Protein 5DIR (pdb70)

Foldseek 3Di:
DVCPVCALVVLLVLLVVLLVVQVVFLVVCVVVDDAQDWADDDQFWWIWHKHWPQPCVCVVVDPDGLCCLPVLLVVLVVVLVVLVVVSRPDHPVVVLLSQLSSLLNSLSVNQSCCSVPPVGGIFIIWTHGHPPDTDPGHTSSVVSNVVSVVSVVVVVD/DCCVVCALVVLLVLLVVLLVVQVVFLVVCVVPADAQDWADDDQFWKIWHKDWALNDPPDVVVLVVLLVVLVVVLVVLVVVSNVDHPPPVLLNNLSSLLNSLSVNQSCCSVPPVTGIFIIWTDGNPPDTDRGHTSSVVSNVVSVVSVVVD/DPLVLLVVLQVVQVVFLVVCVPVADAQDWADDDQFWKIWHKHWALPVVCVVVDPDPLPSLVVLLVVLVVVLVVLVVVLVVDDPPPPLLNQLSSLLSSLSVNQSCCSVPVVTGIFTIWTHGHPPDTDPGHTSSVVSNVVSVVSVVVVVPD/DLLVLLVVLLVVQVVVLVVCVVVADAQDWADDDQFWKTWHKHFALDDDPDPPCSVPLCVLVVLLVVLVVLLVVLVVVLVPDDPVLVLLNQLSSLLNSLSVNQSCCSVVPVGGIFIIWTAGNPPGIDPGHTSSVVSNVVSVVSNVCSVPD

Solvent-accessible surface area: 34780 Å² total

Organism: Pseudomonas aeruginosa (strain ATCC 15692 / DSM 22644 / CIP 104116 / JCM 14847 / LMG 12228 / 1C / PRS 101 / PAO1) (NCBI:txid208964)

Secondary structure (DSSP, 8-state):
--TTTSTTGGGHHHHHHHHHHHHHHHHHHHHH--TT--EEEETTTEEEEEEEE---TTGGG-S-SS-HHHHHHHHHHHHHHHHHHHHHT--TT-HHHHHHHHHHHHHHHHHHHHHHHSSSEEEEEEEEETTTEEPPPB-HHHHHHHHHHHHHHGGG-/--TTTSTTGGGHHHHHHHHHHHHHHHHHHHHH--TT-EEEEETTTEEEEEEEGGG-TT---HHHHHHHHHHHHHHHHHHHHHT--TT-HHHHHHHHHHHHHHHHHHHHHHHSSS-EEEEEEEETTTEEPPPB-HHHHHHHHHHHHHHT-/--THHHHHHHHHHHHHHHHHHHH--TT-EEEEETTTEEEEEEEE---TTGGG-SSSS-HHHHHHHHHHHHHHHHHHHHHTPPTT-HHHHHHHHHHHHHHHHHHHHHHHTSSEEEEEEEEETTTEEPPPB-HHHHHHHHHHHHHHGGG--/--HHHHHHHHHHHHHHHHHHHHH--TT-EEEEETTTEEEEEEEE----SSSSGGGSSSHHHHHHHHHHHHHHHHHHHHHTPPTT-HHHHHHHHHHHHHHHHHHHHHHHSSSEEEEEEEEETTTEEPPPB-HHHHHHHHHHHHHHTTS--/-/-/-/-

InterPro domains:
  IPR001872 Peptidase A8, signal peptidase II [MF_00161] (8-164)
  IPR001872 Peptidase A8, signal peptidase II [PF01252] (15-158)
  IPR001872 Peptidase A8, signal peptidase II [PR00781] (54-62)
  IPR001872 Peptidase A8, signal peptidase II [PR00781] (102-117)
  IPR001872 Peptidase A8, signal peptidase II [PR00781] (139-155)
  IPR001872 Peptidase A8, signal peptidase II [PS00855] (105-117)
  IPR001872 Peptidase A8, signal peptidase II [PTHR33695] (11-163)
  IPR001872 Peptidase A8, signal peptidase II [TIGR00077] (10-162)

Nearest PDB structures (foldseek):
  5dir-assembly2_B  TM=1.007E+00  e=1.009E-26  Pseudomonas aeruginosa PAO1
  6fms-assembly2_B  TM=9.843E-01  e=3.001E-23  Pseudomonas aeruginosa PAO1
  5dir-assembly4_D  TM=9.647E-01  e=8.525E-22  Pseudomonas aeruginosa PAO1
  6ryp-assembly1_A  TM=8.511E-01  e=5.077E-10  Staphylococcus aureus
  6ryo-assembly1_A  TM=8.421E-01  e=6.370E-10  Staphylococcus aureus

Radius of gyration: 30.95 Å; Cα contacts (8 Å, |Δi|>4): 988; chains: 8; bounding box: 67×94×62 Å

GO terms:
  GO:0005886 plasma membrane (C, EXP)
  GO:0004190 aspartic-type endopeptidase activity (F, EXP)

Sequence (608 aa):
PDVDRFGRLPWLWITVLVFVLDQVSKAFFQAELSMYQQIVVIPDLFSWTLAYNTGAAFSFLADSSGWQRWLFALIAIVVSASLVVWLKRLKKGETWLAIALALVLGGALGNLYDRMVLGHVVDFILVHWQNRWYFPAFNLADSAITVGAVMLALDMFPDVDRFGRLPWLWITVLVFVLDQVSKAFFQAELSMYQQIVVIPDLFSWTLAYNTGAAFSGWQRWLFALIAIVVSASLVVWLKRLKKGETWLAIALALVLGGALGNLYDRMVLGHVVDFILVHWQNRWYFPAFNLADSAITVGAVMLALDPWLWITVLVFVLDQVSKAFFQAELSMYQQIVVIPDLFSWTLAYNTGAAFSFLADSSGWQRWLFALIAIVVSASLVVWLKRLKKGETWLAIALALVLGGALGNLYDRMVLGHVVDFILVHWQNRWYFPAFNLADSAITVGAVMLALDMFRPWLWITVLVFVLDQVSKAFFQAELSMYQQIVVIPDLFSWTLAYNTGAAFSFLADSSGWQRWLFALIAIVVSASLVVWLKRLKKGETWLAIALALVLGGALGNLYDRMVLGHVVDFILVHWQNRWYFPAFNLADSAITVGAVMLALDMFRSSSS

B-factor: mean 68.24, std 18.14, range [33.07, 139.17]

Structure (mmCIF, N/CA/C/O backbone):
data_5DIR
#
_entry.id   5DIR
#
_cell.length_a   112.480
_cell.length_b   105.880
_cell.length_c   85.390
_cell.angle_alpha   90.000
_cell.angle_beta   96.920
_cell.angle_gamma   90.000
#
_symmetry.space_group_name_H-M   'C 1 2 1'
#
loop_
_entity.id
_entity.type
_entity.pdbx_description
1 polymer 'Lipoprotein signal peptidase'
2 polymer Globomycin
3 non-polymer '(2R)-2,3-dihydroxypropyl (9Z)-octadec-9-enoate'
4 water water
#
loop_
_atom_site.group_PDB
_atom_site.id
_atom_site.type_symbol
_atom_site.label_atom_id
_atom_site.label_alt_id
_atom_site.label_comp_id
_atom_site.label_asym_id
_atom_site.label_entity_id
_atom_site.label_seq_id
_atom_site.pdbx_PDB_ins_code
_atom_site.Cartn_x
_atom_site.Cartn_y
_atom_site.Cartn_z
_atom_site.occupancy
_atom_site.B_iso_or_equiv
_atom_site.auth_seq_id
_atom_site.auth_comp_id
_atom_site.auth_asym_id
_atom_site.auth_atom_id
_atom_site.pdbx_PDB_model_num
ATOM 1 N N . PRO A 1 21 ? -30.186 -33.278 15.674 1.00 93.36 2 PRO A N 1
ATOM 2 C CA . PRO A 1 21 ? -29.616 -31.978 15.309 1.00 86.18 2 PRO A CA 1
ATOM 3 C C . PRO A 1 21 ? -30.031 -30.886 16.289 1.00 94.80 2 PRO A C 1
ATOM 4 O O . PRO A 1 21 ? -30.669 -31.174 17.303 1.00 88.81 2 PRO A O 1
ATOM 8 N N . ASP A 1 22 ? -29.668 -29.645 15.984 1.00 101.80 3 ASP A N 1
ATOM 9 C CA . ASP A 1 22 ? -29.938 -28.530 16.881 1.00 82.35 3 ASP A CA 1
ATOM 10 C C . ASP A 1 22 ? -31.303 -27.927 16.588 1.00 83.63 3 ASP A C 1
ATOM 11 O O . ASP A 1 22 ? -31.908 -27.294 17.452 1.00 89.79 3 ASP A O 1
ATOM 16 N N . VAL A 1 23 ? -31.790 -28.145 15.369 1.00 82.84 4 VAL A N 1
ATOM 17 C CA . VAL A 1 23 ? -33.083 -27.621 14.933 1.00 86.70 4 VAL A CA 1
ATOM 18 C C . VAL A 1 23 ? -34.234 -28.085 15.833 1.00 93.59 4 VAL A C 1
ATOM 19 O O . VAL A 1 23 ? -35.269 -27.425 15.920 1.00 102.76 4 VAL A O 1
ATOM 23 N N . ASP A 1 24 ? -34.038 -29.202 16.527 1.00 91.27 5 ASP A N 1
ATOM 24 C CA . ASP A 1 24 ? -35.117 -29.814 17.290 1.00 89.02 5 ASP A CA 1
ATOM 25 C C . ASP A 1 24 ? -35.124 -29.441 18.771 1.00 90.01 5 ASP A C 1
ATOM 26 O O . ASP A 1 24 ? -36.124 -29.652 19.459 1.00 100.41 5 ASP A O 1
ATOM 31 N N . ARG A 1 25 ? -34.024 -28.884 19.267 1.00 80.85 6 ARG A N 1
ATOM 32 C CA . ARG A 1 25 ? -33.951 -28.563 20.690 1.00 77.50 6 ARG A CA 1
ATOM 33 C C . ARG A 1 25 ? -34.458 -27.150 20.990 1.00 73.59 6 ARG A C 1
ATOM 34 O O . ARG A 1 25 ? -34.819 -26.857 22.127 1.00 75.82 6 ARG A O 1
ATOM 42 N N . PHE A 1 26 ? -34.478 -26.275 19.987 1.00 76.81 7 PHE A N 1
ATOM 43 C CA . PHE A 1 26 ? -34.900 -24.893 20.210 1.00 65.09 7 PHE A CA 1
ATOM 44 C C . PHE A 1 26 ? -36.272 -24.613 19.604 1.00 66.36 7 PHE A C 1
ATOM 45 O O . PHE A 1 26 ? -36.785 -23.501 19.712 1.00 64.30 7 PHE A O 1
ATOM 53 N N . GLY A 1 27 ? -36.867 -25.619 18.974 1.00 65.31 8 GLY A N 1
ATOM 54 C CA . GLY A 1 27 ? -38.223 -25.490 18.472 1.00 67.32 8 GLY A CA 1
ATOM 55 C C . GLY A 1 27 ? -38.417 -24.486 17.353 1.00 71.03 8 GLY A C 1
ATOM 56 O O . GLY A 1 27 ? -37.893 -24.657 16.252 1.00 77.00 8 GLY A O 1
ATOM 57 N N . ARG A 1 28 ? -39.187 -23.439 17.634 1.00 71.39 9 ARG A N 1
ATOM 58 C CA . ARG A 1 28 ? -39.480 -22.422 16.631 1.00 73.24 9 ARG A CA 1
ATOM 59 C C . ARG A 1 28 ? -38.694 -21.147 16.905 1.00 67.64 9 ARG A C 1
ATOM 60 O O . ARG A 1 28 ? -38.769 -20.185 16.141 1.00 68.26 9 ARG A O 1
ATOM 68 N N . LEU A 1 29 ? -37.937 -21.159 17.999 1.00 62.19 10 LEU A N 1
ATOM 69 C CA . LEU A 1 29 ? -37.105 -20.024 18.403 1.00 67.73 10 LEU A CA 1
ATOM 70 C C . LEU A 1 29 ? -36.125 -19.480 17.353 1.00 66.03 10 LEU A C 1
ATOM 71 O O . LEU A 1 29 ? -35.946 -18.265 17.270 1.00 67.70 10 LEU A O 1
ATOM 76 N N . PRO A 1 30 ? -35.467 -20.356 16.565 1.00 68.46 11 PRO A N 1
ATOM 77 C CA . PRO A 1 30 ? -34.521 -19.765 15.608 1.00 62.06 11 PRO A CA 1
ATOM 78 C C . PRO A 1 30 ? -35.152 -18.899 14.513 1.00 54.05 11 PRO A C 1
ATOM 79 O O . PRO A 1 30 ? -34.412 -18.241 13.783 1.00 45.73 11 PRO A O 1
ATOM 83 N N . TRP A 1 31 ? -36.478 -18.871 14.410 1.00 57.40 12 TRP A N 1
ATOM 84 C CA . TRP A 1 31 ? -37.125 -17.932 13.499 1.00 59.49 12 TRP A CA 1
ATOM 85 C C . TRP A 1 31 ? -36.929 -16.489 13.958 1.00 63.84 12 TRP A C 1
ATOM 86 O O . TRP A 1 31 ? -37.166 -15.543 13.196 1.00 52.62 12 TRP A O 1
ATOM 97 N N . LEU A 1 32 ? -36.473 -16.317 15.196 1.00 63.70 13 LEU A N 1
ATOM 98 C CA . LEU A 1 32 ? -36.278 -14.977 15.726 1.00 63.82 13 LEU A CA 1
ATOM 99 C C . LEU A 1 32 ? -35.039 -14.343 15.114 1.00 61.50 13 LEU A C 1
ATOM 100 O O . LEU A 1 32 ? -34.792 -13.152 15.298 1.00 60.79 13 LEU A O 1
ATOM 105 N N . TRP A 1 33 ? -34.275 -15.131 14.363 1.00 52.00 14 TRP A N 1
ATOM 106 C CA . TRP A 1 33 ? -33.124 -14.583 13.667 1.00 58.32 14 TRP A CA 1
ATOM 107 C C . TRP A 1 33 ? -33.613 -13.707 12.528 1.00 58.94 14 TRP A C 1
ATOM 108 O O . TRP A 1 33 ? -32.923 -12.781 12.100 1.00 58.54 14 TRP A O 1
ATOM 119 N N . ILE A 1 34 ? -34.819 -13.998 12.050 1.00 48.95 15 ILE A N 1
ATOM 120 C CA . ILE A 1 34 ? -35.471 -13.126 11.086 1.00 58.05 15 I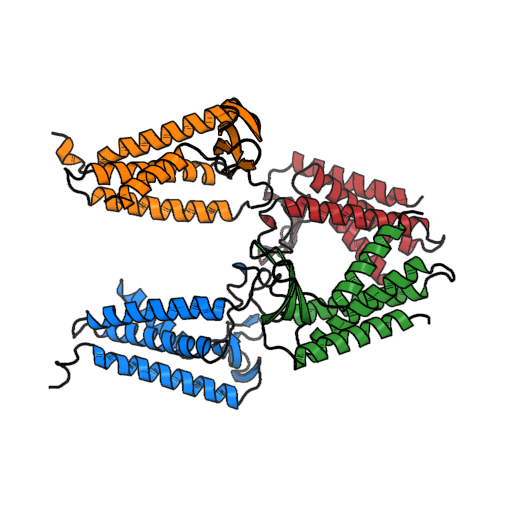LE A CA 1
ATOM 121 C C . ILE A 1 34 ? -35.858 -11.819 11.775 1.00 57.52 15 ILE A C 1
ATOM 122 O O . ILE A 1 34 ? -35.684 -10.738 11.215 1.00 59.89 15 ILE A O 1
ATOM 127 N N . THR A 1 35 ? -36.376 -11.930 12.994 1.00 59.15 16 THR A N 1
ATOM 128 C CA . THR A 1 35 ? -36.718 -10.765 13.802 1.00 61.15 16 THR A CA 1
ATOM 129 C C . THR A 1 35 ? -35.489 -9.894 14.071 1.00 58.85 16 THR A C 1
ATOM 130 O O . THR A 1 35 ? -35.542 -8.667 13.942 1.00 54.46 16 THR A O 1
ATOM 134 N N . VAL A 1 36 ? -34.386 -10.530 14.448 1.00 48.06 17 VAL A N 1
ATOM 135 C CA . VAL A 1 36 ? -33.135 -9.815 14.663 1.00 53.76 17 VAL A CA 1
ATOM 136 C C . VAL A 1 36 ? -32.663 -9.160 13.366 1.00 59.19 17 VAL A C 1
ATOM 137 O O . VAL A 1 36 ? -32.267 -7.992 13.356 1.00 53.73 17 VAL A O 1
ATOM 141 N N . LEU A 1 37 ? -32.743 -9.905 12.267 1.00 55.24 18 LEU A N 1
ATOM 142 C CA . LEU A 1 37 ? -32.287 -9.407 10.974 1.00 55.12 18 LEU A CA 1
ATOM 143 C C . LEU A 1 37 ? -33.088 -8.175 10.554 1.00 58.20 18 LEU A C 1
ATOM 144 O O . LEU A 1 37 ? -32.530 -7.205 10.039 1.00 57.79 18 LEU A O 1
ATOM 149 N N . VAL A 1 38 ? -34.397 -8.223 10.777 1.00 61.25 19 VAL A N 1
ATOM 150 C CA . VAL A 1 38 ? -35.274 -7.085 10.520 1.00 53.11 19 VAL A CA 1
ATOM 151 C C . VAL A 1 38 ? -34.905 -5.892 11.400 1.00 52.39 19 VAL A C 1
ATOM 152 O O . VAL A 1 38 ? -34.788 -4.765 10.922 1.00 56.93 19 VAL A O 1
ATOM 156 N N . PHE A 1 39 ? -34.727 -6.153 12.690 1.00 53.99 20 PHE A N 1
ATOM 157 C CA . PHE A 1 39 ? -34.372 -5.113 13.648 1.00 52.39 20 PHE A CA 1
ATOM 158 C C . PHE A 1 39 ? -33.098 -4.387 13.230 1.00 52.19 20 PHE A C 1
ATOM 159 O O . PHE A 1 39 ? -33.065 -3.161 13.170 1.00 55.85 20 PHE A O 1
ATOM 167 N N . VAL A 1 40 ? -32.059 -5.159 12.931 1.00 57.59 21 VAL A N 1
ATOM 168 C CA . VAL A 1 40 ? -30.762 -4.610 12.557 1.00 54.44 21 VAL A CA 1
ATOM 169 C C . VAL A 1 40 ? -30.828 -3.784 11.272 1.00 52.12 21 VAL A C 1
ATOM 170 O O . VAL A 1 40 ? -30.349 -2.650 11.235 1.00 46.12 21 VAL A O 1
ATOM 174 N N . LEU A 1 41 ? -31.416 -4.347 10.221 1.00 50.40 22 LEU A N 1
ATOM 175 C CA . LEU A 1 41 ? -31.554 -3.611 8.968 1.00 57.71 22 LEU A CA 1
ATOM 176 C C . LEU A 1 41 ? -32.359 -2.333 9.171 1.00 50.87 22 LEU A C 1
ATOM 177 O O . LEU A 1 41 ? -32.071 -1.308 8.559 1.00 51.17 22 LEU A O 1
ATOM 182 N N . ASP A 1 42 ? -33.357 -2.397 10.044 1.00 52.11 23 ASP A N 1
ATOM 183 C CA . ASP A 1 42 ? -34.158 -1.224 10.374 1.00 57.60 23 ASP A CA 1
ATOM 184 C C . ASP A 1 42 ? -33.329 -0.139 11.060 1.00 55.46 23 ASP A C 1
ATOM 185 O O . ASP A 1 42 ? -33.485 1.049 10.776 1.00 59.71 23 ASP A O 1
ATOM 190 N N . GLN A 1 43 ? -32.445 -0.556 11.959 1.00 47.89 24 GLN A N 1
ATOM 191 C CA . GLN A 1 43 ? -31.630 0.374 12.729 1.00 48.63 24 GLN A CA 1
ATOM 192 C C . GLN A 1 43 ? -30.454 0.925 11.933 1.00 52.19 24 GLN A C 1
ATOM 193 O O . GLN A 1 43 ? -30.087 2.087 12.098 1.00 53.23 24 GLN A O 1
ATOM 199 N N . VAL A 1 44 ? -29.872 0.103 11.064 1.00 54.91 25 VAL A N 1
ATOM 200 C CA . VAL A 1 44 ? -28.821 0.577 10.167 1.00 55.23 25 VAL A CA 1
ATOM 201 C C . VAL A 1 44 ? -29.396 1.604 9.196 1.00 53.91 25 VAL A C 1
ATOM 202 O O . VAL A 1 44 ? -28.784 2.645 8.931 1.00 50.63 25 VAL A O 1
ATOM 206 N N . SER A 1 45 ? -30.581 1.296 8.676 1.00 48.10 26 SER A N 1
ATOM 207 C CA . SER A 1 45 ? -31.313 2.201 7.798 1.00 46.62 26 SER A CA 1
ATOM 208 C C . SER A 1 45 ? -31.475 3.584 8.412 1.00 55.17 26 SER A C 1
ATOM 209 O O . SER A 1 45 ? -31.030 4.586 7.854 1.00 58.05 26 SER A O 1
ATOM 212 N N . LYS A 1 46 ? -32.116 3.618 9.572 1.00 45.56 27 LYS A N 1
ATOM 213 C CA . LYS A 1 46 ? -32.399 4.856 10.274 1.00 47.43 27 LYS A CA 1
ATOM 214 C C . LYS A 1 46 ? -31.132 5.624 10.626 1.00 52.30 27 LYS A C 1
ATOM 215 O O . LYS A 1 46 ? -31.068 6.841 10.450 1.00 53.29 27 LYS A O 1
ATOM 221 N N . ALA A 1 47 ? -30.128 4.905 11.116 1.00 52.84 28 ALA A N 1
ATOM 222 C CA . ALA A 1 47 ? -28.862 5.519 11.491 1.00 52.03 28 ALA A CA 1
ATOM 223 C C . ALA A 1 47 ? -28.263 6.269 10.311 1.00 53.57 28 ALA A C 1
ATOM 224 O O . ALA A 1 47 ? -27.777 7.394 10.457 1.00 51.34 28 ALA A O 1
ATOM 226 N N . PHE A 1 48 ? -28.321 5.642 9.141 1.00 48.89 29 PHE A N 1
ATOM 227 C CA . PHE A 1 48 ? -27.766 6.227 7.931 1.00 54.05 29 PHE A CA 1
ATOM 228 C C . PHE A 1 48 ? -28.409 7.563 7.606 1.00 63.64 29 PHE A C 1
ATOM 229 O O . PHE A 1 48 ? -27.718 8.562 7.405 1.00 75.00 29 PHE A O 1
ATOM 237 N N . PHE A 1 49 ? -29.734 7.578 7.549 1.00 50.37 30 PHE A N 1
ATOM 238 C CA . PHE A 1 49 ? -30.445 8.777 7.147 1.00 50.01 30 PHE A CA 1
ATOM 239 C C . PHE A 1 49 ? -30.438 9.840 8.248 1.00 57.48 30 PHE A C 1
ATOM 240 O O . PHE A 1 49 ? -30.574 11.027 7.963 1.00 61.12 30 PHE A O 1
ATOM 248 N N . GLN A 1 50 ? -30.268 9.430 9.500 1.00 54.87 31 GLN A N 1
ATOM 249 C CA . GLN A 1 50 ? -30.021 10.410 10.553 1.00 61.18 31 GLN A CA 1
ATOM 250 C C . GLN A 1 50 ? -28.688 11.107 10.318 1.00 57.01 31 GLN A C 1
ATOM 251 O O . GLN A 1 50 ? -28.504 12.265 10.691 1.00 59.92 31 GLN A O 1
ATOM 257 N N . ALA A 1 51 ? -27.760 10.394 9.693 1.00 50.34 32 ALA A N 1
ATOM 258 C CA . ALA A 1 51 ? -26.413 10.904 9.511 1.00 54.71 32 ALA A CA 1
ATOM 259 C C . ALA A 1 51 ? -26.305 11.727 8.240 1.00 58.83 32 ALA A C 1
ATOM 260 O O . ALA A 1 51 ? -25.557 12.698 8.181 1.00 59.72 32 ALA A O 1
ATOM 262 N N . GLU A 1 52 ? -27.070 11.342 7.227 1.00 68.44 33 GLU A N 1
ATOM 263 C CA . GLU A 1 52 ? -26.921 11.922 5.902 1.00 66.37 33 GLU A CA 1
ATOM 264 C C . GLU A 1 52 ? -27.882 13.079 5.640 1.00 60.96 33 GLU A C 1
ATOM 265 O O . GLU A 1 52 ? -27.652 13.896 4.750 1.00 64.59 33 GLU A O 1
ATOM 271 N N . LEU A 1 53 ? -28.961 13.153 6.407 1.00 58.47 34 LEU A N 1
ATOM 272 C CA . LEU A 1 53 ? -29.994 14.143 6.133 1.00 56.11 34 LEU A CA 1
ATOM 273 C C . LEU A 1 53 ? -30.340 14.986 7.352 1.00 54.47 34 LEU A C 1
ATOM 274 O O . LEU A 1 53 ? -30.162 14.558 8.491 1.00 60.24 34 LEU A O 1
ATOM 279 N N . SER A 1 54 ? -30.817 16.198 7.093 1.00 56.52 35 SER A N 1
ATOM 280 C CA . SER A 1 54 ? -31.414 17.043 8.122 1.00 63.96 35 SER A CA 1
ATOM 281 C C . SER A 1 54 ? -32.936 16.877 8.059 1.00 60.59 35 SER A C 1
ATOM 282 O O . SER A 1 54 ? -33.454 16.363 7.069 1.00 58.87 35 SER A O 1
ATOM 285 N N . MET A 1 55 ? -33.653 17.302 9.097 1.00 50.05 36 MET A N 1
ATOM 286 C CA . MET A 1 55 ? -35.099 17.072 9.149 1.00 53.99 36 MET A CA 1
ATOM 287 C C . MET A 1 55 ? -35.870 17.598 7.942 1.00 51.01 36 MET A C 1
ATOM 288 O O . MET A 1 55 ? -35.691 18.737 7.514 1.00 50.00 36 MET A O 1
ATOM 293 N N . TYR A 1 56 ? -36.719 16.722 7.405 1.00 56.38 37 TYR A N 1
ATOM 294 C CA . TYR A 1 56 ? -37.614 17.000 6.278 1.00 61.55 37 TYR A CA 1
ATOM 295 C C . TYR A 1 56 ? -36.881 17.262 4.965 1.00 52.81 37 TYR A C 1
ATOM 296 O O . TYR A 1 56 ? -37.514 17.523 3.942 1.00 43.11 37 TYR A O 1
ATOM 305 N N . GLN A 1 57 ? -35.555 17.172 4.992 1.00 57.15 38 GLN A N 1
ATOM 306 C CA . GLN A 1 57 ? -34.774 17.244 3.767 1.00 59.16 38 GLN A CA 1
ATOM 307 C C . GLN A 1 57 ? -35.108 16.008 2.959 1.00 52.01 38 GLN A C 1
ATOM 308 O O . GLN A 1 57 ? -35.279 14.929 3.525 1.00 59.11 38 GLN A O 1
ATOM 314 N N . GLN A 1 58 ? -35.212 16.146 1.644 1.00 46.16 39 GLN A N 1
ATOM 315 C CA . GLN A 1 58 ? -35.565 14.988 0.837 1.00 57.50 39 GLN A CA 1
ATOM 316 C C . GLN A 1 58 ? -34.600 14.790 -0.323 1.00 49.97 39 GLN A C 1
ATOM 317 O O . GLN A 1 58 ? -34.289 15.723 -1.058 1.00 61.66 39 GLN A O 1
ATOM 323 N N . ILE A 1 59 ? -34.093 13.567 -0.439 1.00 47.50 40 ILE A N 1
ATOM 324 C CA . ILE A 1 59 ? -33.271 13.168 -1.570 1.00 48.31 40 ILE A CA 1
ATOM 325 C C . ILE A 1 59 ? -34.140 12.496 -2.624 1.00 45.30 40 ILE A C 1
ATOM 326 O O . ILE A 1 59 ? -34.686 11.417 -2.409 1.00 50.93 40 ILE A O 1
ATOM 331 N N . VAL A 1 60 ? -34.282 13.168 -3.757 1.00 53.72 41 VAL A N 1
ATOM 332 C CA . VAL A 1 60 ? -35.131 12.700 -4.843 1.00 57.49 41 VAL A CA 1
ATOM 333 C C . VAL A 1 60 ? -34.558 11.491 -5.572 1.00 55.38 41 VAL A C 1
ATOM 334 O O . VAL A 1 60 ? -33.430 11.524 -6.064 1.00 58.68 41 VAL A O 1
ATOM 338 N N . VAL A 1 61 ? -35.343 10.420 -5.622 1.00 57.48 42 VAL A N 1
ATOM 339 C CA . VAL A 1 61 ? -34.990 9.235 -6.390 1.00 61.35 42 VAL A CA 1
ATOM 340 C C . VAL A 1 61 ? -35.804 9.198 -7.682 1.00 65.62 42 VAL A C 1
ATOM 341 O O . VAL A 1 61 ? -35.253 9.036 -8.768 1.00 65.44 42 VAL A O 1
ATOM 345 N N . ILE A 1 62 ? -37.118 9.359 -7.555 1.00 66.66 43 ILE A N 1
ATOM 346 C CA . ILE A 1 62 ? -37.994 9.558 -8.708 1.00 61.73 43 ILE A CA 1
ATOM 347 C C . ILE A 1 62 ? -38.771 10.852 -8.490 1.00 65.54 43 ILE A C 1
ATOM 348 O O . ILE A 1 62 ? -39.663 10.896 -7.643 1.00 74.57 43 ILE A O 1
ATOM 353 N N . PRO A 1 63 ? -38.430 11.906 -9.254 1.00 66.55 44 PRO A N 1
ATOM 354 C CA . PRO A 1 63 ? -38.928 13.275 -9.051 1.00 71.24 44 PRO A CA 1
ATOM 355 C C . PRO A 1 63 ? -40.427 13.373 -8.768 1.00 73.62 44 PRO A C 1
ATOM 356 O O . PRO A 1 63 ? -40.844 14.156 -7.915 1.00 77.48 44 PRO A O 1
ATOM 360 N N . ASP A 1 64 ? -41.229 12.600 -9.483 1.00 70.78 45 ASP A N 1
ATOM 361 C CA . ASP A 1 64 ? -42.670 12.644 -9.297 1.00 66.98 45 ASP A CA 1
ATOM 362 C C . ASP A 1 64 ? -43.165 11.699 -8.199 1.00 62.55 45 ASP A C 1
ATOM 363 O O . ASP A 1 64 ? -44.213 11.933 -7.605 1.00 57.19 45 ASP A O 1
ATOM 368 N N . LEU A 1 65 ? -42.422 10.626 -7.938 1.00 73.02 46 LEU A N 1
ATOM 369 C CA . LEU A 1 65 ? -42.987 9.502 -7.193 1.00 63.21 46 LEU A CA 1
ATOM 370 C C . LEU A 1 65 ? -42.341 9.144 -5.851 1.00 59.06 46 LEU A C 1
ATOM 371 O O . LEU A 1 65 ? -43.043 8.834 -4.892 1.00 66.84 46 LEU A O 1
ATOM 376 N N . PHE A 1 66 ? -41.017 9.169 -5.771 1.00 59.56 47 PHE A N 1
ATOM 377 C CA . PHE A 1 66 ? -40.347 8.572 -4.618 1.00 59.02 47 PHE A CA 1
ATOM 378 C C . PHE A 1 66 ? -39.082 9.318 -4.205 1.00 63.93 47 PHE A C 1
ATOM 379 O O . PHE A 1 66 ? -38.257 9.686 -5.046 1.00 51.93 47 PHE A O 1
ATOM 387 N N . SER A 1 67 ? -38.943 9.542 -2.899 1.00 62.79 48 SER A N 1
ATOM 388 C CA . SER A 1 67 ? -37.785 10.242 -2.354 1.00 57.34 48 SER A CA 1
ATOM 389 C C . SER A 1 67 ? -37.381 9.694 -0.991 1.00 48.24 48 SER A C 1
ATOM 390 O O . SER A 1 67 ? -38.216 9.170 -0.261 1.00 52.07 48 SER A O 1
ATOM 393 N N . TRP A 1 68 ? -36.100 9.815 -0.652 1.00 48.19 49 TRP A N 1
ATOM 394 C CA . TRP A 1 68 ? -35.661 9.562 0.715 1.00 52.78 49 TRP A CA 1
ATOM 395 C C . TRP A 1 68 ? -35.945 10.823 1.508 1.00 54.46 49 TRP A C 1
ATOM 396 O O . TRP A 1 68 ? -35.986 11.908 0.943 1.00 60.06 49 TRP A O 1
ATOM 407 N N . THR A 1 69 ? -36.142 10.690 2.812 1.00 49.03 50 THR A N 1
ATOM 408 C CA . THR A 1 69 ? -36.388 11.857 3.644 1.00 53.07 50 THR A CA 1
ATOM 409 C C . THR A 1 69 ? -35.917 11.596 5.074 1.00 51.17 50 THR A C 1
ATOM 410 O O . THR A 1 69 ? -35.330 10.558 5.357 1.00 52.04 50 THR A O 1
ATOM 414 N N . LEU A 1 70 ? -36.136 12.552 5.968 1.00 49.99 51 LEU A N 1
ATOM 415 C CA . LEU A 1 70 ? -35.854 12.330 7.378 1.00 48.25 51 LEU A CA 1
ATOM 416 C C . LEU A 1 70 ? -36.951 12.966 8.225 1.00 48.61 51 LEU A C 1
ATOM 417 O O . LEU A 1 70 ? -37.107 14.188 8.221 1.00 49.39 51 LEU A O 1
ATOM 422 N N . ALA A 1 71 ? -37.712 12.146 8.946 1.00 37.14 52 ALA A N 1
ATOM 423 C CA . ALA A 1 71 ? -38.815 12.663 9.752 1.00 45.78 52 ALA A CA 1
ATOM 424 C C . ALA A 1 71 ? -38.886 11.955 11.096 1.00 46.61 52 ALA A C 1
ATOM 425 O O . ALA A 1 71 ? -38.653 10.750 11.180 1.00 54.83 52 ALA A O 1
ATOM 427 N N . TYR A 1 72 ? -39.210 12.708 12.145 1.00 48.04 53 TYR A N 1
ATOM 428 C CA . TYR A 1 72 ? -39.378 12.128 13.472 1.00 41.97 53 TYR A CA 1
ATOM 429 C C . TYR A 1 72 ? -40.850 12.033 13.827 1.00 44.24 53 TYR A C 1
ATOM 430 O O . TYR A 1 72 ? -41.538 13.044 13.959 1.00 41.20 53 TYR A O 1
ATOM 439 N N . ASN A 1 73 ? -41.315 10.804 13.998 1.00 48.75 54 ASN A N 1
ATOM 440 C CA . ASN A 1 73 ? -42.718 10.532 14.263 1.00 52.39 54 ASN A CA 1
ATOM 441 C C . ASN A 1 73 ? -43.027 10.402 15.757 1.00 45.77 54 ASN A C 1
ATOM 442 O O . ASN A 1 73 ? -42.811 9.351 16.355 1.00 46.75 54 ASN A O 1
ATOM 447 N N . THR A 1 74 ? -43.475 11.491 16.368 1.00 37.42 55 THR A N 1
ATOM 448 C CA . THR A 1 74 ? -43.896 11.436 17.756 1.00 45.70 55 THR A CA 1
ATOM 449 C C . THR A 1 74 ? -45.371 11.035 17.834 1.00 50.45 55 THR A C 1
ATOM 450 O O . THR A 1 74 ? -45.985 11.062 18.901 1.00 47.58 55 THR A O 1
ATOM 454 N N . GLY A 1 75 ? -45.926 10.660 16.687 1.00 56.46 56 GLY A N 1
ATOM 455 C CA . GLY A 1 75 ? -47.304 10.205 16.579 1.00 60.03 56 GLY A CA 1
ATOM 456 C C . GLY A 1 75 ? -48.323 11.308 16.795 1.00 55.89 56 GLY A C 1
ATOM 457 O O . GLY A 1 75 ? -48.962 11.380 17.839 1.00 58.50 56 GLY A O 1
ATOM 458 N N . ALA A 1 76 ? -48.494 12.153 15.788 1.00 55.60 57 ALA A N 1
ATOM 459 C CA . ALA A 1 76 ? -49.442 13.255 15.857 1.00 54.85 57 ALA A CA 1
ATOM 460 C C . ALA A 1 76 ? -50.782 12.828 15.269 1.00 57.22 57 ALA A C 1
ATOM 461 O O . ALA A 1 76 ? -51.751 13.584 15.272 1.00 58.89 57 ALA A O 1
ATOM 463 N N . ALA A 1 77 ? -50.818 11.607 14.754 1.00 66.82 58 ALA A N 1
ATOM 464 C CA . ALA A 1 77 ? -52.007 11.075 14.111 1.00 55.87 58 ALA A CA 1
ATOM 465 C C . ALA A 1 77 ? -53.046 10.722 15.155 1.00 65.63 58 ALA A C 1
ATOM 466 O O . ALA A 1 77 ? -54.245 10.692 14.881 1.00 69.52 58 ALA A O 1
ATOM 468 N N . PHE A 1 78 ? -52.569 10.457 16.363 1.00 64.46 59 PHE A N 1
ATOM 469 C CA . PHE A 1 78 ? -53.450 10.109 17.461 1.00 59.64 59 PHE A CA 1
ATOM 470 C C . PHE A 1 78 ? -53.467 11.208 18.523 1.00 57.60 59 PHE A C 1
ATOM 471 O O . PHE A 1 78 ? -53.796 10.964 19.682 1.00 57.02 59 PHE A O 1
ATOM 479 N N . SER A 1 79 ? -53.123 12.423 18.102 1.00 56.23 60 SER A N 1
ATOM 480 C CA . SER A 1 79 ? -53.122 13.592 18.975 1.00 49.07 60 SER A CA 1
ATOM 481 C C . SER A 1 79 ? -54.532 13.988 19.408 1.00 57.93 60 SER A C 1
ATOM 482 O O . SER A 1 79 ? -54.699 14.678 20.412 1.00 53.97 60 SER A O 1
ATOM 485 N N . PHE A 1 80 ? -55.542 13.571 18.643 1.00 64.17 61 PHE A N 1
ATOM 486 C CA . PHE A 1 80 ? -56.932 13.903 18.969 1.00 63.23 61 PHE A CA 1
ATOM 487 C C . PHE A 1 80 ? -57.425 13.265 20.276 1.00 64.77 61 PHE A C 1
ATOM 488 O O . PHE A 1 80 ? -58.464 13.662 20.808 1.00 65.83 61 PHE A O 1
ATOM 496 N N . LEU A 1 81 ? -56.678 12.294 20.798 1.00 59.08 62 LEU A N 1
ATOM 497 C CA . LEU A 1 81 ? -57.075 11.595 22.020 1.00 56.35 62 LEU A CA 1
ATOM 498 C C . LEU A 1 81 ? -56.694 12.272 23.341 1.00 64.00 62 LEU A C 1
ATOM 499 O O . LEU A 1 81 ? -57.018 11.748 24.411 1.00 68.00 62 LEU A O 1
ATOM 504 N N . ALA A 1 82 ? -56.035 13.428 23.290 1.00 56.94 63 ALA A N 1
ATOM 505 C CA . ALA A 1 82 ? -55.530 14.027 24.528 1.00 65.84 63 ALA A CA 1
ATOM 506 C C . ALA A 1 82 ? -55.089 15.482 24.395 1.00 61.08 63 ALA A C 1
ATOM 507 O O . ALA A 1 82 ? -54.554 15.893 23.369 1.00 65.69 63 ALA A O 1
ATOM 509 N N . ASP A 1 83 ? -55.322 16.247 25.459 1.00 64.22 64 ASP A N 1
ATOM 510 C CA . ASP A 1 83 ? -54.862 17.630 25.567 1.00 60.84 64 ASP A CA 1
ATOM 511 C C . ASP A 1 83 ? -53.372 17.713 25.917 1.00 58.86 64 ASP A C 1
ATOM 512 O O . ASP A 1 83 ? -52.823 18.801 26.073 1.00 58.64 64 ASP A O 1
ATOM 517 N N . SER A 1 84 ? -52.742 16.559 26.104 1.00 68.93 65 SER A N 1
ATOM 518 C CA . SER A 1 84 ? -51.299 16.491 26.313 1.00 64.66 65 SER A CA 1
ATOM 519 C C . SER A 1 84 ? -50.595 15.878 25.107 1.00 59.03 65 SER A C 1
ATOM 520 O O . SER A 1 84 ? -51.183 15.075 24.383 1.00 60.20 65 SER A O 1
ATOM 523 N N . SER A 1 85 ? -49.353 16.289 24.869 1.00 57.29 66 SER A N 1
ATOM 524 C CA . SER A 1 85 ? -48.503 15.617 23.891 1.00 51.67 66 SER A CA 1
ATOM 525 C C . SER A 1 85 ? -47.353 14.913 24.604 1.00 51.90 66 SER A C 1
ATOM 526 O O . SER A 1 85 ? -46.963 15.317 25.701 1.00 64.66 66 SER A O 1
ATOM 529 N N . GLY A 1 86 ? -46.808 13.871 23.981 1.00 54.12 67 GLY A N 1
ATOM 530 C CA . GLY A 1 86 ? -45.666 13.161 24.534 1.00 40.56 67 GLY A CA 1
ATOM 531 C C . GLY A 1 86 ? -45.990 11.791 25.100 1.00 48.41 67 GLY A C 1
ATOM 532 O O . GLY A 1 86 ? -45.089 11.021 25.433 1.00 51.02 67 GLY A O 1
ATOM 533 N N . TRP A 1 87 ? -47.280 11.489 25.212 1.00 54.58 68 TRP A N 1
ATOM 534 C CA . TRP A 1 87 ? -47.738 10.234 25.806 1.00 49.57 68 TRP A CA 1
ATOM 535 C C . TRP A 1 87 ? -47.656 9.084 24.806 1.00 48.03 68 TRP A C 1
ATOM 536 O O . TRP A 1 87 ? -47.559 7.922 25.195 1.00 51.84 68 TRP A O 1
ATOM 547 N N . GLN A 1 88 ? -47.701 9.409 23.518 1.00 45.86 69 GLN A N 1
ATOM 548 C CA . GLN A 1 88 ? -47.589 8.384 22.488 1.00 50.75 69 GLN A CA 1
ATOM 549 C C . GLN A 1 88 ? -46.277 7.629 22.631 1.00 46.13 69 GLN A C 1
ATOM 550 O O . GLN A 1 88 ? -46.212 6.433 22.361 1.00 56.69 69 GLN A O 1
ATOM 556 N N . ARG A 1 89 ? -45.237 8.331 23.059 1.00 41.77 70 ARG A N 1
ATOM 557 C CA . ARG A 1 89 ? -43.944 7.705 23.271 1.00 42.63 70 ARG A CA 1
ATOM 558 C C . ARG A 1 89 ? -44.062 6.504 24.193 1.00 51.62 70 ARG A C 1
ATOM 559 O O . ARG A 1 89 ? -43.453 5.465 23.954 1.00 54.99 70 ARG A O 1
ATOM 567 N N . TRP A 1 90 ? -44.883 6.648 25.229 1.00 54.78 71 TRP A N 1
ATOM 568 C CA . TRP A 1 90 ? -44.954 5.648 26.283 1.00 57.27 71 TRP A CA 1
ATOM 569 C C . TRP A 1 90 ? -46.089 4.657 26.052 1.00 58.52 71 TRP A C 1
ATOM 570 O O . TRP A 1 90 ? -45.916 3.453 26.248 1.00 64.49 71 TRP A O 1
ATOM 581 N N . LEU A 1 91 ? -47.252 5.165 25.652 1.00 44.81 72 LEU A N 1
ATOM 582 C CA . LEU A 1 91 ? -48.395 4.304 25.372 1.00 49.74 72 LEU A CA 1
ATOM 583 C C . LEU A 1 91 ? -48.105 3.300 24.260 1.00 58.41 72 LEU A C 1
ATOM 584 O O . LEU A 1 91 ? -48.413 2.114 24.377 1.00 58.68 72 LEU A O 1
ATOM 589 N N . PHE A 1 92 ? -47.500 3.791 23.186 1.00 61.01 73 PHE A N 1
ATOM 590 C CA . PHE A 1 92 ? -47.174 2.970 22.027 1.00 50.85 73 PHE A CA 1
ATOM 591 C C . PHE A 1 92 ? -46.015 2.023 22.306 1.00 55.58 73 PHE A C 1
ATOM 592 O O . PHE A 1 92 ? -45.952 0.924 21.759 1.00 50.91 73 PHE A O 1
ATOM 600 N N . ALA A 1 93 ? -45.084 2.466 23.141 1.00 58.90 74 ALA A N 1
ATOM 601 C CA . ALA A 1 93 ? -44.018 1.594 23.604 1.00 54.19 74 ALA A CA 1
ATOM 602 C C . ALA A 1 93 ? -44.617 0.471 24.424 1.00 59.92 74 ALA A C 1
ATOM 603 O O . ALA A 1 93 ? -44.216 -0.684 24.301 1.00 64.25 74 ALA A O 1
ATOM 605 N N . LEU A 1 94 ? -45.582 0.831 25.264 1.00 57.99 75 LEU A N 1
ATOM 606 C CA . LEU A 1 94 ? -46.250 -0.128 26.129 1.00 56.53 75 LEU A CA 1
ATOM 607 C C . LEU A 1 94 ? -46.958 -1.176 25.277 1.00 57.71 75 LEU A C 1
ATOM 608 O O . LEU A 1 94 ? -46.829 -2.373 25.523 1.00 63.28 75 LEU A O 1
ATOM 613 N N . ILE A 1 95 ? -47.702 -0.716 24.274 1.00 58.38 76 ILE A N 1
ATOM 614 C CA . ILE A 1 95 ? -48.429 -1.611 23.380 1.00 52.42 76 ILE A CA 1
ATOM 615 C C . ILE A 1 95 ? -47.455 -2.511 22.622 1.00 50.91 76 ILE A C 1
ATOM 616 O O . ILE A 1 95 ? -47.721 -3.691 22.417 1.00 54.73 76 ILE A O 1
ATOM 621 N N . ALA A 1 96 ? -46.307 -1.961 22.239 1.00 56.68 77 ALA A N 1
ATOM 622 C CA . ALA A 1 96 ? -45.302 -2.742 21.525 1.00 60.55 77 ALA A CA 1
ATOM 623 C C . ALA A 1 96 ? -44.794 -3.868 22.411 1.00 64.34 77 ALA A C 1
ATOM 624 O O . ALA A 1 96 ? -44.707 -5.015 21.977 1.00 66.95 77 ALA A O 1
ATOM 626 N N . ILE A 1 97 ? -44.469 -3.529 23.656 1.00 64.60 78 ILE A N 1
ATOM 627 C CA . ILE A 1 97 ? -43.978 -4.500 24.629 1.00 60.69 78 ILE A CA 1
ATOM 628 C C . ILE A 1 97 ? -44.989 -5.624 24.847 1.00 62.16 78 ILE A C 1
ATOM 629 O O . ILE A 1 97 ? -44.645 -6.808 24.794 1.00 63.57 78 ILE A O 1
ATOM 634 N N . VAL A 1 98 ? -46.242 -5.243 25.074 1.00 57.63 79 VAL A N 1
ATOM 635 C CA . VAL A 1 98 ? -47.312 -6.203 25.314 1.00 53.98 79 VAL A CA 1
ATOM 636 C C . VAL A 1 98 ? -47.540 -7.099 24.104 1.00 52.72 79 VAL A C 1
ATOM 637 O O . VAL A 1 98 ? -47.596 -8.323 24.230 1.00 61.61 79 VAL A O 1
ATOM 641 N N . VAL A 1 99 ? -47.659 -6.491 22.931 1.00 57.73 80 VAL A N 1
ATOM 642 C CA . VAL A 1 99 ? -47.907 -7.249 21.710 1.00 56.43 80 VAL A CA 1
ATOM 643 C C . VAL A 1 99 ? -46.718 -8.140 21.365 1.00 54.92 80 VAL A C 1
ATOM 644 O O . VAL A 1 99 ? -46.898 -9.268 20.910 1.00 59.38 80 VAL A O 1
ATOM 648 N N . SER A 1 100 ? -45.508 -7.652 21.621 1.00 56.41 81 SER A N 1
ATOM 649 C CA . SER A 1 100 ? -44.310 -8.443 21.364 1.00 60.30 81 SER A CA 1
ATOM 650 C C . SER A 1 100 ? -44.296 -9.729 22.167 1.00 61.03 81 SER A C 1
ATOM 651 O O . SER A 1 100 ? -44.047 -10.797 21.614 1.00 62.19 81 SER A O 1
ATOM 654 N N . ALA A 1 101 ? -44.562 -9.622 23.466 1.00 67.81 82 ALA A N 1
ATOM 655 C CA . ALA A 1 101 ? -44.619 -10.791 24.342 1.00 63.05 82 ALA A CA 1
ATOM 656 C C . ALA A 1 101 ? -45.588 -11.852 23.820 1.00 61.07 82 ALA A C 1
ATOM 657 O O . ALA A 1 101 ? -45.210 -13.011 23.632 1.00 59.59 82 ALA A O 1
ATOM 659 N N . SER A 1 102 ? -46.832 -11.447 23.583 1.00 54.99 83 SER A N 1
ATOM 660 C CA . SER A 1 102 ? -47.868 -12.361 23.108 1.00 57.94 83 SER A CA 1
ATOM 661 C C . SER A 1 102 ? -47.513 -12.955 21.755 1.00 63.86 83 SER A C 1
ATOM 662 O O . SER A 1 102 ? -47.924 -14.068 21.424 1.00 70.17 83 SER A O 1
ATOM 665 N N . LEU A 1 103 ? -46.766 -12.193 20.965 1.00 66.07 84 LEU A N 1
ATOM 666 C CA . LEU A 1 103 ? -46.343 -12.641 19.645 1.00 57.53 84 LEU A CA 1
ATOM 667 C C . LEU A 1 103 ? -45.256 -13.716 19.745 1.00 60.18 84 LEU A C 1
ATOM 668 O O . LEU A 1 103 ? -45.236 -14.663 18.961 1.00 70.19 84 LEU A O 1
ATOM 673 N N . VAL A 1 104 ? -44.369 -13.581 20.726 1.00 52.09 85 VAL A N 1
ATOM 674 C CA . VAL A 1 104 ? -43.321 -14.570 20.938 1.00 58.53 85 VAL A CA 1
ATOM 675 C C . VAL A 1 104 ? -43.866 -15.931 21.380 1.00 70.41 85 VAL A C 1
ATOM 676 O O . VAL A 1 104 ? -43.517 -16.955 20.792 1.00 67.30 85 VAL A O 1
ATOM 680 N N . VAL A 1 105 ? -44.721 -15.947 22.404 1.00 68.07 86 VAL A N 1
ATOM 681 C CA . VAL A 1 105 ? -45.308 -17.205 22.871 1.00 69.19 86 VAL A CA 1
ATOM 682 C C . VAL A 1 105 ? -46.055 -17.885 21.726 1.00 72.02 86 VAL A C 1
ATOM 683 O O . VAL A 1 105 ? -46.007 -19.108 21.589 1.00 69.58 86 VAL A O 1
ATOM 687 N N . TRP A 1 106 ? -46.732 -17.093 20.899 1.00 64.82 87 TRP A N 1
ATOM 688 C CA . TRP A 1 106 ? -47.535 -17.652 19.827 1.00 64.24 87 TRP A CA 1
ATOM 689 C C . TRP A 1 106 ? -46.605 -18.175 18.726 1.00 77.50 87 TRP A C 1
ATOM 690 O O . TRP A 1 106 ? -46.973 -19.063 17.958 1.00 78.58 87 TRP A O 1
ATOM 701 N N . LEU A 1 107 ? -45.372 -17.680 18.693 1.00 70.70 88 LEU A N 1
ATOM 702 C CA . LEU A 1 107 ? -44.392 -18.216 17.759 1.00 65.49 88 LEU A CA 1
ATOM 703 C C . LEU A 1 107 ? -43.918 -19.565 18.263 1.00 69.26 88 LEU A C 1
ATOM 704 O O . LEU A 1 107 ? -43.743 -20.507 17.489 1.00 72.59 88 LEU A O 1
ATOM 709 N N . LYS A 1 108 ? -43.700 -19.637 19.571 1.00 66.93 89 LYS A N 1
ATOM 710 C CA . LYS A 1 108 ? -43.241 -20.851 20.223 1.00 61.12 89 LYS A CA 1
ATOM 711 C C . LYS A 1 108 ? -44.241 -21.996 20.072 1.00 69.25 89 LYS A C 1
ATOM 712 O O . LYS A 1 108 ? -43.845 -23.140 19.852 1.00 73.95 89 LYS A O 1
ATOM 718 N N . ARG A 1 109 ? -45.531 -21.691 20.200 1.00 69.26 90 ARG A N 1
ATOM 719 C CA . ARG A 1 109 ? -46.567 -22.721 20.141 1.00 69.83 90 ARG A CA 1
ATOM 720 C C . ARG A 1 109 ? -46.792 -23.275 18.732 1.00 75.69 90 ARG A C 1
ATOM 721 O O . ARG A 1 109 ? -47.662 -24.123 18.528 1.00 79.01 90 ARG A O 1
ATOM 729 N N . LEU A 1 110 ? -46.019 -22.797 17.764 1.00 73.83 91 LEU A N 1
ATOM 730 C CA . LEU A 1 110 ? -46.191 -23.235 16.386 1.00 73.67 91 LEU A CA 1
ATOM 731 C C . LEU A 1 110 ? -45.543 -24.591 16.131 1.00 81.32 91 LEU A C 1
ATOM 732 O O . LEU A 1 110 ? -44.698 -25.049 16.902 1.00 89.49 91 LEU A O 1
ATOM 737 N N . LYS A 1 111 ? -45.951 -25.228 15.040 1.00 76.72 92 LYS A N 1
ATOM 738 C CA . LYS A 1 111 ? -45.384 -26.505 14.625 1.00 88.53 92 LYS A CA 1
ATOM 739 C C . LYS A 1 111 ? -44.477 -26.316 13.414 1.00 88.27 92 LYS A C 1
ATOM 740 O O . LYS A 1 111 ? -44.642 -25.360 12.655 1.00 89.61 92 LYS A O 1
ATOM 746 N N . LYS A 1 112 ? -43.516 -27.216 13.234 1.00 88.41 93 LYS A N 1
ATOM 747 C CA . LYS A 1 112 ? -42.728 -27.207 12.009 1.00 90.85 93 LYS A CA 1
ATOM 748 C C . LYS A 1 112 ? -43.653 -27.484 10.835 1.00 83.05 93 LYS A C 1
ATOM 749 O O . LYS A 1 112 ? -44.581 -28.282 10.943 1.00 91.18 93 LYS A O 1
ATOM 755 N N . GLY A 1 113 ? -43.398 -26.812 9.719 1.00 80.74 94 GLY A N 1
ATOM 756 C CA . GLY A 1 113 ? -44.240 -26.931 8.542 1.00 97.15 94 GLY A CA 1
ATOM 757 C C . GLY A 1 113 ? -45.338 -25.888 8.513 1.00 89.27 94 GLY A C 1
ATOM 758 O O . GLY A 1 113 ? -46.115 -25.821 7.561 1.00 104.77 94 GLY A O 1
ATOM 759 N N . GLU A 1 114 ? -45.395 -25.072 9.561 1.00 84.62 95 GLU A N 1
ATOM 760 C CA . GLU A 1 114 ? -46.217 -23.868 9.565 1.00 87.46 95 GLU A CA 1
ATOM 761 C C . GLU A 1 114 ? -45.313 -22.673 9.293 1.00 82.24 95 GLU A C 1
ATOM 762 O O . GLU A 1 114 ? -45.268 -21.712 10.059 1.00 78.09 95 GLU A O 1
ATOM 768 N N . THR A 1 115 ? -44.592 -22.758 8.182 1.00 85.34 96 THR A N 1
ATOM 769 C CA . THR A 1 115 ? -43.527 -21.821 7.858 1.00 81.91 96 THR A CA 1
ATOM 770 C C . THR A 1 115 ? -44.074 -20.432 7.538 1.00 70.57 96 THR A C 1
ATOM 771 O O . THR A 1 115 ? -43.420 -19.429 7.809 1.00 75.94 96 THR A O 1
ATOM 775 N N . TRP A 1 116 ? -45.260 -20.381 6.942 1.00 66.18 97 TRP A N 1
ATOM 776 C CA . TRP A 1 116 ? -45.921 -19.110 6.661 1.00 66.11 97 TRP A CA 1
ATOM 777 C C . TRP A 1 116 ? -46.150 -18.259 7.907 1.00 67.89 97 TRP A C 1
ATOM 778 O O . TRP A 1 116 ? -45.835 -17.069 7.928 1.00 60.17 97 TRP A O 1
ATOM 789 N N . LEU A 1 117 ? -46.692 -18.875 8.949 1.00 63.02 98 LEU A N 1
ATOM 790 C CA . LEU A 1 117 ? -47.002 -18.145 10.165 1.00 61.72 98 LEU A CA 1
ATOM 791 C C . LEU A 1 117 ? -45.741 -17.704 10.897 1.00 62.80 98 LEU A C 1
ATOM 792 O O . LEU A 1 117 ? -45.700 -16.607 11.453 1.00 64.13 98 LEU A O 1
ATOM 797 N N . ALA A 1 118 ? -44.722 -18.558 10.904 1.00 57.21 99 ALA A N 1
ATOM 798 C CA . ALA A 1 118 ? -43.482 -18.248 11.611 1.00 59.82 99 ALA A CA 1
ATOM 799 C C . ALA A 1 118 ? -42.828 -17.001 11.043 1.00 60.57 99 ALA A C 1
ATOM 800 O O . ALA A 1 118 ? -42.373 -16.130 11.786 1.00 61.62 99 ALA A O 1
ATOM 802 N N . ILE A 1 119 ? -42.774 -16.928 9.719 1.00 60.58 100 ILE A N 1
ATOM 803 C CA . ILE A 1 119 ? -42.182 -15.789 9.040 1.00 53.87 100 ILE A CA 1
ATOM 804 C C . ILE A 1 119 ? -42.983 -14.522 9.305 1.00 52.53 100 ILE A C 1
ATOM 805 O O . ILE A 1 119 ? -42.421 -13.478 9.628 1.00 60.54 100 ILE A O 1
ATOM 810 N N . ALA A 1 120 ? -44.303 -14.631 9.190 1.00 53.65 101 ALA A N 1
ATOM 811 C CA . ALA A 1 120 ? -45.185 -13.485 9.372 1.00 54.98 101 ALA A CA 1
ATOM 812 C C . ALA A 1 120 ? -45.056 -12.924 10.784 1.00 59.38 101 ALA A C 1
ATOM 813 O O . ALA A 1 120 ? -45.045 -11.708 10.986 1.00 65.72 101 ALA A O 1
ATOM 815 N N . LEU A 1 121 ? -44.939 -13.819 11.757 1.00 51.21 102 LEU A N 1
ATOM 816 C CA . LEU A 1 121 ? -44.816 -13.415 13.146 1.00 52.38 102 LEU A CA 1
ATOM 817 C C . LEU A 1 121 ? -43.469 -12.751 13.379 1.00 55.00 102 LEU A C 1
ATOM 818 O O . LEU A 1 121 ? -43.384 -11.702 14.018 1.00 60.23 102 LEU A O 1
ATOM 823 N N . ALA A 1 122 ? -42.416 -13.379 12.864 1.00 48.46 103 ALA A N 1
ATOM 824 C CA . ALA A 1 122 ? -41.068 -12.844 12.997 1.00 48.94 103 ALA A CA 1
ATOM 825 C C . ALA A 1 122 ? -40.939 -11.458 12.365 1.00 54.70 103 ALA A C 1
ATOM 826 O O . ALA A 1 122 ? -40.255 -10.592 12.907 1.00 58.35 103 ALA A O 1
ATOM 828 N N . LEU A 1 123 ? -41.597 -11.249 11.225 1.00 52.78 104 LEU A N 1
ATOM 829 C CA . LEU A 1 123 ? -41.568 -9.949 10.561 1.00 48.85 104 LEU A CA 1
ATOM 830 C C . LEU A 1 123 ? -42.206 -8.875 11.420 1.00 54.54 104 LEU A C 1
ATOM 831 O O . LEU A 1 123 ? -41.653 -7.787 11.577 1.00 50.48 104 LEU A O 1
ATOM 836 N N . VAL A 1 124 ? -43.376 -9.176 11.967 1.00 54.11 105 VAL A N 1
ATOM 837 C CA . VAL A 1 124 ? -44.083 -8.199 12.779 1.00 50.94 105 VAL A CA 1
ATOM 838 C C . VAL A 1 124 ? -43.302 -7.918 14.059 1.00 46.93 105 VAL A C 1
ATOM 839 O O . VAL A 1 124 ? -43.233 -6.778 14.518 1.00 55.68 105 VAL A O 1
ATOM 843 N N . LEU A 1 125 ? -42.685 -8.949 14.619 1.00 48.75 106 LEU A N 1
ATOM 844 C CA . LEU A 1 125 ? -41.934 -8.778 15.855 1.00 52.01 106 LEU A CA 1
ATOM 845 C C . LEU A 1 125 ? -40.740 -7.863 15.613 1.00 51.68 106 LEU A C 1
ATOM 846 O O . LEU A 1 125 ? -40.459 -6.974 16.420 1.00 54.27 106 LEU A O 1
ATOM 851 N N . GLY A 1 126 ? -40.056 -8.072 14.491 1.00 47.32 107 GLY A N 1
ATOM 852 C CA . GLY A 1 126 ? -38.901 -7.263 14.137 1.00 51.17 107 GLY A CA 1
ATOM 853 C C . GLY A 1 126 ? -39.246 -5.792 13.984 1.00 52.22 107 GLY A C 1
ATOM 854 O O . GLY A 1 126 ? -38.534 -4.921 14.480 1.00 55.20 107 GLY A O 1
ATOM 855 N N . GLY A 1 127 ? -40.347 -5.512 13.301 1.00 48.97 108 GLY A N 1
ATOM 856 C CA . GLY A 1 127 ? -40.811 -4.150 13.152 1.00 50.34 108 GLY A CA 1
ATOM 857 C C . GLY A 1 127 ? -41.246 -3.559 14.479 1.00 55.51 108 GLY A C 1
ATOM 858 O O . GLY A 1 127 ? -40.984 -2.390 14.765 1.00 59.12 108 GLY A O 1
ATOM 859 N N . ALA A 1 128 ? -41.924 -4.363 15.290 1.00 54.76 109 ALA A N 1
ATOM 860 C CA . ALA A 1 128 ? -42.389 -3.898 16.589 1.00 51.16 109 ALA A CA 1
ATOM 861 C C . ALA A 1 128 ? -41.218 -3.477 17.469 1.00 48.19 109 ALA A C 1
ATOM 862 O O . ALA A 1 128 ? -41.230 -2.396 18.058 1.00 49.74 109 ALA A O 1
ATOM 864 N N . LEU A 1 129 ? -40.198 -4.324 17.540 1.00 45.64 110 LEU A N 1
ATOM 865 C CA . LEU A 1 129 ? -39.044 -4.032 18.377 1.00 46.68 110 LEU A CA 1
ATOM 866 C C . LEU A 1 129 ? -38.209 -2.889 17.801 1.00 49.85 110 LEU A C 1
ATOM 867 O O . LEU A 1 129 ? -37.595 -2.124 18.542 1.00 51.41 110 LEU A O 1
ATOM 872 N N . GLY A 1 130 ? -38.195 -2.773 16.478 1.00 47.75 111 GLY A N 1
ATOM 873 C CA . GLY A 1 130 ? -37.447 -1.723 15.815 1.00 48.84 111 GLY A CA 1
ATOM 874 C C . GLY A 1 130 ? -37.930 -0.337 16.191 1.00 52.65 111 GLY A C 1
ATOM 875 O O . GLY A 1 130 ? -37.136 0.547 16.513 1.00 49.61 111 GLY A O 1
ATOM 876 N N . ASN A 1 131 ? -39.245 -0.151 16.161 1.00 45.78 112 ASN A N 1
ATOM 877 C CA . ASN A 1 131 ? -39.829 1.127 16.526 1.00 44.77 112 ASN A CA 1
ATOM 878 C C . ASN A 1 131 ? -39.912 1.300 18.038 1.00 47.26 112 ASN A C 1
ATOM 879 O O . ASN A 1 131 ? -39.846 2.422 18.534 1.00 51.20 112 ASN A O 1
ATOM 884 N N . LEU A 1 132 ? -40.052 0.191 18.765 1.00 52.04 113 LEU A N 1
ATOM 885 C CA . LEU A 1 132 ? -40.032 0.224 20.226 1.00 48.99 113 LEU A CA 1
ATOM 886 C C . LEU A 1 132 ? -38.719 0.802 20.736 1.00 50.69 113 LEU A C 1
ATOM 887 O O . LEU A 1 132 ? -38.707 1.690 21.589 1.00 45.93 113 LEU A O 1
ATOM 892 N N . TYR A 1 133 ? -37.617 0.293 20.198 1.00 53.06 114 TYR A N 1
ATOM 893 C CA . TYR A 1 133 ? -36.297 0.794 20.542 1.00 57.31 114 TYR A CA 1
ATOM 894 C C . TYR A 1 133 ? -36.229 2.301 20.326 1.00 55.11 114 TYR A C 1
ATOM 895 O O . TYR A 1 133 ? -35.687 3.031 21.158 1.00 54.74 114 TYR A O 1
ATOM 904 N N . ASP A 1 134 ? -36.787 2.766 19.212 1.00 51.41 115 ASP A N 1
ATOM 905 C CA . ASP A 1 134 ? -36.760 4.192 18.907 1.00 51.19 115 ASP A CA 1
ATOM 906 C C . ASP A 1 134 ? -37.516 4.998 19.946 1.00 50.13 115 ASP A C 1
ATOM 907 O O . ASP A 1 134 ? -36.983 5.958 20.480 1.00 55.80 115 ASP A O 1
ATOM 912 N N . ARG A 1 135 ? -38.749 4.606 20.241 1.00 46.19 116 ARG A N 1
ATOM 913 C CA . ARG A 1 135 ? -39.567 5.356 21.188 1.00 53.60 116 ARG A CA 1
ATOM 914 C C . ARG A 1 135 ? -38.938 5.404 22.584 1.00 54.78 116 ARG A C 1
ATOM 915 O O . ARG A 1 135 ? -39.135 6.362 23.326 1.00 57.48 116 ARG A O 1
ATOM 923 N N . MET A 1 136 ? -38.184 4.372 22.942 1.00 55.86 117 MET A N 1
ATOM 924 C CA . MET A 1 136 ? -37.541 4.339 24.249 1.00 57.92 117 MET A CA 1
ATOM 925 C C . MET A 1 136 ? -36.245 5.139 24.266 1.00 56.63 117 MET A C 1
ATOM 926 O O . MET A 1 136 ? -36.072 6.031 25.090 1.00 59.88 117 MET A O 1
ATOM 931 N N . VAL A 1 137 ? -35.349 4.837 23.335 1.00 59.59 118 VAL A N 1
ATOM 932 C CA . VAL A 1 137 ? -34.037 5.470 23.316 1.00 60.72 118 VAL A CA 1
ATOM 933 C C . VAL A 1 137 ? -34.140 6.900 22.816 1.00 64.56 118 VAL A C 1
ATOM 934 O O . VAL A 1 137 ? -33.682 7.834 23.475 1.00 71.36 118 VAL A O 1
ATOM 938 N N . LEU A 1 138 ? -34.734 7.061 21.639 1.00 64.61 119 LEU A N 1
ATOM 939 C CA . LEU A 1 138 ? -35.015 8.379 21.094 1.00 58.19 119 LEU A CA 1
ATOM 940 C C . LEU A 1 138 ? -36.384 8.747 21.636 1.00 59.08 119 LEU A C 1
ATOM 941 O O . LEU A 1 138 ? -37.022 7.937 22.306 1.00 78.20 119 LEU A O 1
ATOM 946 N N . GLY A 1 139 ? -36.865 9.945 21.362 1.00 47.64 120 GLY A N 1
ATOM 947 C CA . GLY A 1 139 ? -38.187 10.276 21.852 1.00 58.50 120 GLY A CA 1
ATOM 948 C C . GLY A 1 139 ? -39.241 9.941 20.815 1.00 50.19 120 GLY A C 1
ATOM 949 O O . GLY A 1 139 ? -40.427 10.189 21.016 1.00 48.52 120 GLY A O 1
ATOM 950 N N . HIS A 1 140 ? -38.812 9.324 19.720 1.00 48.28 121 HIS A N 1
ATOM 951 C CA . HIS A 1 140 ? -39.646 9.237 18.530 1.00 42.77 121 HI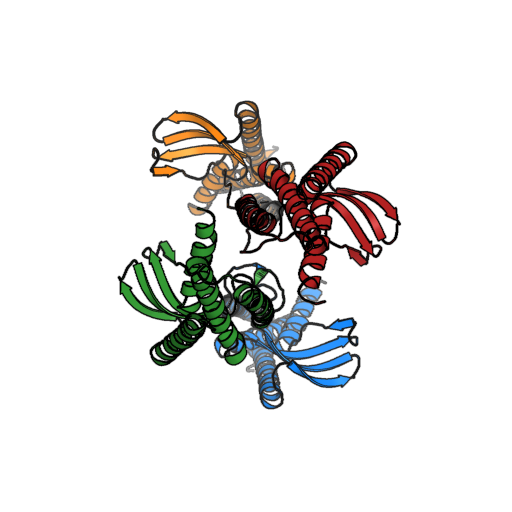S A CA 1
ATOM 952 C C . HIS A 1 140 ? -39.183 8.140 17.595 1.00 42.34 121 HIS A C 1
ATOM 953 O O . HIS A 1 140 ? -38.155 7.511 17.823 1.00 58.06 121 HIS A O 1
ATOM 960 N N . VAL A 1 141 ? -39.955 7.917 16.537 1.00 46.88 122 VAL A N 1
ATOM 961 C CA . VAL A 1 141 ? -39.593 6.957 15.505 1.00 50.40 122 VAL A CA 1
ATOM 962 C C . VAL A 1 141 ? -39.037 7.687 14.286 1.00 47.82 122 VAL A C 1
ATOM 963 O O . VAL A 1 141 ? -39.581 8.711 13.862 1.00 42.20 122 VAL A O 1
ATOM 967 N N . VAL A 1 142 ? -37.941 7.164 13.740 1.00 47.75 123 VAL A N 1
ATOM 968 C CA . VAL A 1 142 ? -37.286 7.760 12.578 1.00 49.38 123 VAL A CA 1
ATOM 969 C C . VAL A 1 142 ? -37.891 7.235 11.272 1.00 51.61 123 VAL A C 1
ATOM 970 O O . VAL A 1 142 ? -37.988 6.022 11.068 1.00 52.20 123 VAL A O 1
ATOM 974 N N . ASP A 1 143 ? -38.268 8.151 10.384 1.00 45.91 124 ASP A N 1
ATOM 975 C CA . ASP A 1 143 ? -38.921 7.802 9.127 1.00 43.47 124 ASP A CA 1
ATOM 976 C C . ASP A 1 143 ? -38.149 8.387 7.947 1.00 45.82 124 ASP A C 1
ATOM 977 O O . ASP A 1 143 ? -37.776 9.557 7.973 1.00 47.92 124 ASP A O 1
ATOM 982 N N . PHE A 1 144 ? -37.859 7.565 6.941 1.00 42.92 125 PHE A N 1
ATOM 983 C CA . PHE A 1 144 ? -37.067 8.029 5.804 1.00 45.10 125 PHE A CA 1
ATOM 984 C C . PHE A 1 144 ? -37.640 7.736 4.412 1.00 54.53 125 PHE A C 1
ATOM 985 O O . PHE A 1 144 ? -37.140 8.266 3.423 1.00 61.63 125 PHE A O 1
ATOM 993 N N . ILE A 1 145 ? -38.649 6.877 4.318 1.00 56.36 126 ILE A N 1
ATOM 994 C CA . ILE A 1 145 ? -39.235 6.546 3.014 1.00 51.38 126 ILE A CA 1
ATOM 995 C C . ILE A 1 145 ? -40.437 7.420 2.654 1.00 48.17 126 ILE A C 1
ATOM 996 O O . ILE A 1 145 ? -41.497 7.310 3.264 1.00 48.90 126 ILE A O 1
ATOM 1001 N N . LEU A 1 146 ? -40.275 8.284 1.657 1.00 55.37 127 LEU A N 1
ATOM 1002 C CA . LEU A 1 146 ? -41.358 9.180 1.257 1.00 49.49 127 LEU A CA 1
ATOM 1003 C C . LEU A 1 146 ? -41.886 8.853 -0.136 1.00 52.45 127 LEU A C 1
ATOM 1004 O O . LEU A 1 146 ? -41.267 9.192 -1.147 1.00 63.43 127 LEU A O 1
ATOM 1009 N N . VAL A 1 147 ? -43.033 8.186 -0.181 1.00 55.12 128 VAL A N 1
ATOM 1010 C CA . VAL A 1 147 ? -43.712 7.891 -1.437 1.00 57.55 128 VAL A CA 1
ATOM 1011 C C . VAL A 1 147 ? -44.794 8.945 -1.677 1.00 52.09 128 VAL A C 1
ATOM 1012 O O . VAL A 1 147 ? -45.490 9.350 -0.743 1.00 52.11 128 VAL A O 1
ATOM 1016 N N . HIS A 1 148 ? -44.929 9.402 -2.918 1.00 52.51 129 HIS A N 1
ATOM 1017 C CA . HIS A 1 148 ? -45.900 10.444 -3.225 1.00 57.81 129 HIS A CA 1
ATOM 1018 C C . HIS A 1 148 ? -46.261 10.471 -4.708 1.00 54.07 129 HIS A C 1
ATOM 1019 O O . HIS A 1 148 ? -45.672 9.755 -5.512 1.00 57.20 129 HIS A O 1
ATOM 1026 N N . TRP A 1 149 ? -47.235 11.300 -5.061 1.00 59.04 130 TRP A N 1
ATOM 1027 C CA . TRP A 1 149 ? -47.534 11.564 -6.461 1.00 65.17 130 TRP A CA 1
ATOM 1028 C C . TRP A 1 149 ? -47.477 13.066 -6.709 1.00 69.10 130 TRP A C 1
ATOM 1029 O O . TRP A 1 149 ? -48.451 13.790 -6.471 1.00 60.77 130 TRP A O 1
ATOM 1040 N N . GLN A 1 150 ? -46.316 13.519 -7.175 1.00 67.35 131 GLN A N 1
ATOM 1041 C CA . GLN A 1 150 ? -46.073 14.928 -7.451 1.00 68.28 131 GLN A CA 1
ATOM 1042 C C . GLN A 1 150 ? -46.402 15.761 -6.219 1.00 68.38 131 GLN A C 1
ATOM 1043 O O . GLN A 1 150 ? -45.923 15.464 -5.126 1.00 73.89 131 GLN A O 1
ATOM 1049 N N . ASN A 1 151 ? -47.222 16.792 -6.387 1.00 61.37 132 ASN A N 1
ATOM 1050 C CA . ASN A 1 151 ? -47.680 17.574 -5.242 1.00 69.81 132 ASN A CA 1
ATOM 1051 C C . ASN A 1 151 ? -49.182 17.381 -5.015 1.00 67.86 132 ASN A C 1
ATOM 1052 O O . ASN A 1 151 ? -49.850 18.220 -4.416 1.00 82.75 132 ASN A O 1
ATOM 1057 N N . ARG A 1 152 ? -49.713 16.262 -5.492 1.00 69.18 133 ARG A N 1
ATOM 1058 C CA . ARG A 1 152 ? -51.142 16.011 -5.375 1.00 68.92 133 ARG A CA 1
ATOM 1059 C C . ARG A 1 152 ? -51.467 15.376 -4.023 1.00 62.00 133 ARG A C 1
ATOM 1060 O O . ARG A 1 152 ? -52.431 15.767 -3.367 1.00 55.13 133 ARG A O 1
ATOM 1068 N N . TRP A 1 153 ? -50.656 14.406 -3.609 1.00 61.70 134 TRP A N 1
ATOM 1069 C CA . TRP A 1 153 ? -50.825 13.754 -2.311 1.00 52.36 134 TRP A CA 1
ATOM 1070 C C . TRP A 1 153 ? -49.483 13.194 -1.834 1.00 56.68 134 TRP A C 1
ATOM 1071 O O . TRP A 1 153 ? -48.649 12.792 -2.647 1.00 52.72 134 TRP A O 1
ATOM 1082 N N . TYR A 1 154 ? -49.260 13.202 -0.521 1.00 57.52 135 TYR A N 1
ATOM 1083 C CA . TYR A 1 154 ? -48.064 12.577 0.034 1.00 53.71 135 TYR A CA 1
ATOM 1084 C C . TYR A 1 154 ? -48.433 11.496 1.039 1.00 52.27 135 TYR A C 1
ATOM 1085 O O . TYR A 1 154 ? -49.194 11.740 1.972 1.00 64.05 135 TYR A O 1
ATOM 1094 N N . PHE A 1 155 ? -47.882 10.301 0.842 1.00 56.12 136 PHE A N 1
ATOM 1095 C CA . PHE A 1 155 ? -48.042 9.203 1.793 1.00 50.58 136 PHE A CA 1
ATOM 1096 C C . PHE A 1 155 ? -47.156 9.463 3.017 1.00 52.41 136 PHE A C 1
ATOM 1097 O O . PHE A 1 155 ? -46.019 9.915 2.871 1.00 50.71 136 PHE A O 1
ATOM 1105 N N . PRO A 1 156 ? -47.681 9.205 4.228 1.00 53.21 137 PRO A N 1
ATOM 1106 C CA . PRO A 1 156 ? -46.891 9.389 5.452 1.00 52.27 137 PRO A CA 1
ATOM 1107 C C . PRO A 1 156 ? -45.572 8.624 5.413 1.00 50.01 137 PRO A C 1
ATOM 1108 O O . PRO A 1 156 ? -45.566 7.432 5.099 1.00 52.61 137 PRO A O 1
ATOM 1112 N N . ALA A 1 157 ? -44.475 9.304 5.736 1.00 53.52 138 ALA A N 1
ATOM 1113 C CA . ALA A 1 157 ? -43.153 8.692 5.666 1.00 50.35 138 ALA A CA 1
ATOM 1114 C C . ALA A 1 157 ? -43.073 7.496 6.603 1.00 48.67 138 ALA A C 1
ATOM 1115 O O . ALA A 1 157 ? -43.551 7.559 7.735 1.00 57.04 138 ALA A O 1
ATOM 1117 N N . PHE A 1 158 ? -42.478 6.406 6.129 1.00 51.61 139 PHE A N 1
ATOM 1118 C CA . PHE A 1 158 ? -42.322 5.221 6.961 1.00 51.39 139 PHE A CA 1
ATOM 1119 C C . PHE A 1 158 ? -40.893 4.683 6.880 1.00 49.81 139 PHE A C 1
ATOM 1120 O O . PHE A 1 158 ? -40.000 5.338 6.342 1.00 50.98 139 PHE A O 1
ATOM 1128 N N . ASN A 1 159 ? -40.683 3.485 7.413 1.00 49.69 140 ASN A N 1
ATOM 1129 C CA . ASN A 1 159 ? -39.355 2.887 7.442 1.00 43.72 140 ASN A CA 1
ATOM 1130 C C . ASN A 1 159 ? -39.410 1.382 7.169 1.00 45.88 140 ASN A C 1
ATOM 1131 O O . ASN A 1 159 ? -40.452 0.858 6.771 1.00 42.86 140 ASN A O 1
ATOM 1136 N N . LEU A 1 160 ? -38.299 0.681 7.366 1.00 47.01 141 LEU A N 1
ATOM 1137 C CA . LEU A 1 160 ? -38.303 -0.766 7.150 1.00 50.84 141 LEU A CA 1
ATOM 1138 C C . LEU A 1 160 ? -39.112 -1.504 8.209 1.00 48.45 141 LEU A C 1
ATOM 1139 O O . LEU A 1 160 ? -39.768 -2.500 7.898 1.00 48.01 141 LEU A O 1
ATOM 1144 N N . ALA A 1 161 ? -39.055 -1.023 9.450 1.00 44.19 142 ALA A N 1
ATOM 1145 C CA . ALA A 1 161 ? -39.819 -1.618 10.546 1.00 45.83 142 ALA A CA 1
ATOM 1146 C C . ALA A 1 161 ? -41.307 -1.672 10.214 1.00 49.46 142 ALA A C 1
ATOM 1147 O O . ALA A 1 161 ? -41.959 -2.699 10.412 1.00 48.33 142 ALA A O 1
ATOM 1149 N N . ASP A 1 162 ? -41.831 -0.561 9.705 1.00 46.78 143 ASP A N 1
ATOM 1150 C CA . ASP A 1 162 ? -43.221 -0.489 9.274 1.00 51.23 143 ASP A CA 1
ATOM 1151 C C . ASP A 1 162 ? -43.496 -1.505 8.172 1.00 54.67 143 ASP A C 1
ATOM 1152 O O . ASP A 1 162 ? -44.538 -2.162 8.158 1.00 58.04 143 ASP A O 1
ATOM 1157 N N . SER A 1 163 ? -42.552 -1.608 7.241 1.00 48.79 144 SER A N 1
ATOM 1158 C CA . SER A 1 163 ? -42.665 -2.512 6.107 1.00 51.54 144 SER A CA 1
ATOM 1159 C C . SER A 1 163 ? -42.726 -3.960 6.572 1.00 53.48 144 SER A C 1
ATOM 1160 O O . SER A 1 163 ? -43.548 -4.742 6.096 1.00 47.01 144 SER A O 1
ATOM 1163 N N . ALA A 1 164 ? -41.850 -4.309 7.505 1.00 51.28 145 ALA A N 1
ATOM 1164 C CA . ALA A 1 164 ? -41.846 -5.647 8.080 1.00 53.92 145 ALA A CA 1
ATOM 1165 C C . ALA A 1 164 ? -43.170 -5.934 8.783 1.00 59.61 145 ALA A C 1
ATOM 1166 O O . ALA A 1 164 ? -43.745 -7.013 8.620 1.00 60.92 145 ALA A O 1
ATOM 1168 N N . ILE A 1 165 ? -43.645 -4.964 9.560 1.00 50.51 146 ILE A N 1
ATOM 1169 C CA . ILE A 1 165 ? -44.928 -5.088 10.242 1.00 56.33 146 ILE A CA 1
ATOM 1170 C C . ILE A 1 165 ? -46.087 -5.247 9.264 1.00 58.33 146 ILE A C 1
ATOM 1171 O O . ILE A 1 165 ? -46.905 -6.161 9.391 1.00 58.55 146 ILE A O 1
ATOM 1176 N N . THR A 1 166 ? -46.121 -4.374 8.265 1.00 57.26 147 THR A N 1
ATOM 1177 C CA . THR A 1 166 ? -47.187 -4.377 7.272 1.00 57.71 147 THR A CA 1
ATOM 1178 C C . THR A 1 166 ? -47.200 -5.665 6.458 1.00 59.29 147 THR A C 1
ATOM 1179 O O . THR A 1 166 ? -48.249 -6.281 6.297 1.00 63.55 147 THR A O 1
ATOM 1183 N N . VAL A 1 167 ? -46.037 -6.068 5.950 1.00 60.49 148 VAL A N 1
ATOM 1184 C CA . VAL A 1 167 ? -45.922 -7.320 5.204 1.00 64.36 148 VAL A CA 1
ATOM 1185 C C . VAL A 1 167 ? -46.264 -8.493 6.118 1.00 63.32 148 VAL A C 1
ATOM 1186 O O . VAL A 1 167 ? -46.989 -9.410 5.730 1.00 60.34 148 VAL A O 1
ATOM 1190 N N . GLY A 1 168 ? -45.752 -8.448 7.340 1.00 57.46 149 GLY A N 1
ATOM 1191 C CA . GLY A 1 168 ? -46.079 -9.462 8.321 1.00 63.14 149 GLY A CA 1
ATOM 1192 C C . GLY A 1 168 ? -47.568 -9.519 8.604 1.00 60.02 149 GLY A C 1
ATOM 1193 O O . GLY A 1 168 ? -48.149 -10.600 8.674 1.00 58.06 149 GLY A O 1
ATOM 1194 N N . ALA A 1 169 ? -48.187 -8.351 8.767 1.00 62.43 150 ALA A N 1
ATOM 1195 C CA . ALA A 1 169 ? -49.616 -8.273 9.075 1.00 62.17 150 ALA A CA 1
ATOM 1196 C C . ALA A 1 169 ? -50.480 -8.806 7.937 1.00 62.11 150 ALA A C 1
ATOM 1197 O O . ALA A 1 169 ? -51.460 -9.507 8.172 1.00 61.19 150 ALA A O 1
ATOM 1199 N N . VAL A 1 170 ? -50.114 -8.459 6.708 1.00 63.07 151 VAL A N 1
ATOM 1200 C CA . VAL A 1 170 ? -50.836 -8.915 5.526 1.00 68.46 151 VAL A CA 1
ATOM 1201 C C . VAL A 1 170 ? -50.714 -10.426 5.372 1.00 68.81 151 VAL A C 1
ATOM 1202 O O . VAL A 1 170 ? -51.675 -11.097 4.998 1.00 78.49 151 VAL A O 1
ATOM 1206 N N . MET A 1 171 ? -49.543 -10.964 5.692 1.00 66.84 152 MET A N 1
ATOM 1207 C CA . MET A 1 171 ? -49.330 -12.403 5.595 1.00 66.66 152 MET A CA 1
ATOM 1208 C C . MET A 1 171 ? -50.252 -13.129 6.569 1.00 63.91 152 MET A C 1
ATOM 1209 O O . MET A 1 171 ? -50.795 -14.184 6.251 1.00 73.30 152 MET A O 1
ATOM 1214 N N . LEU A 1 172 ? -50.412 -12.567 7.760 1.00 66.03 153 LEU A N 1
ATOM 1215 C CA . LEU A 1 172 ? -51.369 -13.087 8.728 1.00 63.99 153 LEU A CA 1
ATOM 1216 C C . LEU A 1 172 ? -52.810 -12.973 8.215 1.00 72.59 153 LEU A C 1
ATOM 1217 O O . LEU A 1 172 ? -53.616 -13.881 8.393 1.00 80.45 153 LEU A O 1
ATOM 1222 N N . ALA A 1 173 ? -53.130 -11.843 7.589 1.00 75.05 154 ALA A N 1
ATOM 1223 C CA . ALA A 1 173 ? -54.490 -11.582 7.115 1.00 73.49 154 ALA A CA 1
ATOM 1224 C C . ALA A 1 173 ? -54.905 -12.485 5.958 1.00 87.62 154 ALA A C 1
ATOM 1225 O O . ALA A 1 173 ? -56.088 -12.765 5.775 1.00 101.73 154 ALA A O 1
ATOM 1227 N N . LEU A 1 174 ? -53.929 -12.938 5.179 1.00 80.43 155 LEU A N 1
ATOM 1228 C CA . LEU A 1 174 ? -54.199 -13.794 4.031 1.00 88.14 155 LEU A CA 1
ATOM 1229 C C . LEU A 1 174 ? -54.146 -15.253 4.456 1.00 93.65 155 LEU A C 1
ATOM 1230 O O . LEU A 1 174 ? -54.255 -16.163 3.635 1.00 99.67 155 LEU A O 1
ATOM 1235 N N . ASP A 1 175 ? -53.960 -15.461 5.754 1.00 90.58 156 ASP A N 1
ATOM 1236 C CA . ASP A 1 175 ? -53.887 -16.794 6.322 1.00 92.30 156 ASP A CA 1
ATOM 1237 C C . ASP A 1 175 ? -55.305 -17.306 6.591 1.00 106.11 156 ASP A C 1
ATOM 1238 O O . ASP A 1 175 ? -55.526 -18.514 6.679 1.00 112.61 156 ASP A O 1
ATOM 1243 N N . MET A 1 176 ? -56.266 -16.390 6.725 1.00 111.69 157 MET A N 1
ATOM 1244 C CA . MET A 1 176 ? -57.650 -16.801 6.960 1.00 114.17 157 MET A CA 1
ATOM 1245 C C . MET A 1 176 ? -58.317 -17.107 5.622 1.00 116.39 157 MET A C 1
ATOM 1246 O O . MET A 1 176 ? -59.535 -17.277 5.539 1.00 123.66 157 MET A O 1
ATOM 1251 N N . PHE A 1 177 ? -57.482 -17.210 4.591 1.00 113.74 158 PHE A N 1
ATOM 1252 C CA . PHE A 1 177 ? -57.866 -17.667 3.262 1.00 111.88 158 PHE A CA 1
ATOM 1253 C C . PHE A 1 177 ? -58.984 -16.834 2.636 1.00 112.34 158 PHE A C 1
ATOM 1254 O O . PHE A 1 177 ? -58.747 -16.059 1.705 1.00 88.94 158 PHE A O 1
ATOM 1262 N N . PRO B 1 21 ? -88.402 -33.027 26.806 1.00 72.46 2 PRO B N 1
ATOM 1263 C CA . PRO B 1 21 ? -88.948 -31.697 27.099 1.00 73.48 2 PRO B CA 1
ATOM 1264 C C . PRO B 1 21 ? -88.264 -30.590 26.296 1.00 71.52 2 PRO B C 1
ATOM 1265 O O . PRO B 1 21 ? -87.405 -30.868 25.460 1.00 71.24 2 PRO B O 1
ATOM 1269 N N . ASP B 1 22 ? -88.633 -29.345 26.578 1.00 63.17 3 ASP B N 1
ATOM 1270 C CA . ASP B 1 22 ? -88.153 -28.203 25.811 1.00 55.57 3 ASP B CA 1
ATOM 1271 C C . ASP B 1 22 ? -86.850 -27.654 26.380 1.00 62.61 3 ASP B C 1
ATOM 1272 O O . ASP B 1 22 ? -86.101 -26.967 25.686 1.00 70.95 3 ASP B O 1
ATOM 1277 N N . VAL B 1 23 ? -86.600 -27.951 27.652 1.00 67.95 4 VAL B N 1
ATOM 1278 C CA . VAL B 1 23 ? -85.394 -27.519 28.357 1.00 72.22 4 VAL B CA 1
ATOM 1279 C C . VAL B 1 23 ? -84.116 -28.012 27.662 1.00 71.37 4 VAL B C 1
ATOM 1280 O O . VAL B 1 23 ? -83.044 -27.423 27.814 1.00 79.97 4 VAL B O 1
ATOM 1284 N N . ASP B 1 24 ? -84.243 -29.079 26.880 1.00 69.66 5 ASP B N 1
ATOM 1285 C CA . ASP B 1 24 ? -83.091 -29.717 26.257 1.00 77.56 5 ASP B CA 1
ATOM 1286 C C . ASP B 1 24 ? -82.865 -29.217 24.832 1.00 74.13 5 ASP B C 1
ATOM 1287 O O . ASP B 1 24 ? -81.815 -29.464 24.241 1.00 83.19 5 ASP B O 1
ATOM 1292 N N . ARG B 1 25 ? -83.848 -28.509 24.284 1.00 71.67 6 ARG B N 1
ATOM 1293 C CA . ARG B 1 25 ? -83.771 -28.061 22.898 1.00 70.23 6 ARG B CA 1
ATOM 1294 C C . ARG B 1 25 ? -83.099 -26.712 22.701 1.00 75.83 6 ARG B C 1
ATOM 1295 O O . ARG B 1 25 ? -82.525 -26.450 21.644 1.00 80.49 6 ARG B O 1
ATOM 1303 N N . PHE B 1 26 ? -83.157 -25.858 23.713 1.00 73.13 7 PHE B N 1
ATOM 1304 C CA . PHE B 1 26 ? -82.698 -24.487 23.532 1.00 74.54 7 PHE B CA 1
ATOM 1305 C C . PHE B 1 26 ? -81.430 -24.157 24.305 1.00 77.18 7 PHE B C 1
ATOM 1306 O O . PHE B 1 26 ? -80.933 -23.032 24.250 1.00 79.47 7 PHE B O 1
ATOM 1314 N N . GLY B 1 27 ? -80.906 -25.142 25.021 1.00 67.67 8 GLY B N 1
ATOM 1315 C CA . GLY B 1 27 ? -79.657 -24.965 25.730 1.00 75.37 8 GLY B CA 1
ATOM 1316 C C . GLY B 1 27 ? -79.772 -23.945 26.845 1.00 81.37 8 GLY B C 1
ATOM 1317 O O . GLY B 1 27 ? -80.506 -24.145 27.816 1.00 83.06 8 GLY B O 1
ATOM 1318 N N . ARG B 1 28 ? -79.026 -22.855 26.712 1.00 79.74 9 ARG B N 1
ATOM 1319 C CA . ARG B 1 28 ? -79.022 -21.803 27.718 1.00 76.98 9 ARG B CA 1
ATOM 1320 C C . ARG B 1 28 ? -79.751 -20.554 27.225 1.00 71.97 9 ARG B C 1
ATOM 1321 O O . ARG B 1 28 ? -79.891 -19.575 27.958 1.00 75.54 9 ARG B O 1
ATOM 1329 N N . LEU B 1 29 ? -80.218 -20.603 25.981 1.00 62.17 10 LEU B N 1
ATOM 1330 C CA . LEU B 1 29 ? -80.955 -19.495 25.374 1.00 62.34 10 LEU B CA 1
ATOM 1331 C C . LEU B 1 29 ? -82.165 -18.980 26.168 1.00 65.80 10 LEU B C 1
ATOM 1332 O O . LEU B 1 29 ? -82.408 -17.777 26.177 1.00 72.86 10 LEU B O 1
ATOM 1337 N N . PRO B 1 30 ? -82.947 -19.867 26.813 1.00 73.68 11 PRO B N 1
ATOM 1338 C CA . PRO B 1 30 ? -84.078 -19.260 27.524 1.00 66.68 11 PRO B CA 1
ATOM 1339 C C . PRO B 1 30 ? -83.672 -18.324 28.670 1.00 62.57 11 PRO B C 1
ATOM 1340 O O . PRO B 1 30 ? -84.498 -17.497 29.056 1.00 61.42 11 PRO B O 1
ATOM 1344 N N . TRP B 1 31 ? -82.472 -18.468 29.235 1.00 63.07 12 TRP B N 1
ATOM 1345 C CA . TRP B 1 31 ? -81.959 -17.461 30.177 1.00 68.58 12 TRP B CA 1
ATOM 1346 C C . TRP B 1 31 ? -82.067 -16.017 29.665 1.00 65.34 12 TRP B C 1
ATOM 1347 O O . TRP B 1 31 ? -81.983 -15.070 30.449 1.00 54.83 12 TRP B O 1
ATOM 1358 N N . LEU B 1 32 ? -82.275 -15.854 28.359 1.00 60.50 13 LEU B N 1
ATOM 1359 C CA . LEU B 1 32 ? -82.375 -14.534 27.759 1.00 52.79 13 LEU B CA 1
ATOM 1360 C C . LEU B 1 32 ? -83.708 -13.878 28.060 1.00 55.16 13 LEU B C 1
ATOM 1361 O O . LEU B 1 32 ? -83.924 -12.726 27.687 1.00 56.90 13 LEU B O 1
ATOM 1366 N N . TRP B 1 33 ? -84.614 -14.610 28.705 1.00 53.36 14 TRP B N 1
ATOM 1367 C CA . TRP B 1 33 ? -85.872 -14.004 29.125 1.00 58.68 14 TRP B CA 1
ATOM 1368 C C . TRP B 1 33 ? -85.587 -13.052 30.283 1.00 53.54 14 TRP B C 1
ATOM 1369 O O . TRP B 1 33 ? -86.315 -12.084 30.503 1.00 53.82 14 TRP B O 1
ATOM 1380 N N . ILE B 1 34 ? -84.504 -13.316 31.007 1.00 43.58 15 ILE B N 1
ATOM 1381 C CA . ILE B 1 34 ? -84.046 -12.377 32.023 1.00 60.66 15 ILE B CA 1
ATOM 1382 C C . ILE B 1 34 ? -83.544 -11.107 31.341 1.00 59.13 15 ILE B C 1
ATOM 1383 O O . ILE B 1 34 ? -83.838 -9.994 31.784 1.00 59.49 15 ILE B O 1
ATOM 1388 N N . THR B 1 35 ? -82.804 -11.283 30.251 1.00 51.61 16 THR B N 1
ATOM 1389 C CA . THR B 1 35 ? -82.325 -10.160 29.453 1.00 55.51 16 THR B CA 1
ATOM 1390 C C . THR B 1 35 ? -83.483 -9.313 28.930 1.00 57.98 16 THR B C 1
ATOM 1391 O O . THR B 1 35 ? -83.461 -8.082 29.022 1.00 55.35 16 THR B O 1
ATOM 1395 N N . VAL B 1 36 ? -84.495 -9.978 28.386 1.00 56.49 17 VAL B N 1
ATOM 1396 C CA . VAL B 1 36 ? -85.685 -9.289 27.907 1.00 53.63 17 VAL B CA 1
ATOM 1397 C C . VAL B 1 36 ? -86.400 -8.597 29.064 1.00 49.80 17 VAL B C 1
ATOM 1398 O O . VAL B 1 36 ? -86.818 -7.447 28.939 1.00 47.14 17 VAL B O 1
ATOM 1402 N N . LEU B 1 37 ? -86.526 -9.294 30.191 1.00 45.32 18 LEU B N 1
ATOM 1403 C CA . LEU B 1 37 ? -87.219 -8.736 31.349 1.00 45.57 18 LEU B CA 1
ATOM 1404 C C . LEU B 1 37 ? -86.508 -7.490 31.870 1.00 48.54 18 LEU B C 1
ATOM 1405 O O . LEU B 1 37 ? -87.157 -6.509 32.233 1.00 50.17 18 LEU B O 1
ATOM 1410 N N . VAL B 1 38 ? -85.179 -7.537 31.911 1.00 48.00 19 VAL B N 1
ATOM 1411 C CA . VAL B 1 38 ? -84.388 -6.379 32.307 1.00 42.17 19 VAL B CA 1
ATOM 1412 C C . VAL B 1 38 ? -84.574 -5.211 31.326 1.00 53.66 19 VAL B C 1
ATOM 1413 O O . VAL B 1 38 ? -84.840 -4.083 31.742 1.00 59.70 19 VAL B O 1
ATOM 1417 N N . PHE B 1 39 ? -84.465 -5.498 30.029 1.00 46.51 20 PHE B N 1
ATOM 1418 C CA . PHE B 1 39 ? -84.606 -4.491 28.975 1.00 44.25 20 PHE B CA 1
ATOM 1419 C C . PHE B 1 39 ? -85.926 -3.755 29.115 1.00 49.74 20 PHE B C 1
ATOM 1420 O O . PHE B 1 39 ? -85.967 -2.523 29.109 1.00 56.29 20 PHE B O 1
ATOM 1428 N N . VAL B 1 40 ? -87.001 -4.526 29.243 1.00 47.64 21 VAL B N 1
ATOM 1429 C CA . VAL B 1 40 ? -88.348 -3.980 29.352 1.00 53.77 21 VAL B CA 1
ATOM 1430 C C . VAL B 1 40 ? -88.513 -3.111 30.600 1.00 58.65 21 VAL B C 1
ATOM 1431 O O . VAL B 1 40 ? -89.004 -1.985 30.509 1.00 60.92 21 VAL B O 1
ATOM 1435 N N . LEU B 1 41 ? -88.109 -3.631 31.759 1.00 55.48 22 LEU B N 1
ATOM 1436 C CA . LEU B 1 41 ? -88.190 -2.863 33.002 1.00 54.78 22 LEU B CA 1
ATOM 1437 C C . LEU B 1 41 ? -87.388 -1.578 32.925 1.00 54.87 22 LEU B C 1
ATOM 1438 O O . LEU B 1 41 ? -87.784 -0.548 33.465 1.00 49.39 22 LEU B O 1
ATOM 1443 N N . ASP B 1 42 ? -86.256 -1.644 32.243 1.00 54.04 23 ASP B N 1
ATOM 1444 C CA . ASP B 1 42 ? -85.437 -0.468 32.049 1.00 46.94 23 ASP B CA 1
ATOM 1445 C C . ASP B 1 42 ? -86.175 0.577 31.224 1.00 57.52 23 ASP B C 1
ATOM 1446 O O . ASP B 1 42 ? -86.117 1.769 31.525 1.00 67.26 23 ASP B O 1
ATOM 1451 N N . GLN B 1 43 ? -86.888 0.129 30.195 1.00 56.34 24 GLN B N 1
ATOM 1452 C CA . GLN B 1 43 ? -87.548 1.059 29.279 1.00 57.90 24 GLN B CA 1
ATOM 1453 C C . GLN B 1 43 ? -88.865 1.628 29.811 1.00 57.57 24 GLN B C 1
ATOM 1454 O O . GLN B 1 43 ? -89.185 2.778 29.513 1.00 62.19 24 GLN B O 1
ATOM 1460 N N . VAL B 1 44 ? -89.627 0.849 30.584 1.00 57.88 25 VAL B N 1
ATOM 1461 C CA . VAL B 1 44 ? -90.824 1.393 31.237 1.00 53.16 25 VAL B CA 1
ATOM 1462 C C . VAL B 1 44 ? -90.408 2.461 32.237 1.00 55.68 25 VAL B C 1
ATOM 1463 O O . VAL B 1 44 ? -91.046 3.509 32.341 1.00 56.41 25 VAL B O 1
ATOM 1467 N N . SER B 1 45 ? -89.333 2.172 32.968 1.00 55.37 26 SER B N 1
ATOM 1468 C CA . SER B 1 45 ? -88.738 3.101 33.917 1.00 51.96 26 SER B CA 1
ATOM 1469 C C . SER B 1 45 ? -88.455 4.448 33.273 1.00 51.31 26 SER B C 1
ATOM 1470 O O . SER B 1 45 ? -88.943 5.484 33.723 1.00 54.98 26 SER B O 1
ATOM 1473 N N . LYS B 1 46 ? -87.650 4.421 32.218 1.00 46.10 27 LYS B N 1
ATOM 1474 C CA . LYS B 1 46 ? -87.271 5.630 31.508 1.00 51.32 27 LYS B CA 1
ATOM 1475 C C . LYS B 1 46 ? -88.480 6.356 30.928 1.00 55.88 27 LYS B C 1
ATOM 1476 O O . LYS B 1 46 ? -88.594 7.572 31.044 1.00 55.89 27 LYS B O 1
ATOM 1482 N N . ALA B 1 47 ? -89.383 5.604 30.307 1.00 59.99 28 ALA B N 1
ATOM 1483 C CA . ALA B 1 47 ? -90.585 6.188 29.726 1.00 55.75 28 ALA B CA 1
ATOM 1484 C C . ALA B 1 47 ? -91.377 6.924 30.795 1.00 53.64 28 ALA B C 1
ATOM 1485 O O . ALA B 1 47 ? -91.895 8.015 30.560 1.00 58.29 28 ALA B O 1
ATOM 1487 N N . PHE B 1 48 ? -91.472 6.311 31.970 1.00 51.75 29 PHE B N 1
ATOM 1488 C CA . PHE B 1 48 ? -92.211 6.896 33.077 1.00 53.91 29 PHE B CA 1
ATOM 1489 C C . PHE B 1 48 ? -91.639 8.246 33.497 1.00 62.81 29 PHE B C 1
ATOM 1490 O O . PHE B 1 48 ? -92.355 9.250 33.533 1.00 67.38 29 PHE B O 1
ATOM 1498 N N . PHE B 1 49 ? -90.345 8.286 33.792 1.00 50.92 30 PHE B N 1
ATOM 1499 C CA . PHE B 1 49 ? -89.776 9.514 34.325 1.00 63.34 30 PHE B CA 1
ATOM 1500 C C . PHE B 1 49 ? -89.614 10.604 33.275 1.00 61.25 30 PHE B C 1
ATOM 1501 O O . PHE B 1 49 ? -89.626 11.790 33.606 1.00 64.86 30 PHE B O 1
ATOM 1509 N N . GLN B 1 50 ? -89.500 10.213 32.011 1.00 63.48 31 GLN B N 1
ATOM 1510 C CA . GLN B 1 50 ? -89.551 11.183 30.922 1.00 62.00 31 GLN B CA 1
ATOM 1511 C C . GLN B 1 50 ? -90.924 11.831 30.854 1.00 65.44 31 GLN B C 1
ATOM 1512 O O . GLN B 1 50 ? -91.063 12.977 30.427 1.00 65.69 31 GLN B O 1
ATOM 1518 N N . ALA B 1 51 ? -91.935 11.081 31.275 1.00 63.88 32 ALA B N 1
ATOM 1519 C CA . ALA B 1 51 ? -93.310 11.539 31.184 1.00 58.53 32 ALA B CA 1
ATOM 1520 C C . ALA B 1 51 ? -93.737 12.328 32.415 1.00 66.23 32 ALA B C 1
ATOM 1521 O O . ALA B 1 51 ? -94.508 13.280 32.306 1.00 73.45 32 ALA B O 1
ATOM 1523 N N . GLU B 1 52 ? -93.226 11.944 33.580 1.00 61.43 33 GLU B N 1
ATOM 1524 C CA . GLU B 1 52 ? -93.708 12.512 34.837 1.00 65.60 33 GLU B CA 1
ATOM 1525 C C . GLU B 1 52 ? -92.857 13.685 35.317 1.00 64.23 33 GLU B C 1
ATOM 1526 O O . GLU B 1 52 ? -93.298 14.486 36.139 1.00 65.87 33 GLU B O 1
ATOM 1532 N N . LEU B 1 53 ? -91.636 13.783 34.805 1.00 58.37 34 LEU B N 1
ATOM 1533 C CA . LEU B 1 53 ? -90.708 14.803 35.271 1.00 59.42 34 LEU B CA 1
ATOM 1534 C C . LEU B 1 53 ? -90.173 15.628 34.107 1.00 64.63 34 LEU B C 1
ATOM 1535 O O . LEU B 1 53 ? -90.074 15.141 32.982 1.00 69.95 34 LEU B O 1
ATOM 1540 N N . SER B 1 54 ? -89.812 16.875 34.392 1.00 65.82 35 SER B N 1
ATOM 1541 C CA . SER B 1 54 ? -89.118 17.713 33.424 1.00 63.44 35 SER B CA 1
ATOM 1542 C C . SER B 1 54 ? -87.622 17.626 33.671 1.00 63.63 35 SER B C 1
ATOM 1543 O O . SER B 1 54 ? -87.192 17.136 34.714 1.00 62.94 35 SER B O 1
ATOM 1546 N N . MET B 1 55 ? -86.834 18.080 32.702 1.00 66.76 36 MET B N 1
ATOM 1547 C CA . MET B 1 55 ? -85.383 17.983 32.794 1.00 71.90 36 MET B CA 1
ATOM 1548 C C . MET B 1 55 ? -84.869 18.648 34.075 1.00 72.44 36 MET B C 1
ATOM 1549 O O . MET B 1 55 ? -85.274 19.762 34.422 1.00 66.73 36 MET B O 1
ATOM 1554 N N . TYR B 1 56 ? -84.002 17.925 34.778 1.00 66.55 37 TYR B N 1
ATOM 1555 C CA . TYR B 1 56 ? -83.370 18.377 36.014 1.00 60.38 37 TYR B CA 1
ATOM 1556 C C . TYR B 1 56 ? -84.327 18.535 37.204 1.00 58.11 37 TYR B C 1
ATOM 1557 O O . TYR B 1 56 ? -83.904 18.935 38.288 1.00 68.98 37 TYR B O 1
ATOM 1566 N N . GLN B 1 57 ? -85.601 18.201 37.022 1.00 47.58 38 GLN B N 1
ATOM 1567 C CA . GLN B 1 57 ? -86.543 18.206 38.141 1.00 52.28 38 GLN B CA 1
ATOM 1568 C C . GLN B 1 57 ? -86.174 17.111 39.135 1.00 53.89 38 GLN B C 1
ATOM 1569 O O . GLN B 1 57 ? -85.693 16.053 38.733 1.00 62.05 38 GLN B O 1
ATOM 1575 N N . GLN B 1 58 ? -86.367 17.365 40.429 1.00 52.89 39 GLN B N 1
ATOM 1576 C CA . GLN B 1 58 ? -86.012 16.372 41.444 1.00 54.06 39 GLN B CA 1
ATOM 1577 C C . GLN B 1 58 ? -87.167 16.101 42.399 1.00 51.49 39 GLN B C 1
ATOM 1578 O O . GLN B 1 58 ? -87.655 17.010 43.065 1.00 57.14 39 GLN B O 1
ATOM 1584 N N . ILE B 1 59 ? -87.599 14.848 42.473 1.00 48.20 40 ILE B N 1
ATOM 1585 C CA . ILE B 1 59 ? -88.576 14.441 43.473 1.00 50.45 40 ILE B CA 1
ATOM 1586 C C . ILE B 1 59 ? -87.887 13.710 44.623 1.00 53.18 40 ILE B C 1
ATOM 1587 O O . ILE B 1 59 ? -87.376 12.603 44.455 1.00 56.69 40 ILE B O 1
ATOM 1592 N N . VAL B 1 60 ? -87.874 14.348 45.787 1.00 55.25 41 VAL B N 1
ATOM 1593 C CA . VAL B 1 60 ? -87.198 13.822 46.964 1.00 49.96 41 VAL B CA 1
ATOM 1594 C C . VAL B 1 60 ? -87.935 12.620 47.550 1.00 49.06 41 VAL B C 1
ATOM 1595 O O . VAL B 1 60 ? -89.143 12.676 47.786 1.00 51.29 41 VAL B O 1
ATOM 1599 N N . VAL B 1 61 ? -87.220 11.514 47.725 1.00 51.19 42 VAL B N 1
ATOM 1600 C CA . VAL B 1 61 ? -87.783 10.351 48.402 1.00 56.84 42 VAL B CA 1
ATOM 1601 C C . VAL B 1 61 ? -87.218 10.264 49.823 1.00 56.48 42 VAL B C 1
ATOM 1602 O O . VAL B 1 61 ? -87.963 10.147 50.801 1.00 55.26 42 VAL B O 1
ATOM 1606 N N . ILE B 1 62 ? -85.894 10.324 49.926 1.00 47.09 43 ILE B N 1
ATOM 1607 C CA . ILE B 1 62 ? -85.218 10.463 51.213 1.00 46.11 43 ILE B CA 1
ATOM 1608 C C . ILE B 1 62 ? -84.279 11.667 51.168 1.00 49.94 43 ILE B C 1
ATOM 1609 O O . ILE B 1 62 ? -83.268 11.635 50.471 1.00 58.15 43 ILE B O 1
ATOM 1614 N N . PRO B 1 63 ? -84.634 12.745 51.891 1.00 51.10 44 PRO B N 1
ATOM 1615 C CA . PRO B 1 63 ? -83.962 14.054 51.858 1.00 56.57 44 PRO B CA 1
ATOM 1616 C C . PRO B 1 63 ? -82.432 13.976 51.900 1.00 54.30 44 PRO B C 1
ATOM 1617 O O . PRO B 1 63 ? -81.759 14.739 51.213 1.00 50.05 44 PRO B O 1
ATOM 1621 N N . ASP B 1 64 ? -81.889 13.057 52.689 1.00 58.45 45 ASP B N 1
ATOM 1622 C CA . ASP B 1 64 ? -80.447 12.977 52.836 1.00 50.62 45 ASP B CA 1
ATOM 1623 C C . ASP B 1 64 ? -79.772 12.193 51.711 1.00 50.67 45 ASP B C 1
ATOM 1624 O O . ASP B 1 64 ? -78.646 12.508 51.331 1.00 50.03 45 ASP B O 1
ATOM 1629 N N . LEU B 1 65 ? -80.471 11.199 51.163 1.00 53.99 46 LEU B N 1
ATOM 1630 C CA . LEU B 1 65 ? -79.826 10.176 50.335 1.00 46.09 46 LEU B CA 1
ATOM 1631 C C . LEU B 1 65 ? -80.300 10.006 48.902 1.00 44.79 46 LEU B C 1
ATOM 1632 O O . LEU B 1 65 ? -79.492 9.824 47.992 1.00 49.25 46 LEU B O 1
ATOM 1637 N N . PHE B 1 66 ? -81.609 10.044 48.700 1.00 49.05 47 PHE B N 1
ATOM 1638 C CA . PHE B 1 66 ? -82.167 9.545 47.450 1.00 51.17 47 PHE B CA 1
ATOM 1639 C C . PHE B 1 66 ? -83.384 10.314 46.951 1.00 56.90 47 PHE B C 1
ATOM 1640 O O . PHE B 1 66 ? -84.320 10.588 47.706 1.00 59.87 47 PHE B O 1
ATOM 1648 N N . SER B 1 67 ? -83.361 10.658 45.670 1.00 49.39 48 SER B N 1
ATOM 1649 C CA . SER B 1 67 ? -84.474 11.348 45.039 1.00 50.53 48 SER B CA 1
ATOM 1650 C C . SER B 1 67 ? -84.572 10.902 43.587 1.00 51.34 48 SER B C 1
ATOM 1651 O O . SER B 1 67 ? -83.573 10.501 42.986 1.00 54.09 48 SER B O 1
ATOM 1654 N N . TRP B 1 68 ? -85.770 10.972 43.020 1.00 51.62 49 TRP B N 1
ATOM 1655 C CA . TRP B 1 68 ? -85.920 10.748 41.591 1.00 47.10 49 TRP B CA 1
ATOM 1656 C C . TRP B 1 68 ? -85.533 12.024 40.859 1.00 54.06 49 TRP B C 1
ATOM 1657 O O . TRP B 1 68 ? -85.614 13.122 41.419 1.00 57.08 49 TRP B O 1
ATOM 1668 N N . THR B 1 69 ? -85.094 11.876 39.616 1.00 58.05 50 THR B N 1
ATOM 1669 C CA . THR B 1 69 ? -84.761 13.018 38.776 1.00 50.77 50 THR B CA 1
ATOM 1670 C C . THR B 1 69 ? -84.957 12.666 37.309 1.00 53.09 50 THR B C 1
ATOM 1671 O O . THR B 1 69 ? -85.430 11.583 36.973 1.00 52.17 50 THR B O 1
ATOM 1675 N N . LEU B 1 70 ? -84.606 13.593 36.433 1.00 61.07 51 LEU B N 1
ATOM 1676 C CA . LEU B 1 70 ? -84.604 13.307 35.010 1.00 60.52 51 LEU B CA 1
ATOM 1677 C C . LEU B 1 70 ? -83.354 13.914 34.419 1.00 63.77 51 LEU B C 1
ATOM 1678 O O . LEU B 1 70 ? -83.177 15.131 34.426 1.00 69.75 51 LEU B O 1
ATOM 1683 N N . ALA B 1 71 ? -82.478 13.054 33.921 1.00 61.57 52 ALA B N 1
ATOM 1684 C CA . ALA B 1 71 ? -81.202 13.503 33.399 1.00 65.55 52 ALA B CA 1
ATOM 1685 C C . ALA B 1 71 ? -80.835 12.746 32.134 1.00 50.88 52 ALA B C 1
ATOM 1686 O O . ALA B 1 71 ? -81.134 11.564 32.007 1.00 63.91 52 ALA B O 1
ATOM 1688 N N . TYR B 1 72 ? -80.215 13.450 31.192 1.00 59.20 53 TYR B N 1
ATOM 1689 C CA . TYR B 1 72 ? -79.711 12.850 29.962 1.00 58.75 53 TYR B CA 1
ATOM 1690 C C . TYR B 1 72 ? -78.189 12.752 30.057 1.00 64.13 53 TYR B C 1
ATOM 1691 O O . TYR B 1 72 ? -77.508 13.766 30.218 1.00 73.43 53 TYR B O 1
ATOM 1700 N N . ASN B 1 73 ? -77.670 11.528 29.999 1.00 65.50 54 ASN B N 1
ATOM 1701 C CA . ASN B 1 73 ? -76.237 11.260 30.147 1.00 64.56 54 ASN B CA 1
ATOM 1702 C C . ASN B 1 73 ? -75.722 11.718 31.499 1.00 72.13 54 ASN B C 1
ATOM 1703 O O . ASN B 1 73 ? -74.780 12.508 31.575 1.00 84.07 54 ASN B O 1
ATOM 1708 N N . THR B 1 74 ? -76.366 11.218 32.554 1.00 74.73 55 THR B N 1
ATOM 1709 C CA . THR B 1 74 ? -76.001 11.461 33.954 1.00 59.25 55 THR B CA 1
ATOM 1710 C C . THR B 1 74 ? -76.148 12.933 34.342 1.00 69.96 55 THR B C 1
ATOM 1711 O O . THR B 1 74 ? -75.743 13.333 35.432 1.00 75.19 55 THR B O 1
ATOM 1715 N N . GLY B 1 75 ? -76.750 13.724 33.455 1.00 74.31 56 GLY B N 1
ATOM 1716 C CA . GLY B 1 75 ? -76.989 15.139 33.698 1.00 70.25 56 GLY B CA 1
ATOM 1717 C C . GLY B 1 75 ? -75.756 16.025 33.652 1.00 70.71 56 GLY B C 1
ATOM 1718 O O . GLY B 1 75 ? -75.703 17.053 34.325 1.00 84.19 56 GLY B O 1
ATOM 1719 N N . ALA B 1 76 ? -74.772 15.637 32.846 1.00 79.38 57 ALA B N 1
ATOM 1720 C CA . ALA B 1 76 ? -73.515 16.375 32.742 1.00 85.01 57 ALA B CA 1
ATOM 1721 C C . ALA B 1 76 ? -73.575 17.455 31.660 1.00 87.35 57 ALA B C 1
ATOM 1722 O O . ALA B 1 76 ? -73.410 17.166 30.476 1.00 102.50 57 ALA B O 1
ATOM 1724 N N . ALA B 1 77 ? -73.797 18.699 32.077 1.00 87.70 58 ALA B N 1
ATOM 1725 C CA . ALA B 1 77 ? -73.943 19.820 31.149 1.00 88.89 58 ALA B CA 1
ATOM 1726 C C . ALA B 1 77 ? -72.635 20.323 30.527 1.00 89.99 58 ALA B C 1
ATOM 1727 O O . ALA B 1 77 ? -72.641 20.798 29.391 1.00 105.50 58 ALA B O 1
ATOM 1729 N N . PHE B 1 78 ? -71.528 20.224 31.264 1.00 85.43 59 PHE B N 1
ATOM 1730 C CA . PHE B 1 78 ? -70.216 20.680 30.782 1.00 92.40 59 PHE B CA 1
ATOM 1731 C C . PHE B 1 78 ? -69.219 19.537 30.522 1.00 99.05 59 PHE B C 1
ATOM 1732 O O . PHE B 1 78 ? -68.008 19.731 30.640 1.00 102.01 59 PHE B O 1
ATOM 1740 N N . SER B 1 79 ? -69.726 18.340 30.235 1.00 98.83 60 SER B N 1
ATOM 1741 C CA . SER B 1 79 ? -68.869 17.202 29.907 1.00 95.95 60 SER B CA 1
ATOM 1742 C C . SER B 1 79 ? -68.792 16.990 28.395 1.00 107.72 60 SER B C 1
ATOM 1743 O O . SER B 1 79 ? -68.035 16.145 27.908 1.00 101.08 60 SER B O 1
ATOM 1746 N N . GLY B 1 86 ? -73.986 13.127 18.901 1.00 82.46 67 GLY B N 1
ATOM 1747 C CA . GLY B 1 86 ? -72.572 13.405 19.059 1.00 85.35 67 GLY B CA 1
ATOM 1748 C C . GLY B 1 86 ? -71.730 12.178 18.776 1.00 87.37 67 GLY B C 1
ATOM 1749 O O . GLY B 1 86 ? -72.251 11.115 18.431 1.00 89.30 67 GLY B O 1
ATOM 1750 N N . TRP B 1 87 ? -70.420 12.320 18.933 1.00 85.39 68 TRP B N 1
ATOM 1751 C CA . TRP B 1 87 ? -69.507 11.231 18.626 1.00 84.39 68 TRP B CA 1
ATOM 1752 C C . TRP B 1 87 ? -69.416 10.188 19.752 1.00 89.96 68 TRP B C 1
ATOM 1753 O O . TRP B 1 87 ? -69.124 9.024 19.484 1.00 91.49 68 TRP B O 1
ATOM 1764 N N . GLN B 1 88 ? -69.650 10.597 21.000 1.00 97.17 69 GLN B N 1
ATOM 1765 C CA . GLN B 1 88 ? -69.650 9.669 22.139 1.00 89.62 69 GLN B CA 1
ATOM 1766 C C . GLN B 1 88 ? -70.784 8.643 21.992 1.00 81.66 69 GLN B C 1
ATOM 1767 O O . GLN B 1 88 ? -70.671 7.479 22.392 1.00 83.26 69 GLN B O 1
ATOM 1773 N N . ARG B 1 89 ? -71.880 9.122 21.413 1.00 69.96 70 ARG B N 1
ATOM 1774 C CA . ARG B 1 89 ? -73.090 8.348 21.168 1.00 65.87 70 ARG B CA 1
ATOM 1775 C C . ARG B 1 89 ? -72.829 7.026 20.463 1.00 83.42 70 ARG B C 1
ATOM 1776 O O . ARG B 1 89 ? -73.445 6.004 20.780 1.00 74.80 70 ARG B O 1
ATOM 1784 N N . TRP B 1 90 ? -71.894 7.047 19.519 1.00 91.37 71 TRP B N 1
ATOM 1785 C CA . TRP B 1 90 ? -71.642 5.886 18.685 1.00 81.32 71 TRP B CA 1
ATOM 1786 C C . TRP B 1 90 ? -70.522 5.025 19.245 1.00 78.95 71 TRP B C 1
ATOM 1787 O O . TRP B 1 90 ? -70.611 3.801 19.197 1.00 75.93 71 TRP B O 1
ATOM 1798 N N . LEU B 1 91 ? -69.474 5.655 19.769 1.00 81.37 72 LEU B N 1
ATOM 1799 C CA . LEU B 1 91 ? -68.384 4.904 20.381 1.00 84.71 72 LEU B CA 1
ATOM 1800 C C . LEU B 1 91 ? -68.968 3.998 21.453 1.00 89.33 72 LEU B C 1
ATOM 1801 O O . LEU B 1 91 ? -68.612 2.826 21.564 1.00 90.36 72 LEU B O 1
ATOM 1806 N N . PHE B 1 92 ? -69.887 4.559 22.228 1.00 84.68 73 PHE B N 1
ATOM 1807 C CA . PHE B 1 92 ? -70.553 3.830 23.289 1.00 80.28 73 PHE B CA 1
ATOM 1808 C C . PHE B 1 92 ? -71.562 2.812 22.748 1.00 82.09 73 PHE B C 1
ATOM 1809 O O . PHE B 1 92 ? -71.731 1.732 23.315 1.00 78.75 73 PHE B O 1
ATOM 1817 N N . ALA B 1 93 ? -72.236 3.158 21.656 1.00 78.59 74 ALA B N 1
ATOM 1818 C CA . ALA B 1 93 ? -73.126 2.212 20.985 1.00 77.79 74 ALA B CA 1
ATOM 1819 C C . ALA B 1 93 ? -72.349 1.035 20.396 1.00 85.55 74 ALA B C 1
ATOM 1820 O O . ALA B 1 93 ? -72.775 -0.117 20.488 1.00 84.43 74 ALA B O 1
ATOM 1822 N N . LEU B 1 94 ? -71.212 1.344 19.782 1.00 85.00 75 LEU B N 1
ATOM 1823 C CA . LEU B 1 94 ? -70.365 0.342 19.149 1.00 81.82 75 LEU B CA 1
ATOM 1824 C C . LEU B 1 94 ? -69.829 -0.675 20.159 1.00 75.98 75 LEU B C 1
ATOM 1825 O O . LEU B 1 94 ? -69.917 -1.882 19.936 1.00 82.17 75 LEU B O 1
ATOM 1830 N N . ILE B 1 95 ? -69.271 -0.187 21.262 1.00 74.85 76 ILE B N 1
ATOM 1831 C CA . ILE B 1 95 ? -68.721 -1.068 22.290 1.00 86.59 76 ILE B CA 1
ATOM 1832 C C . ILE B 1 95 ? -69.825 -1.941 22.898 1.00 85.27 76 ILE B C 1
ATOM 1833 O O . ILE B 1 95 ? -69.579 -3.082 23.293 1.00 84.26 76 ILE B O 1
ATOM 1838 N N . ALA B 1 96 ? -71.038 -1.401 22.982 1.00 85.23 77 ALA B N 1
ATOM 1839 C CA . ALA B 1 96 ? -72.164 -2.156 23.522 1.00 80.98 77 ALA B CA 1
ATOM 1840 C C . ALA B 1 96 ? -72.490 -3.373 22.660 1.00 82.73 77 ALA B C 1
ATOM 1841 O O . ALA B 1 96 ? -72.614 -4.483 23.174 1.00 88.53 77 ALA B O 1
ATOM 1843 N N . ILE B 1 97 ? -72.599 -3.161 21.351 1.00 78.85 78 ILE B N 1
ATOM 1844 C CA . ILE B 1 97 ? -72.899 -4.232 20.401 1.00 77.90 78 ILE B CA 1
ATOM 1845 C C . ILE B 1 97 ? -71.861 -5.354 20.446 1.00 79.12 78 ILE B C 1
ATOM 1846 O O . ILE B 1 97 ? -72.210 -6.534 20.497 1.00 77.60 78 ILE B O 1
ATOM 1851 N N . VAL B 1 98 ? -70.586 -4.981 20.426 1.00 75.68 79 VAL B N 1
ATOM 1852 C CA . VAL B 1 98 ? -69.504 -5.957 20.460 1.00 80.10 79 VAL B CA 1
ATOM 1853 C C . VAL B 1 98 ? -69.549 -6.774 21.746 1.00 77.69 79 VAL B C 1
ATOM 1854 O O . VAL B 1 98 ? -69.483 -8.005 21.710 1.00 81.32 79 VAL B O 1
ATOM 1858 N N . VAL B 1 99 ? -69.666 -6.087 22.878 1.00 84.47 80 VAL B N 1
ATOM 1859 C CA . VAL B 1 99 ? -69.712 -6.753 24.177 1.00 88.05 80 VAL B CA 1
ATOM 1860 C C . VAL B 1 99 ? -70.992 -7.580 24.325 1.00 83.72 80 VAL B C 1
ATOM 1861 O O . VAL B 1 99 ? -70.971 -8.665 24.905 1.00 69.83 80 VAL B O 1
ATOM 1865 N N . SER B 1 100 ? -72.097 -7.075 23.777 1.00 76.19 81 SER B N 1
ATOM 1866 C CA . SER B 1 100 ? -73.362 -7.804 23.807 1.00 71.44 81 SER B CA 1
ATOM 1867 C C . SER B 1 100 ? -73.235 -9.147 23.093 1.00 81.85 81 SER B C 1
ATOM 1868 O O . SER B 1 100 ? -73.614 -10.190 23.633 1.00 71.23 81 SER B O 1
ATOM 1871 N N . ALA B 1 101 ? -72.688 -9.104 21.882 1.00 83.66 82 ALA B N 1
ATOM 1872 C CA . ALA B 1 101 ? -72.451 -10.299 21.080 1.00 72.63 82 ALA B CA 1
ATOM 1873 C C . ALA B 1 101 ? -71.639 -11.333 21.849 1.00 78.83 82 ALA B C 1
ATOM 1874 O O . ALA B 1 101 ? -72.033 -12.495 21.956 1.00 85.12 82 ALA B O 1
ATOM 1876 N N . SER B 1 102 ? -70.502 -10.899 22.380 1.00 77.75 83 SER B N 1
ATOM 1877 C CA . SER B 1 102 ? -69.607 -11.784 23.112 1.00 79.33 83 SER B CA 1
ATOM 1878 C C . SER B 1 102 ? -70.274 -12.421 24.331 1.00 83.54 83 SER B C 1
ATOM 1879 O O . SER B 1 102 ? -69.935 -13.541 24.702 1.00 85.40 83 SER B O 1
ATOM 1882 N N . LEU B 1 103 ? -71.215 -11.713 24.953 1.00 88.49 84 LEU B N 1
ATOM 1883 C CA . LEU B 1 103 ? -71.928 -12.255 26.112 1.00 82.34 84 LEU B CA 1
ATOM 1884 C C . LEU B 1 103 ? -72.925 -13.327 25.704 1.00 77.51 84 LEU B C 1
ATOM 1885 O O . LEU B 1 103 ? -73.122 -14.304 26.424 1.00 73.27 84 LEU B O 1
ATOM 1890 N N . VAL B 1 104 ? -73.555 -13.135 24.548 1.00 81.68 85 VAL B N 1
ATOM 1891 C CA . VAL B 1 104 ? -74.500 -14.111 24.017 1.00 75.17 85 VAL B CA 1
ATOM 1892 C C . VAL B 1 104 ? -73.782 -15.404 23.660 1.00 81.63 85 VAL B C 1
ATOM 1893 O O . VAL B 1 104 ? -74.204 -16.491 24.062 1.00 80.31 85 VAL B O 1
ATOM 1897 N N . VAL B 1 105 ? -72.686 -15.266 22.917 1.00 80.73 86 VAL B N 1
ATOM 1898 C CA . VAL B 1 105 ? -71.850 -16.394 22.523 1.00 77.10 86 VAL B CA 1
ATOM 1899 C C . VAL B 1 105 ? -71.388 -17.153 23.756 1.00 82.27 86 VAL B C 1
ATOM 1900 O O . VAL B 1 105 ? -71.421 -18.383 23.796 1.00 92.86 86 VAL B O 1
ATOM 1904 N N . TRP B 1 106 ? -70.989 -16.394 24.772 1.00 81.31 87 TRP B N 1
ATOM 1905 C CA . TRP B 1 106 ? -70.451 -16.952 26.008 1.00 83.75 87 TRP B CA 1
ATOM 1906 C C . TRP B 1 106 ? -71.588 -17.523 26.856 1.00 85.40 87 TRP B C 1
ATOM 1907 O O . TRP B 1 106 ? -71.387 -18.445 27.652 1.00 88.50 87 TRP B O 1
ATOM 1918 N N . LEU B 1 107 ? -72.802 -17.037 26.618 1.00 82.00 88 LEU B N 1
ATOM 1919 C CA . LEU B 1 107 ? -73.963 -17.573 27.313 1.00 82.84 88 LEU B CA 1
ATOM 1920 C C . LEU B 1 107 ? -74.315 -18.930 26.728 1.00 83.39 88 LEU B C 1
ATOM 1921 O O . LEU B 1 107 ? -74.619 -19.870 27.466 1.00 87.15 88 LEU B O 1
ATOM 1926 N N . LYS B 1 108 ? -74.255 -19.028 25.401 1.00 75.72 89 LYS B N 1
ATOM 1927 C CA . LYS B 1 108 ? -74.545 -20.276 24.709 1.00 77.02 89 LYS B CA 1
ATOM 1928 C C . LYS B 1 108 ? -73.578 -21.367 25.151 1.00 89.21 89 LYS B C 1
ATOM 1929 O O . LYS B 1 108 ? -73.977 -22.512 25.377 1.00 94.13 89 LYS B O 1
ATOM 1935 N N . ARG B 1 109 ? -72.310 -20.995 25.300 1.00 88.50 90 ARG B N 1
ATOM 1936 C CA . ARG B 1 109 ? -71.253 -21.945 25.631 1.00 90.20 90 ARG B CA 1
ATOM 1937 C C . ARG B 1 109 ? -71.342 -22.478 27.066 1.00 83.96 90 ARG B C 1
ATOM 1938 O O . ARG B 1 109 ? -70.465 -23.221 27.503 1.00 88.78 90 ARG B O 1
ATOM 1946 N N . LEU B 1 110 ? -72.376 -22.078 27.802 1.00 82.37 91 LEU B N 1
ATOM 1947 C CA . LEU B 1 110 ? -72.544 -22.504 29.193 1.00 90.33 91 LEU B CA 1
ATOM 1948 C C . LEU B 1 110 ? -73.174 -23.893 29.374 1.00 92.43 91 LEU B C 1
ATOM 1949 O O . LEU B 1 110 ? -73.803 -24.429 28.460 1.00 96.44 91 LEU B O 1
ATOM 1954 N N . LYS B 1 111 ?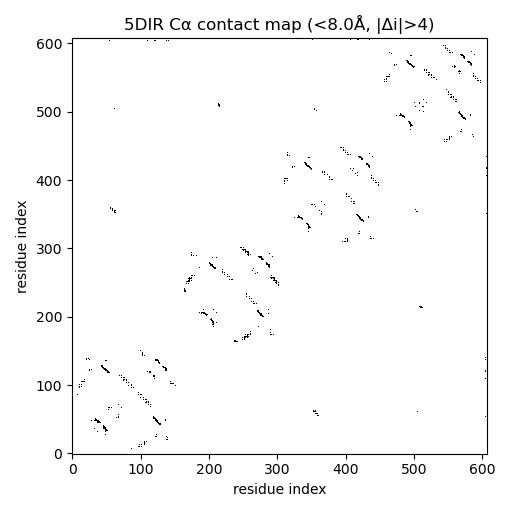 -72.996 -24.458 30.567 1.00 80.12 92 LYS B N 1
ATOM 1955 C CA . LYS B 1 111 ? -73.603 -25.735 30.945 1.00 87.59 92 LYS B CA 1
ATOM 1956 C C . LYS B 1 111 ? -74.724 -25.539 31.972 1.00 93.96 92 LYS B C 1
ATOM 1957 O O . LYS B 1 111 ? -74.722 -24.559 32.718 1.00 99.49 92 LYS B O 1
ATOM 1963 N N . LYS B 1 112 ? -75.671 -26.473 32.017 1.00 92.83 93 LYS B N 1
ATOM 1964 C CA . LYS B 1 112 ? -76.688 -26.478 33.068 1.00 93.44 93 LYS B CA 1
ATOM 1965 C C . LYS B 1 112 ? -76.069 -26.683 34.443 1.00 98.99 93 LYS B C 1
ATOM 1966 O O . LYS B 1 112 ? -75.110 -27.437 34.600 1.00 106.31 93 LYS B O 1
ATOM 1972 N N . GLY B 1 113 ? -76.627 -25.998 35.435 1.00 100.49 94 GLY B N 1
ATOM 1973 C CA . GLY B 1 113 ? -76.117 -26.048 36.792 1.00 93.80 94 GLY B CA 1
ATOM 1974 C C . GLY B 1 113 ? -75.095 -24.958 37.019 1.00 95.34 94 GLY B C 1
ATOM 1975 O O . GLY B 1 113 ? -74.600 -24.786 38.132 1.00 106.08 94 GLY B O 1
ATOM 1976 N N . GLU B 1 114 ? -74.813 -24.195 35.967 1.00 93.28 95 GLU B N 1
ATOM 1977 C CA . GLU B 1 114 ? -74.007 -22.990 36.097 1.00 93.52 95 GLU B CA 1
ATOM 1978 C C . GLU B 1 114 ? -74.939 -21.788 36.156 1.00 90.48 95 GLU B C 1
ATOM 1979 O O . GLU B 1 114 ? -74.778 -20.817 35.417 1.00 87.74 95 GLU B O 1
ATOM 1985 N N . THR B 1 115 ? -75.901 -21.858 37.070 1.00 83.47 96 THR B N 1
ATOM 1986 C CA . THR B 1 115 ? -76.998 -20.903 37.109 1.00 82.91 96 THR B CA 1
ATOM 1987 C C . THR B 1 115 ? -76.565 -19.515 37.566 1.00 87.30 96 THR B C 1
ATOM 1988 O O . THR B 1 115 ? -77.067 -18.512 37.056 1.00 79.31 96 THR B O 1
ATOM 1992 N N . TRP B 1 116 ? -75.632 -19.461 38.515 1.00 96.26 97 TRP B N 1
ATOM 1993 C CA . TRP B 1 116 ? -75.105 -18.190 39.014 1.00 83.09 97 TRP B CA 1
ATOM 1994 C C . TRP B 1 116 ? -74.478 -17.356 37.907 1.00 81.24 97 TRP B C 1
ATOM 1995 O O . TRP B 1 116 ? -74.757 -16.162 37.775 1.00 72.47 97 TRP B O 1
ATOM 2006 N N . LEU B 1 117 ? -73.639 -18.001 37.106 1.00 83.37 98 LEU B N 1
ATOM 2007 C CA . LEU B 1 117 ? -72.925 -17.324 36.035 1.00 83.50 98 LEU B CA 1
ATOM 2008 C C . LEU B 1 117 ? -73.894 -16.894 34.932 1.00 80.09 98 LEU B C 1
ATOM 2009 O O . LEU B 1 117 ? -73.772 -15.804 34.373 1.00 75.02 98 LEU B O 1
ATOM 2014 N N . ALA B 1 118 ? -74.857 -17.764 34.635 1.00 83.97 99 ALA B N 1
ATOM 2015 C CA . ALA B 1 118 ? -75.867 -17.513 33.608 1.00 76.12 99 ALA B CA 1
ATOM 2016 C C . ALA B 1 118 ? -76.729 -16.291 33.932 1.00 73.75 99 ALA B C 1
ATOM 2017 O O . ALA B 1 118 ? -77.028 -15.479 33.058 1.00 71.65 99 ALA B O 1
ATOM 2019 N N . ILE B 1 119 ? -77.149 -16.184 35.188 1.00 73.30 100 ILE B N 1
ATOM 2020 C CA . ILE B 1 119 ? -77.965 -15.062 35.632 1.00 65.52 100 ILE B CA 1
ATOM 2021 C C . ILE B 1 119 ? -77.205 -13.759 35.482 1.00 62.32 100 ILE B C 1
ATOM 2022 O O . ILE B 1 119 ? -77.749 -12.762 35.007 1.00 66.51 100 ILE B O 1
ATOM 2027 N N . ALA B 1 120 ? -75.940 -13.784 35.887 1.00 71.49 101 ALA B N 1
ATOM 2028 C CA . ALA B 1 120 ? -75.082 -12.604 35.855 1.00 65.25 101 ALA B CA 1
ATOM 2029 C C . ALA B 1 120 ? -74.897 -12.088 34.439 1.00 65.13 101 ALA B C 1
ATOM 2030 O O . ALA B 1 120 ? -74.870 -10.882 34.199 1.00 70.12 101 ALA B O 1
ATOM 2032 N N . LEU B 1 121 ? -74.770 -13.010 33.497 1.00 63.96 102 LEU B N 1
ATOM 2033 C CA . LEU B 1 121 ? -74.573 -12.630 32.109 1.00 70.67 102 LEU B CA 1
ATOM 2034 C C . LEU B 1 121 ? -75.821 -11.990 31.518 1.00 64.93 102 LEU B C 1
ATOM 2035 O O . LEU B 1 121 ? -75.744 -10.960 30.845 1.00 64.57 102 LEU B O 1
ATOM 2040 N N . ALA B 1 122 ? -76.968 -12.614 31.766 1.00 60.55 103 ALA B N 1
ATOM 2041 C CA . ALA B 1 122 ? -78.239 -12.097 31.281 1.00 58.79 103 ALA B CA 1
ATOM 2042 C C . ALA B 1 122 ? -78.496 -10.686 31.816 1.00 59.37 103 ALA B C 1
ATOM 2043 O O . ALA B 1 122 ? -79.027 -9.835 31.103 1.00 60.60 103 ALA B O 1
ATOM 2045 N N . LEU B 1 123 ? -78.108 -10.433 33.063 1.00 59.77 104 LEU B N 1
ATOM 2046 C CA . LEU B 1 123 ? -78.283 -9.106 33.644 1.00 65.19 104 LEU B CA 1
ATOM 2047 C C . LEU B 1 123 ? -77.476 -8.046 32.897 1.00 64.22 104 LEU B C 1
ATOM 2048 O O . LEU B 1 123 ? -78.004 -6.994 32.525 1.00 59.94 104 LEU B O 1
ATOM 2053 N N . VAL B 1 124 ? -76.205 -8.339 32.651 1.00 57.72 105 VAL B N 1
ATOM 2054 C CA . VAL B 1 124 ? -75.321 -7.379 32.009 1.00 57.99 105 VAL B CA 1
ATOM 2055 C C . VAL B 1 124 ? -75.781 -7.115 30.583 1.00 62.50 105 VAL B C 1
ATOM 2056 O O . VAL B 1 124 ? -75.742 -5.979 30.102 1.00 65.36 105 VAL B O 1
ATOM 2060 N N . LEU B 1 125 ? -76.245 -8.172 29.926 1.00 59.56 106 LEU B N 1
ATOM 2061 C CA . LEU B 1 125 ? -76.730 -8.090 28.558 1.00 60.34 106 LEU B CA 1
ATOM 2062 C C . LEU B 1 125 ? -77.989 -7.230 28.486 1.00 61.55 106 LEU B C 1
ATOM 2063 O O . LEU B 1 125 ? -78.146 -6.401 27.580 1.00 52.21 106 LEU B O 1
ATOM 2068 N N . GLY B 1 126 ? -78.887 -7.444 29.445 1.00 55.28 107 GLY B N 1
ATOM 2069 C CA . GLY B 1 126 ? -80.122 -6.686 29.526 1.00 56.48 107 GLY B CA 1
ATOM 2070 C C . GLY B 1 126 ? -79.864 -5.208 29.738 1.00 63.02 107 GLY B C 1
ATOM 2071 O O . GLY B 1 126 ? -80.493 -4.358 29.105 1.00 53.56 107 GLY B O 1
ATOM 2072 N N . GLY B 1 127 ? -78.940 -4.905 30.647 1.00 63.86 108 GLY B N 1
ATOM 2073 C CA . GLY B 1 127 ? -78.540 -3.536 30.912 1.00 53.07 108 GLY B CA 1
ATOM 2074 C C . GLY B 1 127 ? -77.826 -2.904 29.733 1.00 58.97 108 GLY B C 1
ATOM 2075 O O . GLY B 1 127 ? -78.054 -1.735 29.417 1.00 63.90 108 GLY B O 1
ATOM 2076 N N . ALA B 1 128 ? -76.959 -3.673 29.081 1.00 55.42 109 ALA B N 1
ATOM 2077 C CA . ALA B 1 128 ? -76.219 -3.177 27.924 1.00 59.33 109 ALA B CA 1
ATOM 2078 C C . ALA B 1 128 ? -77.152 -2.750 26.787 1.00 65.00 109 ALA B C 1
ATOM 2079 O O . ALA B 1 128 ? -76.999 -1.667 26.221 1.00 62.19 109 ALA B O 1
ATOM 2081 N N . LEU B 1 129 ? -78.119 -3.602 26.461 1.00 61.58 110 LEU B N 1
ATOM 2082 C CA . LEU B 1 129 ? -79.059 -3.315 25.381 1.00 53.15 110 LEU B CA 1
ATOM 2083 C C . LEU B 1 129 ? -80.033 -2.205 25.765 1.00 53.93 110 LEU B C 1
ATOM 2084 O O . LEU B 1 129 ? -80.520 -1.471 24.904 1.00 56.64 110 LEU B O 1
ATOM 2089 N N . GLY B 1 130 ? -80.319 -2.094 27.059 1.00 61.28 111 GLY B N 1
ATOM 2090 C CA . GLY B 1 130 ? -81.221 -1.071 27.562 1.00 60.73 111 GLY B CA 1
ATOM 2091 C C . GLY B 1 130 ? -80.725 0.326 27.244 1.00 58.42 111 GLY B C 1
ATOM 2092 O O . GLY B 1 130 ? -81.493 1.181 26.798 1.00 50.28 111 GLY B O 1
ATOM 2093 N N . ASN B 1 131 ? -79.438 0.560 27.485 1.00 59.40 112 ASN B N 1
ATOM 2094 C CA . ASN B 1 131 ? -78.820 1.842 27.165 1.00 62.70 112 ASN B CA 1
ATOM 2095 C C . ASN B 1 131 ? -78.454 1.973 25.685 1.00 62.30 112 ASN B C 1
ATOM 2096 O O . ASN B 1 131 ? -78.510 3.071 25.124 1.00 56.75 112 ASN B O 1
ATOM 2101 N N . LEU B 1 132 ? -78.114 0.848 25.055 1.00 64.24 113 LEU B N 1
ATOM 2102 C CA . LEU B 1 132 ? -77.811 0.820 23.623 1.00 61.22 113 LEU B CA 1
ATOM 2103 C C . LEU B 1 132 ? -79.007 1.322 22.835 1.00 59.74 113 LEU B C 1
ATOM 2104 O O . LEU B 1 132 ? -78.863 2.147 21.934 1.00 61.34 113 LEU B O 1
ATOM 2109 N N . TYR B 1 133 ? -80.185 0.809 23.176 1.00 55.01 114 TYR B N 1
ATOM 2110 C CA . TYR B 1 133 ? -81.413 1.275 22.561 1.00 56.00 114 TYR B CA 1
ATOM 2111 C C . TYR B 1 133 ? -81.535 2.790 22.701 1.00 68.64 114 TYR B C 1
ATOM 2112 O O . TYR B 1 133 ? -81.904 3.471 21.745 1.00 77.08 114 TYR B O 1
ATOM 2121 N N . ASP B 1 134 ? -81.231 3.315 23.888 1.00 64.42 115 ASP B N 1
ATOM 2122 C CA . ASP B 1 134 ? -81.307 4.759 24.112 1.00 62.86 115 ASP B CA 1
ATOM 2123 C C . ASP B 1 134 ? -80.315 5.550 23.276 1.00 69.74 115 ASP B C 1
ATOM 2124 O O . ASP B 1 134 ? -80.694 6.517 22.618 1.00 68.49 115 ASP B O 1
ATOM 2129 N N . ARG B 1 135 ? -79.048 5.154 23.311 1.00 58.44 116 ARG B N 1
ATOM 2130 C CA . ARG B 1 135 ? -78.027 5.888 22.577 1.00 64.94 116 ARG B CA 1
ATOM 2131 C C . ARG B 1 135 ? -78.304 5.917 21.070 1.00 75.79 116 ARG B C 1
ATOM 2132 O O . ARG B 1 135 ? -77.946 6.875 20.391 1.00 79.99 116 ARG B O 1
ATOM 2140 N N . MET B 1 136 ? -78.938 4.872 20.550 1.00 76.44 117 MET B N 1
ATOM 2141 C CA . MET B 1 136 ? -79.269 4.824 19.130 1.00 70.39 117 MET B CA 1
ATOM 2142 C C . MET B 1 136 ? -80.562 5.555 18.785 1.00 73.36 117 MET B C 1
ATOM 2143 O O . MET B 1 136 ? -80.572 6.401 17.895 1.00 88.56 117 MET B O 1
ATOM 2148 N N . VAL B 1 137 ? -81.645 5.237 19.488 1.00 63.27 118 VAL B N 1
ATOM 2149 C CA . VAL B 1 137 ? -82.958 5.801 19.172 1.00 67.39 118 VAL B CA 1
ATOM 2150 C C . VAL B 1 137 ? -83.025 7.259 19.610 1.00 72.77 118 VAL B C 1
ATOM 2151 O O . VAL B 1 137 ? -83.379 8.139 18.824 1.00 78.39 118 VAL B O 1
ATOM 2155 N N . LEU B 1 138 ? -82.717 7.503 20.879 1.00 75.69 119 LEU B N 1
ATOM 2156 C CA . LEU B 1 138 ? -82.586 8.858 21.390 1.00 70.70 119 LEU B CA 1
ATOM 2157 C C . LEU B 1 138 ? -81.122 9.221 21.163 1.00 79.10 119 LEU B C 1
ATOM 2158 O O . LEU B 1 138 ? -80.362 8.410 20.633 1.00 91.98 119 LEU B O 1
ATOM 2163 N N . GLY B 1 139 ? -80.702 10.413 21.560 1.00 64.31 120 GLY B N 1
ATOM 2164 C CA . GLY B 1 139 ? -79.310 10.781 21.367 1.00 75.98 120 GLY B CA 1
ATOM 2165 C C . GLY B 1 139 ? -78.472 10.541 22.606 1.00 72.77 120 GLY B C 1
ATOM 2166 O O . GLY B 1 139 ? -77.285 10.865 22.649 1.00 70.50 120 GLY B O 1
ATOM 2167 N N . HIS B 1 140 ? -79.092 9.931 23.607 1.00 78.86 121 HIS B N 1
ATOM 2168 C CA . HIS B 1 140 ? -78.542 9.913 24.954 1.00 73.59 121 HIS B CA 1
ATOM 2169 C C . HIS B 1 140 ? -79.167 8.830 25.826 1.00 71.11 121 HIS B C 1
ATOM 2170 O O . HIS B 1 140 ? -80.125 8.172 25.425 1.00 77.61 121 HIS B O 1
ATOM 2177 N N . VAL B 1 141 ? -78.629 8.669 27.030 1.00 69.38 122 VAL B N 1
ATOM 2178 C CA . VAL B 1 141 ? -79.157 7.710 27.991 1.00 63.16 122 VAL B CA 1
ATOM 2179 C C . VAL B 1 141 ? -80.026 8.418 29.025 1.00 64.18 122 VAL B C 1
ATOM 2180 O O . VAL B 1 141 ? -79.660 9.480 29.531 1.00 59.75 122 VAL B O 1
ATOM 2184 N N . VAL B 1 142 ? -81.187 7.839 29.323 1.00 63.11 123 VAL B N 1
ATOM 2185 C CA . VAL B 1 142 ? -82.104 8.433 30.287 1.00 50.86 123 VAL B CA 1
ATOM 2186 C C . VAL B 1 142 ? -81.768 7.948 31.694 1.00 54.11 123 VAL B C 1
ATOM 2187 O O . VAL B 1 142 ? -81.689 6.744 31.953 1.00 58.15 123 VAL B O 1
ATOM 2191 N N . ASP B 1 143 ? -81.588 8.900 32.601 1.00 51.27 124 ASP B N 1
ATOM 2192 C CA . ASP B 1 143 ? -81.180 8.614 33.964 1.00 51.07 124 ASP B CA 1
ATOM 2193 C C . ASP B 1 143 ? -82.147 9.271 34.935 1.00 50.36 124 ASP B C 1
ATOM 2194 O O . ASP B 1 143 ? -82.464 10.447 34.787 1.00 53.83 124 ASP B O 1
ATOM 2199 N N . PHE B 1 144 ? -82.643 8.505 35.902 1.00 50.04 125 PHE B N 1
ATOM 2200 C CA . PHE B 1 144 ? -83.641 9.016 36.836 1.00 52.50 125 PHE B CA 1
ATOM 2201 C C . PHE B 1 144 ? -83.360 8.780 38.330 1.00 49.45 125 PHE B C 1
ATOM 2202 O O . PHE B 1 144 ? -84.028 9.369 39.176 1.00 55.77 125 PHE B O 1
ATOM 2210 N N . ILE B 1 145 ? -82.407 7.911 38.658 1.00 47.17 126 ILE B N 1
ATOM 2211 C CA . ILE B 1 145 ? -82.092 7.610 40.059 1.00 46.56 126 ILE B CA 1
ATOM 2212 C C . ILE B 1 145 ? -80.981 8.512 40.593 1.00 50.57 126 ILE B C 1
ATOM 2213 O O . ILE B 1 145 ? -79.829 8.387 40.182 1.00 56.66 126 ILE B O 1
ATOM 2218 N N . LEU B 1 146 ? -81.312 9.402 41.524 1.00 54.80 127 LEU B N 1
ATOM 2219 C CA . LEU B 1 146 ? -80.319 10.350 42.034 1.00 54.44 127 LEU B CA 1
ATOM 2220 C C . LEU B 1 146 ? -79.924 10.093 43.487 1.00 52.65 127 LEU B C 1
ATOM 2221 O O . LEU B 1 146 ? -80.642 10.463 44.414 1.00 52.97 127 LEU B O 1
ATOM 2226 N N . VAL B 1 147 ? -78.760 9.476 43.669 1.00 54.21 128 VAL B N 1
ATOM 2227 C CA . VAL B 1 147 ? -78.203 9.216 44.990 1.00 35.71 128 VAL B CA 1
ATOM 2228 C C . VAL B 1 147 ? -77.210 10.304 45.358 1.00 44.33 128 VAL B C 1
ATOM 2229 O O . VAL B 1 147 ? -76.424 10.749 44.530 1.00 51.07 128 VAL B O 1
ATOM 2233 N N . HIS B 1 148 ? -77.254 10.734 46.611 1.00 52.10 129 HIS B N 1
ATOM 2234 C CA . HIS B 1 148 ? -76.410 11.819 47.073 1.00 42.46 129 HIS B CA 1
ATOM 2235 C C . HIS B 1 148 ? -76.271 11.778 48.581 1.00 48.53 129 HIS B C 1
ATOM 2236 O O . HIS B 1 148 ? -76.882 10.947 49.247 1.00 47.03 129 HIS B O 1
ATOM 2243 N N . TRP B 1 149 ? -75.442 12.668 49.111 1.00 56.70 130 TRP B N 1
ATOM 2244 C CA . TRP B 1 149 ? -75.409 12.911 50.540 1.00 43.19 130 TRP B CA 1
ATOM 2245 C C . TRP B 1 149 ? -75.607 14.401 50.793 1.00 41.61 130 TRP B C 1
ATOM 2246 O O . TRP B 1 149 ? -74.655 15.185 50.724 1.00 40.65 130 TRP B O 1
ATOM 2257 N N . GLN B 1 150 ? -76.850 14.784 51.060 1.00 38.82 131 GLN B N 1
ATOM 2258 C CA . GLN B 1 150 ? -77.193 16.180 51.327 1.00 45.55 131 GLN B CA 1
ATOM 2259 C C . GLN B 1 150 ? -76.696 17.084 50.200 1.00 48.20 131 GLN B C 1
ATOM 2260 O O . GLN B 1 150 ? -76.956 16.814 49.030 1.00 51.31 131 GLN B O 1
ATOM 2266 N N . ASN B 1 151 ? -75.958 18.134 50.538 1.00 50.23 132 ASN B N 1
ATOM 2267 C CA . ASN B 1 151 ? -75.380 18.988 49.507 1.00 46.36 132 ASN B CA 1
ATOM 2268 C C . ASN B 1 151 ? -73.863 18.888 49.426 1.00 46.94 132 ASN B C 1
ATOM 2269 O O . ASN B 1 151 ? -73.206 19.800 48.927 1.00 56.16 132 ASN B O 1
ATOM 2274 N N . ARG B 1 152 ? -73.310 17.787 49.923 1.00 46.94 133 ARG B N 1
ATOM 2275 C CA . ARG B 1 152 ? -71.862 17.592 49.912 1.00 52.19 133 ARG B CA 1
ATOM 2276 C C . ARG B 1 152 ? -71.382 16.929 48.622 1.00 55.03 133 ARG B C 1
ATOM 2277 O O . ARG B 1 152 ? -70.374 17.336 48.051 1.00 60.63 133 ARG B O 1
ATOM 2285 N N . TRP B 1 153 ? -72.094 15.896 48.178 1.00 48.60 134 TRP B N 1
ATOM 2286 C CA . TRP B 1 153 ? -71.748 15.201 46.942 1.00 48.47 134 TRP B CA 1
ATOM 2287 C C . TRP B 1 153 ? -72.949 14.517 46.316 1.00 49.02 134 TRP B C 1
ATOM 2288 O O . TRP B 1 153 ? -73.835 14.026 47.012 1.00 49.88 134 TRP B O 1
ATOM 2299 N N . TYR B 1 154 ? -72.980 14.502 44.990 1.00 46.34 135 TYR B N 1
ATOM 2300 C CA . TYR B 1 154 ? -74.006 13.764 44.272 1.00 52.01 135 TYR B CA 1
ATOM 2301 C C . TYR B 1 154 ? -73.366 12.747 43.337 1.00 51.74 135 TYR B C 1
ATOM 2302 O O . TYR B 1 154 ? -72.483 13.075 42.548 1.00 67.12 135 TYR B O 1
ATOM 2311 N N . PHE B 1 155 ? -73.815 11.507 43.445 1.00 52.62 136 PHE B N 1
ATOM 2312 C CA . PHE B 1 155 ? -73.416 10.461 42.521 1.00 53.43 136 PHE B CA 1
ATOM 2313 C C . PHE B 1 155 ? -74.136 10.727 41.205 1.00 56.18 136 PHE B C 1
ATOM 2314 O O . PHE B 1 155 ? -75.290 11.149 41.218 1.00 61.32 136 PHE B O 1
ATOM 2322 N N . PRO B 1 156 ? -73.444 10.536 40.066 1.00 62.73 137 PRO B N 1
ATOM 2323 C CA . PRO B 1 156 ? -74.072 10.724 38.750 1.00 57.99 137 PRO B CA 1
ATOM 2324 C C . PRO B 1 156 ? -75.370 9.926 38.623 1.00 55.03 137 PRO B C 1
ATOM 2325 O O . PRO B 1 156 ? -75.387 8.739 38.957 1.00 57.12 137 PRO B O 1
ATOM 2329 N N . ALA B 1 157 ? -76.436 10.569 38.154 1.00 45.62 138 ALA B N 1
ATOM 2330 C CA . ALA B 1 157 ? -77.736 9.911 38.061 1.00 51.06 138 ALA B CA 1
ATOM 2331 C C . ALA B 1 157 ? -77.631 8.688 37.162 1.00 53.16 138 ALA B C 1
ATOM 2332 O O . ALA B 1 157 ? -76.971 8.722 36.122 1.00 56.92 138 ALA B O 1
ATOM 2334 N N . PHE B 1 158 ? -78.274 7.605 37.574 1.00 47.66 139 PHE B N 1
ATOM 2335 C CA . PHE B 1 158 ? -78.254 6.377 36.798 1.00 56.98 139 PHE B CA 1
ATOM 2336 C C . PHE B 1 158 ? -79.648 5.788 36.629 1.00 55.00 139 PHE B C 1
ATOM 2337 O O . PHE B 1 158 ? -80.646 6.448 36.919 1.00 53.55 139 PHE B O 1
ATOM 2345 N N . ASN B 1 159 ? -79.709 4.559 36.123 1.00 49.82 140 ASN B N 1
ATOM 2346 C CA . ASN B 1 159 ? -80.987 3.899 35.872 1.00 56.16 140 ASN B CA 1
ATOM 2347 C C . ASN B 1 159 ? -80.950 2.400 36.173 1.00 59.94 140 ASN B C 1
ATOM 2348 O O . ASN B 1 159 ? -79.979 1.889 36.738 1.00 55.11 140 ASN B O 1
ATOM 2353 N N . LEU B 1 160 ? -82.003 1.696 35.773 1.00 59.93 141 LEU B N 1
ATOM 2354 C CA . LEU B 1 160 ? -82.093 0.263 36.022 1.00 56.15 141 LEU B CA 1
ATOM 2355 C C . LEU B 1 160 ? -81.092 -0.533 35.181 1.00 53.41 141 LEU B C 1
ATOM 2356 O O . LEU B 1 160 ? -80.528 -1.517 35.657 1.00 59.92 141 LEU B O 1
ATOM 2361 N N . ALA B 1 161 ? -80.884 -0.110 33.935 1.00 57.74 142 ALA B N 1
ATOM 2362 C CA . ALA B 1 161 ? -79.894 -0.730 33.049 1.00 50.84 142 ALA B CA 1
ATOM 2363 C C . ALA B 1 161 ? -78.502 -0.707 33.677 1.00 58.83 142 ALA B C 1
ATOM 2364 O O . ALA B 1 161 ? -77.789 -1.708 33.674 1.00 55.83 142 ALA B O 1
ATOM 2366 N N . ASP B 1 162 ? -78.130 0.452 34.210 1.00 60.08 143 ASP B N 1
ATOM 2367 C CA . ASP B 1 162 ? -76.864 0.630 34.906 1.00 50.55 143 ASP B CA 1
ATOM 2368 C C . ASP B 1 162 ? -76.802 -0.320 36.089 1.00 59.19 143 ASP B C 1
ATOM 2369 O O . ASP B 1 162 ? -75.774 -0.945 36.355 1.00 60.89 143 ASP B O 1
ATOM 2374 N N . SER B 1 163 ? -77.922 -0.417 36.796 1.00 54.90 144 SER B N 1
ATOM 2375 C CA . SER B 1 163 ? -78.039 -1.282 37.957 1.00 54.42 144 SER B CA 1
ATOM 2376 C C . SER B 1 163 ? -77.854 -2.753 37.580 1.00 56.39 144 SER B C 1
ATOM 2377 O O . SER B 1 163 ? -77.135 -3.484 38.258 1.00 56.86 144 SER B O 1
ATOM 2380 N N . ALA B 1 164 ? -78.510 -3.180 36.502 1.00 55.55 145 ALA B N 1
ATOM 2381 C CA . ALA B 1 164 ? -78.378 -4.548 35.992 1.00 55.91 145 ALA B CA 1
ATOM 2382 C C . ALA B 1 164 ? -76.948 -4.875 35.548 1.00 58.83 145 ALA B C 1
ATOM 2383 O O . ALA B 1 164 ? -76.429 -5.950 35.851 1.00 54.25 145 ALA B O 1
ATOM 2385 N N . ILE B 1 165 ? -76.325 -3.948 34.823 1.00 56.58 146 ILE B N 1
ATOM 2386 C CA . ILE B 1 165 ? -74.934 -4.091 34.392 1.00 51.26 146 ILE B CA 1
ATOM 2387 C C . ILE B 1 165 ? -73.973 -4.201 35.574 1.00 60.25 146 ILE B C 1
ATOM 2388 O O . ILE B 1 165 ? -73.109 -5.076 35.601 1.00 58.91 146 ILE B O 1
ATOM 2393 N N . THR B 1 166 ? -74.130 -3.306 36.545 1.00 60.42 147 THR B N 1
ATOM 2394 C CA . THR B 1 166 ? -73.278 -3.282 37.732 1.00 61.85 147 THR B CA 1
ATOM 2395 C C . THR B 1 166 ? -73.429 -4.527 38.609 1.00 60.41 147 THR B C 1
ATOM 2396 O O . THR B 1 166 ? -72.438 -5.150 38.989 1.00 59.62 147 THR B O 1
ATOM 2400 N N . VAL B 1 167 ? -74.668 -4.890 38.921 1.00 61.50 148 VAL B N 1
ATOM 2401 C CA . VAL B 1 167 ? -74.928 -6.061 39.751 1.00 62.93 148 VAL B CA 1
ATOM 2402 C C . VAL B 1 167 ? -74.451 -7.346 39.088 1.00 65.51 148 VAL B C 1
ATOM 2403 O O . VAL B 1 167 ? -73.838 -8.194 39.730 1.00 67.29 148 VAL B O 1
ATOM 2407 N N . GLY B 1 168 ? -74.724 -7.486 37.797 1.00 67.26 149 GLY B N 1
ATOM 2408 C CA . GLY B 1 168 ? -74.248 -8.643 37.067 1.00 63.07 149 GLY B CA 1
ATOM 2409 C C . GLY B 1 168 ? -72.734 -8.734 37.119 1.00 68.67 149 GLY B C 1
ATOM 2410 O O . GLY B 1 168 ? -72.184 -9.792 37.410 1.00 69.62 149 GLY B O 1
ATOM 2411 N N . ALA B 1 169 ? -72.065 -7.602 36.913 1.00 73.03 150 ALA B N 1
ATOM 2412 C CA . ALA B 1 169 ? -70.605 -7.564 36.870 1.00 68.72 150 ALA B CA 1
ATOM 2413 C C . ALA B 1 169 ? -69.970 -7.996 38.189 1.00 75.78 150 ALA B C 1
ATOM 2414 O O . ALA B 1 169 ? -68.983 -8.731 38.185 1.00 79.19 150 ALA B O 1
ATOM 2416 N N . VAL B 1 170 ? -70.531 -7.556 39.313 1.00 68.37 151 VAL B N 1
ATOM 2417 C CA . VAL B 1 170 ? -69.989 -7.955 40.607 1.00 75.85 151 VAL B CA 1
ATOM 2418 C C . VAL B 1 170 ? -70.181 -9.462 40.768 1.00 83.07 151 VAL B C 1
ATOM 2419 O O . VAL B 1 170 ? -69.338 -10.131 41.363 1.00 91.15 151 VAL B O 1
ATOM 2423 N N . MET B 1 171 ? -71.280 -9.993 40.232 1.00 83.82 152 MET B N 1
ATOM 2424 C CA . MET B 1 171 ? -71.534 -11.431 40.288 1.00 83.28 152 MET B CA 1
ATOM 2425 C C . MET B 1 171 ? -70.457 -12.202 39.517 1.00 81.83 152 MET B C 1
ATOM 2426 O O . MET B 1 171 ? -70.016 -13.262 39.963 1.00 84.83 152 MET B O 1
ATOM 2431 N N . LEU B 1 172 ? -70.039 -11.671 38.368 1.00 72.31 153 LEU B N 1
ATOM 2432 C CA . LEU B 1 172 ? -68.933 -12.260 37.613 1.00 77.71 153 LEU B CA 1
ATOM 2433 C C . LEU B 1 172 ? -67.640 -12.269 38.419 1.00 93.50 153 LEU B C 1
ATOM 2434 O O . LEU B 1 172 ? -66.890 -13.248 38.406 1.00 99.11 153 LEU B O 1
ATOM 2439 N N . ALA B 1 173 ? -67.392 -11.172 39.126 1.00 93.95 154 ALA B N 1
ATOM 2440 C CA . ALA B 1 173 ? -66.180 -11.011 39.917 1.00 95.25 154 ALA B CA 1
ATOM 2441 C C . ALA B 1 173 ? -66.152 -11.978 41.095 1.00 98.08 154 ALA B C 1
ATOM 2442 O O . ALA B 1 173 ? -65.086 -12.350 41.584 1.00 103.23 154 ALA B O 1
ATOM 2444 N N . LEU B 1 174 ? -67.333 -12.394 41.534 1.00 95.78 155 LEU B N 1
ATOM 2445 C CA . LEU B 1 174 ? -67.450 -13.276 42.684 1.00 97.59 155 LEU B CA 1
ATOM 2446 C C . LEU B 1 174 ? -67.384 -14.740 42.261 1.00 105.96 155 LEU B C 1
ATOM 2447 O O . LEU B 1 174 ? -67.524 -15.642 43.089 1.00 113.34 155 LEU B O 1
ATOM 2452 N N . ASP B 1 175 ? -67.179 -14.972 40.968 1.00 103.45 156 ASP B N 1
ATOM 2453 C CA . ASP B 1 175 ? -67.083 -16.331 40.450 1.00 107.58 156 ASP B CA 1
ATOM 2454 C C . ASP B 1 175 ? -65.654 -16.869 40.569 1.00 107.92 156 ASP B C 1
ATOM 2455 O O . ASP B 1 175 ? -64.694 -16.107 40.721 1.00 84.89 156 ASP B O 1
ATOM 2460 N N . PRO C 1 30 ? -42.686 56.123 21.721 1.00 102.12 11 PRO C N 1
ATOM 2461 C CA . PRO C 1 30 ? -42.506 56.843 22.986 1.00 103.53 11 PRO C CA 1
ATOM 2462 C C . PRO C 1 30 ? -43.218 56.139 24.136 1.00 100.62 11 PRO C C 1
ATOM 2463 O O . PRO C 1 30 ? -44.222 55.468 23.887 1.00 104.65 11 PRO C O 1
ATOM 2467 N N . TRP C 1 31 ? -42.689 56.261 25.355 1.00 100.49 12 TRP C N 1
ATOM 2468 C CA . TRP C 1 31 ? -43.363 55.768 26.561 1.00 97.30 12 TRP C CA 1
ATOM 2469 C C . TRP C 1 31 ? -43.449 54.231 26.610 1.00 89.73 12 TRP C C 1
ATOM 2470 O O . TRP C 1 31 ? -43.921 53.658 27.589 1.00 82.41 12 TRP C O 1
ATOM 2481 N N . LEU C 1 32 ? -43.010 53.580 25.535 1.00 94.36 13 LEU C N 1
ATOM 2482 C CA . LEU C 1 32 ? -43.020 52.121 25.399 1.00 76.39 13 LEU C CA 1
ATOM 2483 C C . LEU C 1 32 ? -41.976 51.421 26.269 1.00 72.40 13 LEU C C 1
ATOM 2484 O O . LEU C 1 32 ? -41.704 50.239 26.071 1.00 68.38 13 LEU C O 1
ATOM 2489 N N . TRP C 1 33 ? -41.369 52.154 27.200 1.00 76.78 14 TRP C N 1
ATOM 2490 C CA . TRP C 1 33 ? -40.352 51.594 28.091 1.00 65.35 14 TRP C CA 1
ATOM 2491 C C . TRP C 1 33 ? -40.889 50.472 28.972 1.00 67.27 14 TRP C C 1
ATOM 2492 O O . TRP C 1 33 ? -40.130 49.623 29.437 1.00 65.14 14 TRP C O 1
ATOM 2503 N N . ILE C 1 34 ? -42.197 50.457 29.189 1.00 62.94 15 ILE C N 1
ATOM 2504 C CA . ILE C 1 34 ? -42.824 49.356 29.904 1.00 61.61 15 ILE C CA 1
ATOM 2505 C C . ILE C 1 34 ? -42.739 48.056 29.100 1.00 59.82 15 ILE C C 1
ATOM 2506 O O . ILE C 1 34 ? -42.426 46.997 29.643 1.00 71.69 15 ILE C O 1
ATOM 2511 N N . THR C 1 35 ? -43.001 48.143 27.803 1.00 56.44 16 THR C N 1
ATOM 2512 C CA . THR C 1 35 ? -42.895 46.987 26.920 1.00 58.16 16 THR C CA 1
ATOM 2513 C C . THR C 1 35 ? -41.495 46.386 26.903 1.00 62.61 16 THR C C 1
ATOM 2514 O O . THR C 1 35 ? -41.333 45.166 26.995 1.00 57.04 16 THR C O 1
ATOM 2518 N N . VAL C 1 36 ? -40.484 47.242 26.796 1.00 60.33 17 VAL C N 1
ATOM 2519 C CA . VAL C 1 36 ? -39.108 46.773 26.794 1.00 56.42 17 VAL C CA 1
ATOM 2520 C C . VAL C 1 36 ? -38.785 46.072 28.105 1.00 55.44 17 VAL C C 1
ATOM 2521 O O . VAL C 1 36 ? -38.218 44.978 28.109 1.00 58.83 17 VAL C O 1
ATOM 2525 N N . LEU C 1 37 ? -39.188 46.687 29.213 1.00 55.00 18 LEU C N 1
ATOM 2526 C CA . LEU C 1 37 ? -38.914 46.139 30.539 1.00 56.63 18 LEU C CA 1
ATOM 2527 C C . LEU C 1 37 ? -39.591 44.797 30.755 1.00 51.54 18 LEU C C 1
ATOM 2528 O O . LEU C 1 37 ? -38.995 43.880 31.311 1.00 59.71 18 LEU C O 1
ATOM 2533 N N . VAL C 1 38 ? -40.837 44.682 30.315 1.00 49.45 19 VAL C N 1
ATOM 2534 C CA . VAL C 1 38 ? -41.543 43.417 30.417 1.00 50.35 19 VAL C CA 1
ATOM 2535 C C . VAL C 1 38 ? -40.826 42.343 29.613 1.00 56.75 19 VAL C C 1
ATOM 2536 O O . VAL C 1 38 ? -40.591 41.244 30.111 1.00 60.51 19 VAL C O 1
ATOM 2540 N N . PHE C 1 39 ? -40.466 42.675 28.377 1.00 56.53 20 PHE C N 1
ATOM 2541 C CA . PHE C 1 39 ? -39.786 41.733 27.497 1.00 53.87 20 PHE C CA 1
ATOM 2542 C C . PHE C 1 39 ? -38.493 41.201 28.108 1.00 58.83 20 PHE C C 1
ATOM 2543 O O . PHE C 1 39 ? -38.285 39.989 28.196 1.00 60.02 20 PHE C O 1
ATOM 2551 N N . VAL C 1 40 ? -37.622 42.115 28.523 1.00 58.92 21 VAL C N 1
ATOM 2552 C CA . VAL C 1 40 ? -36.321 41.726 29.056 1.00 59.81 21 VAL C CA 1
ATOM 2553 C C . VAL C 1 40 ? -36.452 40.950 30.366 1.00 61.64 21 VAL C C 1
ATOM 2554 O O . VAL C 1 40 ? -35.818 39.910 30.531 1.00 67.26 21 VAL C O 1
ATOM 2558 N N . LEU C 1 41 ? -37.253 41.456 31.300 1.00 55.23 22 LEU C N 1
ATOM 2559 C CA . LEU C 1 41 ? -37.469 40.761 32.562 1.00 56.40 22 LEU C CA 1
ATOM 2560 C C . LEU C 1 41 ? -38.046 39.379 32.305 1.00 58.66 22 LEU C C 1
ATOM 2561 O O . LEU C 1 41 ? -37.734 38.425 33.018 1.00 54.05 22 LEU C O 1
ATOM 2566 N N . ASP C 1 42 ? -38.876 39.277 31.273 1.00 60.11 23 ASP C N 1
ATOM 2567 C CA . ASP C 1 42 ? -39.440 37.996 30.875 1.00 56.01 23 ASP C CA 1
ATOM 2568 C C . ASP C 1 42 ? -38.341 37.037 30.435 1.00 54.65 23 ASP C C 1
ATOM 2569 O O . ASP C 1 42 ? -38.354 35.861 30.789 1.00 61.58 23 ASP C O 1
ATOM 2574 N N . GLN C 1 43 ? -37.375 37.557 29.688 1.00 51.60 24 GLN C N 1
ATOM 2575 C CA . GLN C 1 43 ? -36.309 36.736 29.136 1.00 52.04 24 GLN C CA 1
ATOM 2576 C C . GLN C 1 43 ? -35.243 36.409 30.173 1.00 56.67 24 GLN C C 1
ATOM 2577 O O . GLN C 1 43 ? -34.665 35.322 30.150 1.00 63.05 24 GLN C O 1
ATOM 2583 N N . VAL C 1 44 ? -34.995 37.345 31.085 1.00 62.96 25 VAL C N 1
ATOM 2584 C CA . VAL C 1 44 ? -34.083 37.112 32.199 1.00 58.16 25 VAL C CA 1
ATOM 2585 C C . VAL C 1 44 ? -34.629 36.009 33.097 1.00 55.53 25 VAL C C 1
ATOM 2586 O O . VAL C 1 44 ? -33.885 35.125 33.531 1.00 54.91 25 VAL C O 1
ATOM 2590 N N . SER C 1 45 ? -35.934 36.070 33.359 1.00 57.72 26 SER C N 1
ATOM 2591 C CA . SER C 1 45 ? -36.646 35.045 34.124 1.00 54.88 26 SER C CA 1
ATOM 2592 C C . SER C 1 45 ? -36.417 33.646 33.562 1.00 59.79 26 SER C C 1
ATOM 2593 O O . SER C 1 45 ? -35.945 32.737 34.253 1.00 48.44 26 SER C O 1
ATOM 2596 N N . LYS C 1 46 ? -36.772 33.493 32.293 1.00 50.41 27 LYS C N 1
ATOM 2597 C CA . LYS C 1 46 ? -36.685 32.220 31.606 1.00 47.50 27 LYS C CA 1
ATOM 2598 C C . LYS C 1 46 ? -35.262 31.677 31.579 1.00 53.57 27 LYS C C 1
ATOM 2599 O O . LYS C 1 46 ? -35.041 30.505 31.875 1.00 61.71 27 LYS C O 1
ATOM 2605 N N . ALA C 1 47 ? -34.301 32.537 31.258 1.00 54.79 28 ALA C N 1
ATOM 2606 C CA . ALA C 1 47 ? -32.898 32.134 31.202 1.00 61.42 28 ALA C CA 1
ATOM 2607 C C . ALA C 1 47 ? -32.447 31.555 32.536 1.00 59.98 28 ALA C C 1
ATOM 2608 O O . ALA C 1 47 ? -31.736 30.549 32.583 1.00 53.90 28 ALA C O 1
ATOM 2610 N N . PHE C 1 48 ? -32.867 32.202 33.618 1.00 57.08 29 PHE C N 1
ATOM 2611 C CA . PHE C 1 48 ? -32.498 31.775 34.957 1.00 52.98 29 PHE C CA 1
ATOM 2612 C C . PHE C 1 48 ? -32.969 30.351 35.208 1.00 56.14 29 PHE C C 1
ATOM 2613 O O . PHE C 1 48 ? -32.176 29.481 35.564 1.00 62.68 29 PHE C O 1
ATOM 2621 N N . PHE C 1 49 ? -34.257 30.110 34.994 1.00 51.36 30 PHE C N 1
ATOM 2622 C CA . PHE C 1 49 ? -34.832 28.800 35.263 1.00 56.22 30 PHE C CA 1
ATOM 2623 C C . PHE C 1 49 ? -34.412 27.771 34.207 1.00 55.24 30 PHE C C 1
ATOM 2624 O O . PHE C 1 49 ? -34.459 26.568 34.457 1.00 56.28 30 PHE C O 1
ATOM 2632 N N . GLN C 1 50 ? -34.003 28.243 33.032 1.00 57.66 31 GLN C N 1
ATOM 2633 C CA . GLN C 1 50 ? -33.406 27.365 32.031 1.00 52.10 31 GLN C CA 1
ATOM 2634 C C . GLN C 1 50 ? -32.104 26.778 32.582 1.00 58.57 31 GLN C C 1
ATOM 2635 O O . GLN C 1 50 ? -31.727 25.651 32.268 1.00 66.44 31 GLN C O 1
ATOM 2641 N N . ALA C 1 51 ? -31.432 27.558 33.421 1.00 61.25 32 ALA C N 1
ATOM 2642 C CA . ALA C 1 51 ? -30.120 27.206 33.953 1.00 64.75 32 ALA C CA 1
ATOM 2643 C C . ALA C 1 51 ? -30.202 26.404 35.248 1.00 70.62 32 ALA C C 1
ATOM 2644 O O . ALA C 1 51 ? -29.343 25.568 35.538 1.00 70.24 32 ALA C O 1
ATOM 2646 N N . GLU C 1 52 ? -31.235 26.683 36.030 1.00 62.09 33 GLU C N 1
ATOM 2647 C CA . GLU C 1 52 ? -31.325 26.162 37.382 1.00 58.50 33 GLU C CA 1
ATOM 2648 C C . GLU C 1 52 ? -32.143 24.872 37.488 1.00 59.11 33 GLU C C 1
ATOM 2649 O O . GLU C 1 52 ? -32.051 24.162 38.484 1.00 66.29 33 GLU C O 1
ATOM 2655 N N . LEU C 1 53 ? -32.943 24.568 36.471 1.00 60.23 34 LEU C N 1
ATOM 2656 C CA . LEU C 1 53 ? -33.877 23.447 36.559 1.00 57.59 34 LEU C CA 1
ATOM 2657 C C . LEU C 1 53 ? -33.789 22.408 35.432 1.00 62.39 34 LEU C C 1
ATOM 2658 O O . LEU C 1 53 ? -33.333 22.701 34.326 1.00 59.67 34 LEU C O 1
ATOM 2663 N N . SER C 1 54 ? -34.220 21.185 35.745 1.00 64.11 35 SER C N 1
ATOM 2664 C CA . SER C 1 54 ? -34.401 20.127 34.748 1.00 59.81 35 SER C CA 1
ATOM 2665 C C . SER C 1 54 ? -35.860 20.095 34.296 1.00 56.65 35 SER C C 1
ATOM 2666 O O . SER C 1 54 ? -36.721 20.667 34.958 1.00 59.72 35 SER C O 1
ATOM 2669 N N . MET C 1 55 ? -36.142 19.443 33.172 1.00 55.35 36 MET C N 1
ATOM 2670 C CA . MET C 1 55 ? -37.505 19.419 32.643 1.00 55.64 36 MET C CA 1
ATOM 2671 C C . MET C 1 55 ? -38.483 18.847 33.668 1.00 53.94 36 MET C C 1
ATOM 2672 O O . MET C 1 55 ? -38.258 17.766 34.216 1.00 55.42 36 MET C O 1
ATOM 2677 N N . TYR C 1 56 ? -39.556 19.589 33.928 1.00 51.16 37 TYR C N 1
ATOM 2678 C CA . TYR C 1 56 ? -40.626 19.172 34.841 1.00 48.86 37 TYR C CA 1
ATOM 2679 C C . TYR C 1 56 ? -40.135 19.035 36.287 1.00 59.02 37 TYR C C 1
ATOM 2680 O O . TYR C 1 56 ? -40.899 18.643 37.181 1.00 48.74 37 TYR C O 1
ATOM 2689 N N . GLN C 1 57 ? -38.870 19.387 36.516 1.00 60.79 38 GLN C N 1
ATOM 2690 C CA . GLN C 1 57 ? -38.335 19.438 37.869 1.00 57.23 38 GLN C CA 1
ATOM 2691 C C . GLN C 1 57 ? -39.099 20.525 38.594 1.00 55.77 38 GLN C C 1
ATOM 2692 O O . GLN C 1 57 ? -39.453 21.550 38.009 1.00 50.92 38 GLN C O 1
ATOM 2698 N N . GLN C 1 58 ? -39.357 20.306 39.872 1.00 49.89 39 GLN C N 1
ATOM 2699 C CA . GLN C 1 58 ? -40.178 21.240 40.612 1.00 54.70 39 GLN C CA 1
ATOM 2700 C C . GLN C 1 58 ? -39.481 21.696 41.881 1.00 55.57 39 GLN C C 1
ATOM 2701 O O . GLN C 1 58 ? -39.110 20.874 42.722 1.00 52.68 39 GLN C O 1
ATOM 2707 N N . ILE C 1 59 ? -39.293 23.006 42.013 1.00 41.63 40 ILE C N 1
ATOM 2708 C CA . ILE C 1 59 ? -38.800 23.561 43.264 1.00 52.54 40 ILE C CA 1
ATOM 2709 C C . ILE C 1 59 ? -39.977 24.090 44.067 1.00 52.41 40 ILE C C 1
ATOM 2710 O O . ILE C 1 59 ? -40.594 25.107 43.731 1.00 41.55 40 ILE C O 1
ATOM 2715 N N . VAL C 1 60 ? -40.263 23.380 45.148 1.00 61.53 41 VAL C N 1
ATOM 2716 C CA . VAL C 1 60 ? -41.404 23.674 45.985 1.00 63.58 41 VAL C CA 1
ATOM 2717 C C . VAL C 1 60 ? -41.195 24.973 46.747 1.00 54.18 41 VAL C C 1
ATOM 2718 O O . VAL C 1 60 ? -40.195 25.143 47.441 1.00 63.82 41 VAL C O 1
ATOM 2722 N N . VAL C 1 61 ? -42.129 25.904 46.573 1.00 51.16 42 VAL C N 1
ATOM 2723 C CA . VAL C 1 61 ? -42.125 27.150 47.325 1.00 63.08 42 VAL C CA 1
ATOM 2724 C C . VAL C 1 61 ? -43.196 27.088 48.410 1.00 59.11 42 VAL C C 1
ATOM 2725 O O . VAL C 1 61 ? -42.914 27.307 49.583 1.00 61.44 42 VAL C O 1
ATOM 2729 N N . ILE C 1 62 ? -44.418 26.760 48.002 1.00 59.27 43 ILE C N 1
ATOM 2730 C CA . ILE C 1 62 ? -45.512 26.457 48.922 1.00 64.52 43 ILE C CA 1
ATOM 2731 C C . ILE C 1 62 ? -46.019 25.079 48.518 1.00 65.43 43 ILE C C 1
ATOM 2732 O O . ILE C 1 62 ? -46.635 24.937 47.463 1.00 67.84 43 ILE C O 1
ATOM 2737 N N . PRO C 1 63 ? -45.748 24.061 49.354 1.00 69.68 44 PRO C N 1
ATOM 2738 C CA . PRO C 1 63 ? -45.921 22.639 49.019 1.00 76.31 44 PRO C CA 1
ATOM 2739 C C . PRO C 1 63 ? -47.213 22.265 48.305 1.00 72.38 44 PRO C C 1
ATOM 2740 O O . PRO C 1 63 ? -47.175 21.528 47.315 1.00 71.45 44 PRO C O 1
ATOM 2744 N N . ASP C 1 64 ? -48.337 22.764 48.796 1.00 63.37 45 ASP C N 1
ATOM 2745 C CA . ASP C 1 64 ? -49.628 22.454 48.194 1.00 71.28 45 ASP C CA 1
ATOM 2746 C C . ASP C 1 64 ? -50.074 23.426 47.106 1.00 62.37 45 ASP C C 1
ATOM 2747 O O . ASP C 1 64 ? -50.939 23.088 46.300 1.00 59.81 45 ASP C O 1
ATOM 2752 N N . LEU C 1 65 ? -49.528 24.638 47.097 1.00 62.52 46 LEU C N 1
ATOM 2753 C CA . LEU C 1 65 ? -50.126 25.701 46.299 1.00 57.51 46 LEU C CA 1
ATOM 2754 C C . LEU C 1 65 ? -49.241 26.216 45.154 1.00 53.55 46 LEU C C 1
ATOM 2755 O O . LEU C 1 65 ? -49.735 26.441 44.052 1.00 52.53 46 LEU C O 1
ATOM 2760 N N . PHE C 1 66 ? -47.945 26.388 45.390 1.00 52.94 47 PHE C N 1
ATOM 2761 C CA . PHE C 1 66 ? -47.110 27.095 44.418 1.00 58.02 47 PHE C CA 1
ATOM 2762 C C . PHE C 1 66 ? -45.688 26.543 44.322 1.00 52.82 47 PHE C C 1
ATOM 2763 O O . PHE C 1 66 ? -45.022 26.323 45.333 1.00 50.85 47 PHE C O 1
ATOM 2771 N N . SER C 1 67 ? -45.231 26.331 43.090 1.00 47.96 48 SER C N 1
ATOM 2772 C CA . SER C 1 67 ? -43.895 25.801 42.850 1.00 52.49 48 SER C CA 1
ATOM 2773 C C . SER C 1 67 ? -43.264 26.365 41.592 1.00 44.83 48 SER C C 1
ATOM 2774 O O . SER C 1 67 ? -43.965 26.696 40.639 1.00 43.85 48 SER C O 1
ATOM 2777 N N . TRP C 1 68 ? -41.936 26.449 41.580 1.00 47.34 49 TRP C N 1
ATOM 2778 C CA . TRP C 1 68 ? -41.230 26.738 40.344 1.00 41.35 49 TRP C CA 1
ATOM 2779 C C . TRP C 1 68 ? -41.091 25.438 39.590 1.00 50.11 49 TRP C C 1
ATOM 2780 O O . TRP C 1 68 ? -41.047 24.363 40.185 1.00 61.72 49 TRP C O 1
ATOM 2791 N N . THR C 1 69 ? -41.009 25.535 38.275 1.00 56.41 50 THR C N 1
ATOM 2792 C CA . THR C 1 69 ? -40.826 24.360 37.453 1.00 53.46 50 THR C CA 1
ATOM 2793 C C . THR C 1 69 ? -40.110 24.775 36.183 1.00 50.83 50 THR C C 1
ATOM 2794 O O . THR C 1 69 ? -39.705 25.924 36.045 1.00 47.87 50 THR C O 1
ATOM 2798 N N . LEU C 1 70 ? -39.917 23.831 35.273 1.00 54.21 51 LEU C N 1
ATOM 2799 C CA . LEU C 1 70 ? -39.378 24.147 33.961 1.00 45.33 51 LEU C CA 1
ATOM 2800 C C . LEU C 1 70 ? -40.135 23.323 32.946 1.00 47.28 51 LEU C C 1
ATOM 2801 O O . LEU C 1 70 ? -40.088 22.097 32.972 1.00 50.08 51 LEU C O 1
ATOM 2806 N N . ALA C 1 71 ? -40.859 24.002 32.069 1.00 49.29 52 ALA C N 1
ATOM 2807 C CA . ALA C 1 71 ? -41.680 23.316 31.090 1.00 53.53 52 ALA C CA 1
ATOM 2808 C C . ALA C 1 71 ? -41.581 24.003 29.738 1.00 48.67 52 ALA C C 1
ATOM 2809 O O . ALA C 1 71 ? -41.506 25.226 29.657 1.00 53.64 52 ALA C O 1
ATOM 2811 N N . TYR C 1 72 ? -41.561 23.205 28.678 1.00 60.29 53 TYR C N 1
ATOM 2812 C CA . TYR C 1 72 ? -41.563 23.744 27.332 1.00 40.76 53 TYR C CA 1
ATOM 2813 C C . TYR C 1 72 ? -42.939 23.567 26.728 1.00 39.49 53 TYR C C 1
ATOM 2814 O O . TYR C 1 72 ? -43.403 22.450 26.528 1.00 49.96 53 TYR C O 1
ATOM 2823 N N . ASN C 1 73 ? -43.580 24.687 26.432 1.00 48.15 54 ASN C N 1
ATOM 2824 C CA . ASN C 1 73 ? -44.938 24.714 25.906 1.00 41.24 54 ASN C CA 1
ATOM 2825 C C . ASN C 1 73 ? -44.947 24.835 24.381 1.00 50.34 54 ASN C C 1
ATOM 2826 O O . ASN C 1 73 ? -44.771 25.924 23.830 1.00 52.78 54 ASN C O 1
ATOM 2831 N N . THR C 1 74 ? -45.071 23.698 23.705 1.00 51.56 55 THR C N 1
ATOM 2832 C CA . THR C 1 74 ? -45.190 23.685 22.247 1.00 54.46 55 THR C CA 1
ATOM 2833 C C . THR C 1 74 ? -46.654 23.766 21.811 1.00 43.01 55 THR C C 1
ATOM 2834 O O . THR C 1 74 ? -46.990 23.510 20.657 1.00 46.42 55 THR C O 1
ATOM 2838 N N . GLY C 1 75 ? -47.525 24.062 22.764 1.00 40.65 56 GLY C N 1
ATOM 2839 C CA . GLY C 1 75 ? -48.950 24.195 22.521 1.00 52.23 56 GLY C CA 1
ATOM 2840 C C . GLY C 1 75 ? -49.505 22.824 22.204 1.00 48.16 56 GLY C C 1
ATOM 2841 O O . GLY C 1 75 ? -49.913 22.549 21.082 1.00 64.05 56 GLY C O 1
ATOM 2842 N N . ALA C 1 76 ? -49.561 21.978 23.223 1.00 45.78 57 ALA C N 1
ATOM 2843 C CA . ALA C 1 76 ? -50.022 20.614 23.063 1.00 45.10 57 ALA C CA 1
ATOM 2844 C C . ALA C 1 76 ? -51.511 20.566 23.308 1.00 49.40 57 ALA C C 1
ATOM 2845 O O . ALA C 1 76 ? -52.186 19.606 22.947 1.00 58.00 57 ALA C O 1
ATOM 2847 N N . ALA C 1 77 ? -52.024 21.633 23.904 1.00 58.48 58 ALA C N 1
ATOM 2848 C CA . ALA C 1 77 ? -53.428 21.690 24.257 1.00 58.45 58 ALA C CA 1
ATOM 2849 C C . ALA C 1 77 ? -54.275 21.876 23.012 1.00 56.83 58 ALA C C 1
ATOM 2850 O O . ALA C 1 77 ? -55.485 21.693 23.053 1.00 68.55 58 ALA C O 1
ATOM 2852 N N . PHE C 1 78 ? -53.636 22.255 21.910 1.00 62.37 59 PHE C N 1
ATOM 2853 C CA . PHE C 1 78 ? -54.338 22.404 20.643 1.00 62.54 59 PHE C CA 1
ATOM 2854 C C . PHE C 1 78 ? -53.849 21.367 19.630 1.00 64.49 59 PHE C C 1
ATOM 2855 O O . PHE C 1 78 ? -54.048 21.536 18.431 1.00 73.86 59 PHE C O 1
ATOM 2863 N N . SER C 1 79 ? -53.248 20.280 20.105 1.00 54.37 60 SER C N 1
ATOM 2864 C CA . SER C 1 79 ? -52.720 19.255 19.206 1.00 58.07 60 SER C CA 1
ATOM 2865 C C . SER C 1 79 ? -53.813 18.386 18.606 1.00 67.90 60 SER C C 1
ATOM 2866 O O . SER C 1 79 ? -53.622 17.763 17.559 1.00 69.17 60 SER C O 1
ATOM 2869 N N . PHE C 1 80 ? -54.956 18.340 19.278 1.00 74.02 61 PHE C N 1
ATOM 2870 C CA . PHE C 1 80 ? -56.081 17.548 18.803 1.00 77.88 61 PHE C CA 1
ATOM 2871 C C . PHE C 1 80 ? -56.650 18.081 17.485 1.00 72.84 61 PHE C C 1
ATOM 2872 O O . PHE C 1 80 ? -57.393 17.376 16.803 1.00 78.64 61 PHE C O 1
ATOM 2880 N N . LEU C 1 81 ? -56.294 19.316 17.126 1.00 65.90 62 LEU C N 1
ATOM 2881 C CA . LEU C 1 81 ? -56.792 19.935 15.895 1.00 69.66 62 LEU C CA 1
ATOM 2882 C C . LEU C 1 81 ? -56.040 19.550 14.622 1.00 67.65 62 LEU C C 1
ATOM 2883 O O . LEU C 1 81 ? -56.371 20.045 13.545 1.00 79.07 62 LEU C O 1
ATOM 2888 N N . ALA C 1 82 ? -55.026 18.696 14.730 1.00 59.79 63 ALA C N 1
ATOM 2889 C CA . ALA C 1 82 ? -54.197 18.397 13.565 1.00 63.62 63 ALA C CA 1
ATOM 2890 C C . ALA C 1 82 ? -53.481 17.050 13.640 1.00 77.52 63 ALA C C 1
ATOM 2891 O O . ALA C 1 82 ? -52.943 16.675 14.684 1.00 74.04 63 ALA C O 1
ATOM 2893 N N . ASP C 1 83 ? -53.474 16.335 12.515 1.00 76.48 64 ASP C N 1
ATOM 2894 C CA . ASP C 1 83 ? -52.718 15.091 12.372 1.00 72.90 64 ASP C CA 1
ATOM 2895 C C . ASP C 1 83 ? -51.232 15.389 12.158 1.00 70.91 64 ASP C C 1
ATOM 2896 O O . ASP C 1 83 ? -50.403 14.481 12.074 1.00 73.28 64 ASP C O 1
ATOM 2901 N N . SER C 1 84 ? -50.917 16.676 12.078 1.00 71.52 65 SER C N 1
ATOM 2902 C CA . SER C 1 84 ? -49.549 17.159 11.963 1.00 77.38 65 SER C CA 1
ATOM 2903 C C . SER C 1 84 ? -49.114 17.788 13.292 1.00 75.69 65 SER C C 1
ATOM 2904 O O . SER C 1 84 ? -49.912 18.428 13.975 1.00 67.37 65 SER C O 1
ATOM 2907 N N . SER C 1 85 ? -47.853 17.596 13.664 1.00 71.80 66 SER C N 1
ATOM 2908 C CA . SER C 1 85 ? -47.306 18.275 14.834 1.00 72.49 66 SER C CA 1
ATOM 2909 C C . SER C 1 85 ? -46.307 19.358 14.431 1.00 71.72 66 SER C C 1
ATOM 2910 O O . SER C 1 85 ? -45.686 19.282 13.371 1.00 71.33 66 SER C O 1
ATOM 2913 N N . GLY C 1 86 ? -46.151 20.361 15.289 1.00 72.15 67 GLY C N 1
ATOM 2914 C CA . GLY C 1 86 ? -45.190 21.423 15.054 1.00 66.97 67 GLY C CA 1
ATOM 2915 C C . GLY C 1 86 ? -45.758 22.673 14.408 1.00 57.33 67 GLY C C 1
ATOM 2916 O O . GLY C 1 86 ? -45.022 23.617 14.135 1.00 66.67 67 GLY C O 1
ATOM 2917 N N . TRP C 1 87 ? -47.063 22.690 14.163 1.00 50.92 68 TRP C N 1
ATOM 2918 C CA . TRP C 1 87 ? -47.679 23.820 13.481 1.00 54.43 68 TRP C CA 1
ATOM 2919 C C . TRP C 1 87 ? -47.950 24.968 14.443 1.00 60.41 68 TRP C C 1
ATOM 2920 O O . TRP C 1 87 ? -48.004 26.128 14.029 1.00 63.17 68 TRP C O 1
ATOM 2931 N N . GLN C 1 88 ? -48.122 24.643 15.724 1.00 67.54 69 GLN C N 1
ATOM 2932 C CA . GLN C 1 88 ? -48.417 25.653 16.742 1.00 58.21 69 GLN C CA 1
ATOM 2933 C C . GLN C 1 88 ? -47.324 26.710 16.846 1.00 56.90 69 GLN C C 1
ATOM 2934 O O . GLN C 1 88 ? -47.604 27.883 17.094 1.00 49.98 69 GLN C O 1
ATOM 2940 N N . ARG C 1 89 ? -46.082 26.287 16.647 1.00 56.05 70 ARG C N 1
ATOM 2941 C CA . ARG C 1 89 ? -44.946 27.190 16.723 1.00 53.53 70 ARG C CA 1
ATOM 2942 C C . ARG C 1 89 ? -45.098 28.405 15.812 1.00 54.43 70 ARG C C 1
ATOM 2943 O O . ARG C 1 89 ? -44.752 29.523 16.193 1.00 51.45 70 ARG C O 1
ATOM 2951 N N . TRP C 1 90 ? -45.638 28.189 14.618 1.00 55.54 71 TRP C N 1
ATOM 2952 C CA . TRP C 1 90 ? -45.659 29.250 13.621 1.00 58.57 71 TRP C CA 1
ATOM 2953 C C . TRP C 1 90 ? -46.963 30.027 13.631 1.00 58.40 71 TRP C C 1
ATOM 2954 O O . TRP C 1 90 ? -46.956 31.257 13.555 1.00 61.51 71 TRP C O 1
ATOM 2965 N N . LEU C 1 91 ? -48.078 29.312 13.740 1.00 56.28 72 LEU C N 1
ATOM 2966 C CA . LEU C 1 91 ? -49.390 29.951 13.761 1.00 64.64 72 LEU C CA 1
ATOM 2967 C C . LEU C 1 91 ? -49.521 30.958 14.907 1.00 64.44 72 LEU C C 1
ATOM 2968 O O . LEU C 1 91 ? -50.018 32.067 14.716 1.00 65.21 72 LEU C O 1
ATOM 2973 N N . PHE C 1 92 ? -49.065 30.558 16.091 1.00 61.52 73 PHE C N 1
ATOM 2974 C CA . PHE C 1 92 ? -49.119 31.398 17.285 1.00 58.39 73 PHE C CA 1
ATOM 2975 C C . PHE C 1 92 ? -48.089 32.521 17.206 1.00 62.40 73 PHE C C 1
ATOM 2976 O O . PHE C 1 92 ? -48.316 33.622 17.714 1.00 60.78 73 PHE C O 1
ATOM 2984 N N . ALA C 1 93 ? -46.949 32.228 16.583 1.00 56.53 74 ALA C N 1
ATOM 2985 C CA . ALA C 1 93 ? -45.953 33.250 16.295 1.00 50.11 74 ALA C CA 1
ATOM 2986 C C . ALA C 1 93 ? -46.556 34.255 15.329 1.00 60.90 74 ALA C C 1
ATOM 2987 O O . ALA C 1 93 ? -46.399 35.465 15.495 1.00 61.97 74 ALA C O 1
ATOM 2989 N N . LEU C 1 94 ? -47.262 33.737 14.328 1.00 60.65 75 LEU C N 1
ATOM 2990 C CA . LEU C 1 94 ? -47.930 34.567 13.335 1.00 62.59 75 LEU C CA 1
ATOM 2991 C C . LEU C 1 94 ? -48.965 35.458 14.004 1.00 67.43 75 LEU C C 1
ATOM 2992 O O . LEU C 1 94 ? -49.017 36.664 13.749 1.00 71.79 75 LEU C O 1
ATOM 2997 N N . ILE C 1 95 ? -49.784 34.860 14.866 1.00 62.12 76 ILE C N 1
ATOM 2998 C CA . ILE C 1 95 ? -50.821 35.603 15.569 1.00 53.37 76 ILE C CA 1
ATOM 2999 C C . ILE C 1 95 ? -50.195 36.689 16.421 1.00 58.13 76 ILE C C 1
ATOM 3000 O O . ILE C 1 95 ? -50.714 37.799 16.500 1.00 63.00 76 ILE C O 1
ATOM 3005 N N . ALA C 1 96 ? -49.048 36.378 17.017 1.00 65.34 77 ALA C N 1
ATOM 3006 C CA . ALA C 1 96 ? -48.330 37.338 17.848 1.00 59.79 77 ALA C CA 1
ATOM 3007 C C . ALA C 1 96 ? -47.858 38.529 17.020 1.00 61.50 77 ALA C C 1
ATOM 3008 O O . ALA C 1 96 ? -48.042 39.675 17.414 1.00 61.90 77 ALA C O 1
ATOM 3010 N N . ILE C 1 97 ? -47.253 38.246 15.869 1.00 61.39 78 ILE C N 1
ATOM 3011 C CA . ILE C 1 97 ? -46.754 39.284 14.973 1.00 59.12 78 ILE C CA 1
ATOM 3012 C C . ILE C 1 97 ? -47.859 40.236 14.517 1.00 65.87 78 ILE C C 1
ATOM 3013 O O . ILE C 1 97 ? -47.711 41.455 14.592 1.00 64.85 78 ILE C O 1
ATOM 3018 N N . VAL C 1 98 ? -48.968 39.673 14.050 1.00 63.49 79 VAL C N 1
ATOM 3019 C CA . VAL C 1 98 ? -50.086 40.476 13.576 1.00 52.56 79 VAL C CA 1
ATOM 3020 C C . VAL C 1 98 ? -50.675 41.318 14.704 1.00 62.41 79 VAL C C 1
ATOM 3021 O O . VAL C 1 98 ? -50.891 42.520 14.543 1.00 64.05 79 VAL C O 1
ATOM 3025 N N . VAL C 1 99 ? -50.931 40.682 15.845 1.00 62.56 80 VAL C N 1
ATOM 3026 C CA . VAL C 1 99 ? -51.516 41.373 16.993 1.00 62.19 80 VAL C CA 1
ATOM 3027 C C . VAL C 1 99 ? -50.577 42.428 17.583 1.00 66.75 80 VAL C C 1
ATOM 3028 O O . VAL C 1 99 ? -51.021 43.508 17.982 1.00 61.89 80 VAL C O 1
ATOM 3032 N N . SER C 1 100 ? -49.281 42.123 17.617 1.00 67.22 81 SER C N 1
ATOM 3033 C CA . SER C 1 100 ? -48.285 43.077 18.102 1.00 64.85 81 SER C CA 1
ATOM 3034 C C . SER C 1 100 ? -48.268 44.325 17.230 1.00 69.44 81 SER C C 1
ATOM 3035 O O . SER C 1 100 ? -48.284 45.445 17.741 1.00 64.58 81 SER C O 1
ATOM 3038 N N . ALA C 1 101 ? -48.213 44.116 15.915 1.00 65.95 82 ALA C N 1
ATOM 3039 C CA . ALA C 1 101 ? -48.261 45.208 14.949 1.00 64.21 82 ALA C CA 1
ATOM 3040 C C . ALA C 1 101 ? -49.494 46.065 15.202 1.00 68.01 82 ALA C C 1
ATOM 3041 O O . ALA C 1 101 ? -49.397 47.282 15.379 1.00 72.68 82 ALA C O 1
ATOM 3043 N N . SER C 1 102 ? -50.649 45.407 15.238 1.00 64.49 83 SER C N 1
ATOM 3044 C CA . SER C 1 102 ? -51.928 46.072 15.453 1.00 68.96 83 SER C CA 1
ATOM 3045 C C . SER C 1 102 ? -51.975 46.803 16.796 1.00 68.39 83 SER C C 1
ATOM 3046 O O . SER C 1 102 ? -52.639 47.829 16.924 1.00 69.50 83 SER C O 1
ATOM 3049 N N . LEU C 1 103 ? -51.269 46.269 17.790 1.00 69.23 84 LEU C N 1
ATOM 3050 C CA . LEU C 1 103 ? -51.205 46.892 19.112 1.00 67.26 84 LEU C CA 1
ATOM 3051 C C . LEU C 1 103 ? -50.346 48.152 19.094 1.00 72.80 84 LEU C C 1
ATOM 3052 O O . LEU C 1 103 ? -50.635 49.117 19.801 1.00 74.60 84 LEU C O 1
ATOM 3057 N N . VAL C 1 104 ? -49.286 48.133 18.291 1.00 67.33 85 VAL C N 1
ATOM 3058 C CA . VAL C 1 104 ? -48.418 49.295 18.144 1.00 67.26 85 VAL C CA 1
ATOM 3059 C C . VAL C 1 104 ? -49.191 50.437 17.502 1.00 71.62 85 VAL C C 1
ATOM 3060 O O . VAL C 1 104 ? -49.134 51.577 17.966 1.00 69.54 85 VAL C O 1
ATOM 3064 N N . VAL C 1 105 ? -49.914 50.119 16.432 1.00 76.55 86 VAL C N 1
ATOM 3065 C CA . VAL C 1 105 ? -50.728 51.105 15.730 1.00 80.91 86 VAL C CA 1
ATOM 3066 C C . VAL C 1 105 ? -51.718 51.786 16.673 1.00 75.42 86 VAL C C 1
ATOM 3067 O O . VAL C 1 105 ? -51.841 53.008 16.677 1.00 76.74 86 VAL C O 1
ATOM 3071 N N . TRP C 1 106 ? -52.388 50.996 17.504 1.00 72.78 87 TRP C N 1
ATOM 3072 C CA . TRP C 1 106 ? -53.406 51.531 18.399 1.00 77.03 87 TRP C CA 1
ATOM 3073 C C . TRP C 1 106 ? -52.738 52.243 19.580 1.00 80.71 87 TRP C C 1
ATOM 3074 O O . TRP C 1 106 ? -53.337 53.100 20.226 1.00 80.75 87 TRP C O 1
ATOM 3085 N N . LEU C 1 107 ? -51.473 51.925 19.826 1.00 81.98 88 LEU C N 1
ATOM 3086 C CA . LEU C 1 107 ? -50.744 52.560 20.915 1.00 79.71 88 LEU C CA 1
ATOM 3087 C C . LEU C 1 107 ? -50.371 53.997 20.541 1.00 78.09 88 LEU C C 1
ATOM 3088 O O . LEU C 1 107 ? -50.480 54.913 21.358 1.00 76.53 88 LEU C O 1
ATOM 3093 N N . LYS C 1 108 ? -49.911 54.181 19.307 1.00 77.92 89 LYS C N 1
ATOM 3094 C CA . LYS C 1 108 ? -49.577 55.506 18.797 1.00 73.40 89 LYS C CA 1
ATOM 3095 C C . LYS C 1 108 ? -50.823 56.396 18.716 1.00 83.49 89 LYS C C 1
ATOM 3096 O O . LYS C 1 108 ? -50.766 57.577 19.056 1.00 89.56 89 LYS C O 1
ATOM 3102 N N . ARG C 1 109 ? -51.947 55.821 18.285 1.00 80.90 90 ARG C N 1
ATOM 3103 C CA . ARG C 1 109 ? -53.198 56.568 18.095 1.00 76.97 90 ARG C CA 1
ATOM 3104 C C . ARG C 1 109 ? -53.857 57.025 19.400 1.00 92.25 90 ARG C C 1
ATOM 3105 O O . ARG C 1 109 ? -54.960 57.573 19.381 1.00 102.82 90 ARG C O 1
ATOM 3113 N N . LEU C 1 110 ? -53.181 56.803 20.523 1.00 96.13 91 LEU C N 1
ATOM 3114 C CA . LEU C 1 110 ? -53.703 57.161 21.842 1.00 95.45 91 LEU C CA 1
ATOM 3115 C C . LEU C 1 110 ? -53.591 58.658 22.120 1.00 99.95 91 LEU C C 1
ATOM 3116 O O . LEU C 1 110 ? -52.913 59.385 21.394 1.00 100.48 91 LEU C O 1
ATOM 3121 N N . LYS C 1 111 ? -54.254 59.114 23.177 1.00 105.29 92 LYS C N 1
ATOM 3122 C CA . LYS C 1 111 ? -54.175 60.515 23.563 1.00 104.78 92 LYS C CA 1
ATOM 3123 C C . LYS C 1 111 ? -53.164 60.654 24.682 1.00 106.79 92 LYS C C 1
ATOM 3124 O O . LYS C 1 111 ? -52.941 59.714 25.451 1.00 108.24 92 LYS C O 1
ATOM 3130 N N . LYS C 1 112 ? -52.546 61.824 24.773 1.00 103.24 93 LYS C N 1
ATOM 3131 C CA . LYS C 1 112 ? -51.731 62.134 25.930 1.00 98.90 93 LYS C CA 1
ATOM 3132 C C . LYS C 1 112 ? -52.686 62.208 27.116 1.00 97.70 93 LYS C C 1
ATOM 3133 O O . LYS C 1 112 ? -53.785 62.742 26.986 1.00 105.40 93 LYS C O 1
ATOM 3139 N N . GLY C 1 113 ? -52.294 61.669 28.265 1.00 95.95 94 GLY C N 1
ATOM 3140 C CA . GLY C 1 113 ? -53.183 61.699 29.413 1.00 95.24 94 GLY C CA 1
ATOM 3141 C C . GLY C 1 113 ? -54.131 60.522 29.541 1.00 92.97 94 GLY C C 1
ATOM 3142 O O . GLY C 1 113 ? -54.947 60.483 30.460 1.00 99.57 94 GLY C O 1
ATOM 3143 N N . GLU C 1 114 ? -54.043 59.576 28.612 1.00 96.34 95 GLU C N 1
ATOM 3144 C CA . GLU C 1 114 ? -54.777 58.315 28.719 1.00 99.08 95 GLU C CA 1
ATOM 3145 C C . GLU C 1 114 ? -53.883 57.194 29.246 1.00 95.10 95 GLU C C 1
ATOM 3146 O O . GLU C 1 114 ? -53.692 56.168 28.590 1.00 88.08 95 GLU C O 1
ATOM 3152 N N . THR C 1 115 ? -53.341 57.407 30.442 1.00 89.06 96 THR C N 1
ATOM 3153 C CA . THR C 1 115 ? -52.278 56.569 30.982 1.00 88.26 96 THR C CA 1
ATOM 3154 C C . THR C 1 115 ? -52.684 55.137 31.342 1.00 86.00 96 THR C C 1
ATOM 3155 O O . THR C 1 115 ? -51.903 54.210 31.128 1.00 80.91 96 THR C O 1
ATOM 3159 N N . TRP C 1 116 ? -53.890 54.945 31.873 1.00 88.93 97 TRP C N 1
ATOM 3160 C CA . TRP C 1 116 ? -54.365 53.595 32.188 1.00 80.09 97 TRP C CA 1
ATOM 3161 C C . TRP C 1 116 ? -54.405 52.670 30.981 1.00 82.77 97 TRP C C 1
ATOM 3162 O O . TRP C 1 116 ? -53.920 51.539 31.038 1.00 77.26 97 TRP C O 1
ATOM 3173 N N . LEU C 1 117 ? -54.967 53.159 29.883 1.00 85.00 98 LEU C N 1
ATOM 3174 C CA . LEU C 1 117 ? -55.114 52.342 28.691 1.00 78.88 98 LEU C CA 1
ATOM 3175 C C . LEU C 1 117 ? -53.740 52.042 28.095 1.00 72.07 98 LEU C C 1
ATOM 3176 O O . LEU C 1 117 ? -53.484 50.934 27.627 1.00 67.75 98 LEU C O 1
ATOM 3181 N N . ALA C 1 118 ? -52.854 53.032 28.140 1.00 73.71 99 ALA C N 1
ATOM 3182 C CA . ALA C 1 118 ? -51.509 52.894 27.592 1.00 66.10 99 ALA C CA 1
ATOM 3183 C C . ALA C 1 118 ? -50.725 51.775 28.271 1.00 73.89 99 ALA C C 1
ATOM 3184 O O . ALA C 1 118 ? -50.067 50.973 27.606 1.00 79.32 99 ALA C O 1
ATOM 3186 N N . ILE C 1 119 ? -50.813 51.724 29.596 1.00 75.44 100 ILE C N 1
ATOM 3187 C CA . ILE C 1 119 ? -50.098 50.732 30.393 1.00 68.52 100 ILE C CA 1
ATOM 3188 C C . ILE C 1 119 ? -50.532 49.314 30.042 1.00 67.76 100 ILE C C 1
ATOM 3189 O O . ILE C 1 119 ? -49.705 48.415 29.891 1.00 67.04 100 ILE C O 1
ATOM 3194 N N . ALA C 1 120 ? -51.837 49.127 29.904 1.00 68.40 101 ALA C N 1
ATOM 3195 C CA . ALA C 1 120 ? -52.394 47.818 29.607 1.00 69.49 101 ALA C CA 1
ATOM 3196 C C . ALA C 1 120 ? -51.896 47.274 28.268 1.00 66.03 101 ALA C C 1
ATOM 3197 O O . ALA C 1 120 ? -51.601 46.086 28.142 1.00 65.14 101 ALA C O 1
ATOM 3199 N N . LEU C 1 121 ? -51.800 48.147 27.272 1.00 57.11 102 LEU C N 1
ATOM 3200 C CA . LEU C 1 121 ? -51.331 47.740 25.953 1.00 61.31 102 LEU C CA 1
ATOM 3201 C C . LEU C 1 121 ? -49.848 47.387 25.960 1.00 65.84 102 LEU C C 1
ATOM 3202 O O . LEU C 1 121 ? -49.443 46.378 25.373 1.00 66.61 102 LEU C O 1
ATOM 3207 N N . ALA C 1 122 ? -49.041 48.222 26.610 1.00 60.88 103 ALA C N 1
ATOM 3208 C CA . ALA C 1 122 ? -47.606 47.980 26.686 1.00 55.09 103 ALA C CA 1
ATOM 3209 C C . ALA C 1 122 ? -47.305 46.632 27.340 1.00 57.09 103 ALA C C 1
ATOM 3210 O O . ALA C 1 122 ? -46.397 45.920 26.913 1.00 58.70 103 ALA C O 1
ATOM 3212 N N . LEU C 1 123 ? -48.078 46.286 28.367 1.00 52.17 104 LEU C N 1
ATOM 3213 C CA . LEU C 1 123 ? -47.928 45.008 29.051 1.00 47.55 104 LEU C CA 1
ATOM 3214 C C . LEU C 1 123 ? -48.246 43.850 28.118 1.00 56.20 104 LEU C C 1
ATOM 3215 O O . LEU C 1 123 ? -47.503 42.866 28.057 1.00 55.15 104 LEU C O 1
ATOM 3220 N N . VAL C 1 124 ? -49.360 43.970 27.401 1.00 55.39 105 VAL C N 1
ATOM 3221 C CA . VAL C 1 124 ? -49.797 42.922 26.486 1.00 59.72 105 VAL C CA 1
ATOM 3222 C C . VAL C 1 124 ? -48.815 42.783 25.332 1.00 55.26 105 VAL C C 1
ATOM 3223 O O . VAL C 1 124 ? -48.488 41.670 24.918 1.00 59.91 105 VAL C O 1
ATOM 3227 N N . LEU C 1 125 ? -48.313 43.911 24.844 1.00 55.76 106 LEU C N 1
ATOM 3228 C CA . LEU C 1 125 ? -47.370 43.906 23.733 1.00 62.55 106 LEU C CA 1
ATOM 3229 C C . LEU C 1 125 ? -46.067 43.248 24.219 1.00 58.19 106 LEU C C 1
ATOM 3230 O O . LEU C 1 125 ? -45.475 42.416 23.525 1.00 57.37 106 LEU C O 1
ATOM 3235 N N . GLY C 1 126 ? -45.640 43.622 25.421 1.00 47.40 107 GLY C N 1
ATOM 3236 C CA . GLY C 1 126 ? -44.438 43.076 26.024 1.00 51.60 107 GLY C CA 1
ATOM 3237 C C . GLY C 1 126 ? -44.528 41.578 26.241 1.00 58.57 107 GLY C C 1
ATOM 3238 O O . GLY C 1 126 ? -43.577 40.842 25.970 1.00 55.27 107 GLY C O 1
ATOM 3239 N N . GLY C 1 127 ? -45.673 41.126 26.743 1.00 57.18 108 GLY C N 1
ATOM 3240 C CA . GLY C 1 127 ? -45.912 39.707 26.933 1.00 51.75 108 GLY C CA 1
ATOM 3241 C C . GLY C 1 127 ? -45.957 38.983 25.601 1.00 52.97 108 GLY C C 1
ATOM 3242 O O . GLY C 1 127 ? -45.421 37.882 25.458 1.00 50.34 108 GLY C O 1
ATOM 3243 N N . ALA C 1 128 ? -46.586 39.619 24.618 1.00 49.85 109 ALA C N 1
ATOM 3244 C CA . ALA C 1 128 ? -46.695 39.058 23.279 1.00 56.50 109 ALA C CA 1
ATOM 3245 C C . ALA C 1 128 ? -45.326 38.814 22.651 1.00 58.90 109 ALA C C 1
ATOM 3246 O O . ALA C 1 128 ? -45.075 37.741 22.094 1.00 55.74 109 ALA C O 1
ATOM 3248 N N . LEU C 1 129 ? -44.441 39.805 22.742 1.00 51.73 110 LEU C N 1
ATOM 3249 C CA . LEU C 1 129 ? -43.121 39.677 22.133 1.00 57.36 110 LEU C CA 1
ATOM 3250 C C . LEU C 1 129 ? -42.224 38.683 22.852 1.00 52.50 110 LEU C C 1
ATOM 3251 O O . LEU C 1 129 ? -41.388 38.033 22.225 1.00 50.96 110 LEU C O 1
ATOM 3256 N N . GLY C 1 130 ? -42.403 38.562 24.162 1.00 55.35 111 GLY C N 1
ATOM 3257 C CA . GLY C 1 130 ? -41.612 37.639 24.951 1.00 50.11 111 GLY C CA 1
ATOM 3258 C C . GLY C 1 130 ? -41.796 36.200 24.518 1.00 50.24 111 GLY C C 1
ATOM 3259 O O . GLY C 1 130 ? -40.828 35.463 24.336 1.00 46.65 111 GLY C O 1
ATOM 3260 N N . ASN C 1 131 ? -43.048 35.806 24.323 1.00 50.07 112 ASN C N 1
ATOM 3261 C CA . ASN C 1 131 ? -43.352 34.440 23.924 1.00 50.62 112 ASN C CA 1
ATOM 3262 C C . ASN C 1 131 ? -43.100 34.228 22.443 1.00 54.26 112 ASN C C 1
ATOM 3263 O O . ASN C 1 131 ? -42.770 33.122 22.009 1.00 47.26 112 ASN C O 1
ATOM 3268 N N . LEU C 1 132 ? -43.267 35.298 21.671 1.00 54.32 113 LEU C N 1
ATOM 3269 C CA . LEU C 1 132 ? -42.948 35.269 20.255 1.00 40.76 113 LEU C CA 1
ATOM 3270 C C . LEU C 1 132 ? -41.478 34.943 20.073 1.00 46.78 113 LEU C C 1
ATOM 3271 O O . LEU C 1 132 ? -41.122 34.057 19.298 1.00 54.90 113 LEU C O 1
ATOM 3276 N N . TYR C 1 133 ? -40.635 35.659 20.813 1.00 45.00 114 TYR C N 1
ATOM 3277 C CA . TYR C 1 133 ? -39.195 35.437 20.801 1.00 46.40 114 TYR C CA 1
ATOM 3278 C C . TYR C 1 133 ? -38.866 33.989 21.101 1.00 51.27 114 TYR C C 1
ATOM 3279 O O . TYR C 1 133 ? -37.971 33.409 20.487 1.00 50.15 114 TYR C O 1
ATOM 3288 N N . ASP C 1 134 ? -39.578 33.422 22.070 1.00 57.22 115 ASP C N 1
ATOM 3289 C CA . ASP C 1 134 ? -39.377 32.032 22.461 1.00 51.97 115 ASP C CA 1
ATOM 3290 C C . ASP C 1 134 ? -39.702 31.093 21.306 1.00 55.69 115 ASP C C 1
ATOM 3291 O O . ASP C 1 134 ? -38.914 30.209 20.979 1.00 66.65 115 ASP C O 1
ATOM 3296 N N . ARG C 1 135 ? -40.871 31.279 20.702 1.00 47.18 116 ARG C N 1
ATOM 3297 C CA . ARG C 1 135 ? -41.311 30.419 19.608 1.00 50.72 116 ARG C CA 1
ATOM 3298 C C . ARG C 1 135 ? -40.406 30.465 18.381 1.00 55.93 116 ARG C C 1
ATOM 3299 O O . ARG C 1 135 ? -40.282 29.474 17.662 1.00 63.50 116 ARG C O 1
ATOM 3307 N N . MET C 1 136 ? -39.774 31.604 18.135 1.00 46.22 117 MET C N 1
ATOM 3308 C CA . MET C 1 136 ? -38.942 31.729 16.948 1.00 52.92 117 MET C CA 1
ATOM 3309 C C . MET C 1 136 ? -37.564 31.144 17.225 1.00 53.45 117 MET C C 1
ATOM 3310 O O . MET C 1 136 ? -37.057 30.328 16.459 1.00 62.08 117 MET C O 1
ATOM 3315 N N . VAL C 1 137 ? -36.966 31.573 18.328 1.00 49.30 118 VAL C N 1
ATOM 3316 C CA . VAL C 1 137 ? -35.617 31.166 18.705 1.00 58.97 118 VAL C CA 1
ATOM 3317 C C . VAL C 1 137 ? -35.542 29.737 19.258 1.00 55.14 118 VAL C C 1
ATOM 3318 O O . VAL C 1 137 ? -34.753 28.922 18.786 1.00 62.42 118 VAL C O 1
ATOM 3322 N N . LEU C 1 138 ? -36.364 29.444 20.263 1.00 56.73 119 LEU C N 1
ATOM 3323 C CA . LEU C 1 138 ? -36.386 28.129 20.910 1.00 55.28 119 LEU C CA 1
ATOM 3324 C C . LEU C 1 138 ? -37.307 27.066 20.308 1.00 55.74 119 LEU C C 1
ATOM 3325 O O . LEU C 1 138 ? -37.075 25.867 20.489 1.00 58.65 119 LEU C O 1
ATOM 3330 N N . GLY C 1 139 ? -38.354 27.497 19.616 1.00 44.25 120 GLY C N 1
ATOM 3331 C CA . GLY C 1 139 ? -39.318 26.578 19.035 1.00 50.44 120 GLY C CA 1
ATOM 3332 C C . GLY C 1 139 ? -40.463 26.260 19.991 1.00 58.72 120 GLY C C 1
ATOM 3333 O O . GLY C 1 139 ? -41.345 25.459 19.680 1.00 49.12 120 GLY C O 1
ATOM 3334 N N . HIS C 1 140 ? -40.449 26.889 21.162 1.00 53.40 121 HIS C N 1
ATOM 3335 C CA . HIS C 1 140 ? -41.425 26.596 22.209 1.00 53.54 121 HIS C CA 1
ATOM 3336 C C . HIS C 1 140 ? -41.395 27.709 23.247 1.00 50.18 121 HIS C C 1
ATOM 3337 O O . HIS C 1 140 ? -40.475 28.525 23.256 1.00 54.24 121 HIS C O 1
ATOM 3344 N N . VAL C 1 141 ? -42.371 27.722 24.147 1.00 39.29 122 VAL C N 1
ATOM 3345 C CA . VAL C 1 141 ? -42.402 28.740 25.192 1.00 52.59 122 VAL C CA 1
ATOM 3346 C C . VAL C 1 141 ? -41.956 28.185 26.544 1.00 51.21 122 VAL C C 1
ATOM 3347 O O . VAL C 1 141 ? -42.371 27.097 26.949 1.00 48.20 122 VAL C O 1
ATOM 3351 N N . VAL C 1 142 ? -41.112 28.937 27.241 1.00 46.01 123 VAL C N 1
ATOM 3352 C CA . VAL C 1 142 ? -40.607 28.501 28.534 1.00 43.00 123 VAL C CA 1
ATOM 3353 C C . VAL C 1 142 ? -41.548 28.930 29.656 1.00 46.52 123 VAL C C 1
ATOM 3354 O O . VAL C 1 142 ? -41.895 30.108 29.776 1.00 48.34 123 VAL C O 1
ATOM 3358 N N . ASP C 1 143 ? -41.936 27.966 30.484 1.00 37.95 124 ASP C N 1
ATOM 3359 C CA . ASP C 1 143 ? -42.883 28.200 31.564 1.00 44.59 124 ASP C CA 1
ATOM 3360 C C . ASP C 1 143 ? -42.273 27.721 32.868 1.00 46.86 124 ASP C C 1
ATOM 3361 O O . ASP C 1 143 ? -41.747 26.614 32.924 1.00 49.60 124 ASP C O 1
ATOM 3366 N N . PHE C 1 144 ? -42.295 28.556 33.904 1.00 50.56 125 PHE C N 1
ATOM 3367 C CA . PHE C 1 144 ? -41.672 28.166 35.167 1.00 51.99 125 PHE C CA 1
ATOM 3368 C C . PHE C 1 144 ? -42.563 28.334 36.401 1.00 52.22 125 PHE C C 1
ATOM 3369 O O . PHE C 1 144 ? -42.231 27.817 37.462 1.00 52.59 125 PHE C O 1
ATOM 3377 N N . ILE C 1 145 ? -43.672 29.061 36.281 1.00 51.65 126 ILE C N 1
ATOM 3378 C CA . ILE C 1 145 ? -44.559 29.267 37.429 1.00 52.43 126 ILE C CA 1
ATOM 3379 C C . ILE C 1 145 ? -45.670 28.217 37.484 1.00 47.19 126 ILE C C 1
ATOM 3380 O O . ILE C 1 145 ? -46.569 28.211 36.646 1.00 49.15 126 ILE C O 1
ATOM 3385 N N . LEU C 1 146 ? -45.612 27.331 38.471 1.00 46.79 127 LEU C N 1
ATOM 3386 C CA . LEU C 1 146 ? -46.624 26.290 38.595 1.00 43.35 127 LEU C CA 1
ATOM 3387 C C . LEU C 1 146 ? -47.499 26.445 39.845 1.00 53.08 127 LEU C C 1
ATOM 3388 O O . LEU C 1 146 ? -47.081 26.094 40.948 1.00 49.72 127 LEU C O 1
ATOM 3393 N N . VAL C 1 147 ? -48.708 26.975 39.669 1.00 45.92 128 VAL C N 1
ATOM 3394 C CA . VAL C 1 147 ? -49.674 27.067 40.762 1.00 47.04 128 VAL C CA 1
ATOM 3395 C C . VAL C 1 147 ? -50.645 25.892 40.678 1.00 47.63 128 VAL C C 1
ATOM 3396 O O . VAL C 1 147 ? -51.048 25.480 39.591 1.00 47.61 128 VAL C O 1
ATOM 3400 N N . HIS C 1 148 ? -51.009 25.345 41.830 1.00 53.35 129 HIS C N 1
ATOM 3401 C CA . HIS C 1 148 ? -51.875 24.175 41.870 1.00 56.15 129 HIS C CA 1
ATOM 3402 C C . HIS C 1 148 ? -52.570 24.078 43.214 1.00 58.55 129 HIS C C 1
ATOM 3403 O O . HIS C 1 148 ? -52.317 24.885 44.104 1.00 62.73 129 HIS C O 1
ATOM 3410 N N . TRP C 1 149 ? -53.459 23.103 43.360 1.00 62.72 130 TRP C N 1
ATOM 3411 C CA . TRP C 1 149 ? -54.053 22.845 44.660 1.00 61.10 130 TRP C CA 1
ATOM 3412 C C . TRP C 1 149 ? -53.842 21.384 45.063 1.00 61.51 130 TRP C C 1
ATOM 3413 O O . TRP C 1 149 ? -54.599 20.499 44.654 1.00 57.56 130 TRP C O 1
ATOM 3424 N N . GLN C 1 150 ? -52.807 21.151 45.869 1.00 60.93 131 GLN C N 1
ATOM 3425 C CA . GLN C 1 150 ? -52.422 19.809 46.307 1.00 63.04 131 GLN C CA 1
ATOM 3426 C C . GLN C 1 150 ? -52.181 18.916 45.086 1.00 66.78 131 GLN C C 1
ATOM 3427 O O . GLN C 1 150 ? -51.410 19.279 44.194 1.00 61.27 131 GLN C O 1
ATOM 3433 N N . ASN C 1 151 ? -52.821 17.750 45.050 1.00 68.15 132 ASN C N 1
ATOM 3434 C CA . ASN C 1 151 ? -52.768 16.884 43.870 1.00 58.08 132 ASN C CA 1
ATOM 3435 C C . ASN C 1 151 ? -54.132 16.800 43.197 1.00 59.35 132 ASN C C 1
ATOM 3436 O O . ASN C 1 151 ? -54.405 15.857 42.454 1.00 70.71 132 ASN C O 1
ATOM 3441 N N . ARG C 1 152 ? -54.976 17.798 43.442 1.00 62.25 133 ARG C N 1
ATOM 3442 C CA . ARG C 1 152 ? -56.336 17.797 42.916 1.00 64.78 133 ARG C CA 1
ATOM 3443 C C . ARG C 1 152 ? -56.376 18.350 41.504 1.00 63.20 133 ARG C C 1
ATOM 3444 O O . ARG C 1 152 ? -57.010 17.778 40.619 1.00 74.09 133 ARG C O 1
ATOM 3452 N N . TRP C 1 153 ? -55.698 19.472 41.299 1.00 60.57 134 TRP C N 1
ATOM 3453 C CA . TRP C 1 153 ? -55.628 20.089 39.983 1.00 60.46 134 TRP C CA 1
ATOM 3454 C C . TRP C 1 153 ? -54.380 20.947 39.865 1.00 55.69 134 TRP C C 1
ATOM 3455 O O . TRP C 1 153 ? -53.914 21.522 40.848 1.00 53.66 134 TRP C O 1
ATOM 3466 N N . TYR C 1 154 ? -53.825 21.007 38.660 1.00 61.84 135 TYR C N 1
ATOM 3467 C CA . TYR C 1 154 ? -52.702 21.893 38.397 1.00 51.70 135 TYR C CA 1
ATOM 3468 C C . TYR C 1 154 ? -53.041 22.884 37.307 1.00 50.68 135 TYR C C 1
ATOM 3469 O O . TYR C 1 154 ? -53.487 22.514 36.225 1.00 61.90 135 TYR C O 1
ATOM 3478 N N . PHE C 1 155 ? -52.820 24.155 37.608 1.00 51.68 136 PHE C N 1
ATOM 3479 C CA . PHE C 1 155 ? -52.974 25.204 36.620 1.00 51.02 136 PHE C CA 1
ATOM 3480 C C . PHE C 1 155 ? -51.794 25.111 35.657 1.00 52.22 136 PHE C C 1
ATOM 3481 O O . PHE C 1 155 ? -50.665 24.861 36.087 1.00 45.31 136 PHE C O 1
ATOM 3489 N N . PRO C 1 156 ? -52.058 25.276 34.350 1.00 44.34 137 PRO C N 1
ATOM 3490 C CA . PRO C 1 156 ? -51.009 25.231 33.328 1.00 36.62 137 PRO C CA 1
ATOM 3491 C C . PRO C 1 156 ? -49.874 26.183 33.667 1.00 39.39 137 PRO C C 1
ATOM 3492 O O . PRO C 1 156 ? -50.122 27.317 34.072 1.00 46.75 137 PRO C O 1
ATOM 3496 N N . ALA C 1 157 ? -48.645 25.690 33.568 1.00 44.47 138 ALA C N 1
ATOM 3497 C CA . ALA C 1 157 ? -47.469 26.464 33.942 1.00 40.68 138 ALA C CA 1
ATOM 3498 C C . ALA C 1 157 ? -47.359 27.714 33.083 1.00 45.25 138 ALA C C 1
ATOM 3499 O O . ALA C 1 157 ? -47.592 27.654 31.878 1.00 50.49 138 ALA C O 1
ATOM 3501 N N . PHE C 1 158 ? -47.024 28.844 33.699 1.00 45.48 139 PHE C N 1
ATOM 3502 C CA . PHE C 1 158 ? -46.872 30.081 32.942 1.00 48.59 139 PHE C CA 1
ATOM 3503 C C . PHE C 1 158 ? -45.597 30.859 33.293 1.00 51.47 139 PHE C C 1
ATOM 3504 O O . PHE C 1 158 ? -44.711 30.352 33.987 1.00 54.10 139 PHE C O 1
ATOM 3512 N N . ASN C 1 159 ? -45.511 32.087 32.784 1.00 46.47 140 ASN C N 1
ATOM 3513 C CA . ASN C 1 159 ? -44.332 32.940 32.953 1.00 52.68 140 ASN C CA 1
ATOM 3514 C C . ASN C 1 159 ? -44.693 34.420 33.140 1.00 53.18 140 ASN C C 1
ATOM 3515 O O . ASN C 1 159 ? -45.851 34.748 33.387 1.00 54.93 140 ASN C O 1
ATOM 3520 N N . LEU C 1 160 ? -43.705 35.309 33.046 1.00 51.19 141 LEU C N 1
ATOM 3521 C CA . LEU C 1 160 ? -43.980 36.743 33.171 1.00 56.13 141 LEU C CA 1
ATOM 3522 C C . LEU C 1 160 ? -44.754 37.302 31.986 1.00 57.07 141 LEU C C 1
ATOM 3523 O O . LEU C 1 160 ? -45.663 38.120 32.166 1.00 49.02 141 LEU C O 1
ATOM 3528 N N . ALA C 1 161 ? -44.403 36.849 30.783 1.00 48.85 142 ALA C N 1
ATOM 3529 C CA . ALA C 1 161 ? -45.090 37.284 29.571 1.00 48.23 142 ALA C CA 1
ATOM 3530 C C . ALA C 1 161 ? -46.586 37.015 29.687 1.00 56.88 142 ALA C C 1
ATOM 3531 O O . ALA C 1 161 ? -47.405 37.883 29.389 1.00 59.16 142 ALA C O 1
ATOM 3533 N N . ASP C 1 162 ? -46.930 35.814 30.136 1.00 52.74 143 ASP C N 1
ATOM 3534 C CA . ASP C 1 162 ? -48.319 35.450 30.362 1.00 50.02 143 ASP C CA 1
ATOM 3535 C C . ASP C 1 162 ? -48.942 36.376 31.396 1.00 48.73 143 ASP C C 1
ATOM 3536 O O . ASP C 1 162 ? -50.080 36.816 31.243 1.00 54.21 143 ASP C O 1
ATOM 3541 N N . SER C 1 163 ? -48.188 36.665 32.452 1.00 54.57 144 SER C N 1
ATOM 3542 C CA . SER C 1 163 ? -48.671 37.532 33.523 1.00 61.87 144 SER C CA 1
ATOM 3543 C C . SER C 1 163 ? -48.947 38.944 33.023 1.00 61.73 144 SER C C 1
ATOM 3544 O O . SER C 1 163 ? -49.991 39.522 33.323 1.00 55.63 144 SER C O 1
ATOM 3547 N N . ALA C 1 164 ? -48.010 39.486 32.252 1.00 62.94 145 ALA C N 1
ATOM 3548 C CA . ALA C 1 164 ? -48.172 40.807 31.660 1.00 57.94 145 ALA C CA 1
ATOM 3549 C C . ALA C 1 164 ? -49.385 40.831 30.736 1.00 55.58 145 ALA C C 1
ATOM 3550 O O . ALA C 1 164 ? -50.177 41.769 30.767 1.00 60.40 145 ALA C O 1
ATOM 3552 N N . ILE C 1 165 ? -49.522 39.792 29.917 1.00 54.81 146 ILE C N 1
ATOM 3553 C CA . ILE C 1 165 ? -50.669 39.653 29.023 1.00 58.45 146 ILE C CA 1
ATOM 3554 C C . ILE C 1 165 ? -51.976 39.580 29.809 1.00 66.48 146 ILE C C 1
ATOM 3555 O O . ILE C 1 165 ? -52.949 40.259 29.477 1.00 68.04 146 ILE C O 1
ATOM 3560 N N . THR C 1 166 ? -51.985 38.758 30.855 1.00 66.67 147 THR C N 1
ATOM 3561 C CA . THR C 1 166 ? -53.170 38.569 31.687 1.00 61.40 147 THR C CA 1
ATOM 3562 C C . THR C 1 166 ? -53.579 39.855 32.410 1.00 62.78 147 THR C C 1
ATOM 3563 O O . THR C 1 166 ? -54.749 40.237 32.392 1.00 65.85 147 THR C O 1
ATOM 3567 N N . VAL C 1 167 ? -52.619 40.516 33.049 1.00 55.54 148 VAL C N 1
ATOM 3568 C CA . VAL C 1 167 ? -52.889 41.768 33.747 1.00 57.27 148 VAL C CA 1
ATOM 3569 C C . VAL C 1 167 ? -53.337 42.852 32.777 1.00 66.01 148 VAL C C 1
ATOM 3570 O O . VAL C 1 167 ? -54.286 43.591 33.050 1.00 63.25 148 VAL C O 1
ATOM 3574 N N . GLY C 1 168 ? -52.649 42.934 31.641 1.00 69.57 149 GLY C N 1
ATOM 3575 C CA . GLY C 1 168 ? -53.000 43.876 30.595 1.00 63.92 149 GLY C CA 1
ATOM 3576 C C . GLY C 1 168 ? -54.407 43.662 30.075 1.00 64.93 149 GLY C C 1
ATOM 3577 O O . GLY C 1 168 ? -55.165 44.617 29.914 1.00 66.12 149 GLY C O 1
ATOM 3578 N N . ALA C 1 169 ? -54.764 42.402 29.843 1.00 66.92 150 ALA C N 1
ATOM 3579 C CA . ALA C 1 169 ? -56.079 42.054 29.314 1.00 65.25 150 ALA C CA 1
ATOM 3580 C C . ALA C 1 169 ? -57.173 42.473 30.288 1.00 66.95 150 ALA C C 1
ATOM 3581 O O . ALA C 1 169 ? -58.225 42.970 29.886 1.00 71.48 150 ALA C O 1
ATOM 3583 N N . VAL C 1 170 ? -56.917 42.259 31.572 1.00 61.43 151 VAL C N 1
ATOM 3584 C CA . VAL C 1 170 ? -57.851 42.647 32.614 1.00 64.80 151 VAL C CA 1
ATOM 3585 C C . VAL C 1 170 ? -57.995 44.166 32.682 1.00 66.74 151 VAL C C 1
ATOM 3586 O O . VAL C 1 170 ? -59.094 44.683 32.869 1.00 80.90 151 VAL C O 1
ATOM 3590 N N . MET C 1 171 ? -56.889 44.880 32.497 1.00 61.92 152 MET C N 1
ATOM 3591 C CA . MET C 1 171 ? -56.911 46.340 32.541 1.00 65.90 152 MET C CA 1
ATOM 3592 C C . MET C 1 171 ? -57.755 46.952 31.408 1.00 79.25 152 MET C C 1
ATOM 3593 O O . MET C 1 171 ? -58.457 47.940 31.632 1.00 79.41 152 MET C O 1
ATOM 3598 N N . LEU C 1 172 ? -57.685 46.389 30.199 1.00 73.43 153 LEU C N 1
ATOM 3599 C CA . LEU C 1 172 ? -58.563 46.844 29.115 1.00 74.70 153 LEU C CA 1
ATOM 3600 C C . LEU C 1 172 ? -60.031 46.633 29.476 1.00 85.00 153 LEU C C 1
ATOM 3601 O O . LEU C 1 172 ? -60.881 47.475 29.188 1.00 87.86 153 LEU C O 1
ATOM 3606 N N . ALA C 1 173 ? -60.325 45.497 30.099 1.00 78.02 154 ALA C N 1
ATOM 3607 C CA . ALA C 1 173 ? -61.695 45.166 30.463 1.00 83.47 154 ALA C CA 1
ATOM 3608 C C . ALA C 1 173 ? -62.214 46.121 31.533 1.00 83.28 154 ALA C C 1
ATOM 3609 O O . ALA C 1 173 ? -63.417 46.354 31.635 1.00 83.79 154 ALA C O 1
ATOM 3611 N N . LEU C 1 174 ? -61.294 46.677 32.317 1.00 84.08 155 LEU C N 1
ATOM 3612 C CA . LEU C 1 174 ? -61.638 47.594 33.402 1.00 94.51 155 LEU C CA 1
ATOM 3613 C C . LEU C 1 174 ? -61.660 49.043 32.926 1.00 101.93 155 LEU C C 1
ATOM 3614 O O . LEU C 1 174 ? -61.856 49.966 33.717 1.00 100.60 155 LEU C O 1
ATOM 3619 N N . ASP C 1 175 ? -61.462 49.229 31.627 1.00 99.31 156 ASP C N 1
ATOM 3620 C CA . ASP C 1 175 ? -61.462 50.553 31.018 1.00 100.55 156 ASP C CA 1
ATOM 3621 C C . ASP C 1 175 ? -62.900 50.987 30.752 1.00 109.44 156 ASP C C 1
ATOM 3622 O O . ASP C 1 175 ? -63.175 52.167 30.541 1.00 119.62 156 ASP C O 1
ATOM 3627 N N . MET C 1 176 ? -63.810 50.016 30.759 1.00 110.32 157 MET C N 1
ATOM 3628 C CA . MET C 1 176 ? -65.223 50.263 30.486 1.00 111.28 157 MET C CA 1
ATOM 3629 C C . MET C 1 176 ? -65.965 50.762 31.728 1.00 118.31 157 MET C C 1
ATOM 3630 O O . MET C 1 176 ? -67.192 50.677 31.804 1.00 122.16 157 MET C O 1
ATOM 3635 N N . PHE C 1 177 ? -65.214 51.256 32.709 1.00 118.36 158 PHE C N 1
ATOM 3636 C CA . PHE C 1 177 ? -65.796 51.920 33.867 1.00 119.99 158 PHE C CA 1
ATOM 3637 C C . PHE C 1 177 ? -65.533 53.415 33.734 1.00 125.81 158 PHE C C 1
ATOM 3638 O O . PHE C 1 177 ? -64.819 54.010 34.543 1.00 130.05 158 PHE C O 1
ATOM 3646 N N . ARG C 1 178 ? -66.108 54.011 32.695 1.00 125.57 159 ARG C N 1
ATOM 3647 C CA . ARG C 1 178 ? -65.898 55.421 32.397 1.00 124.44 159 ARG C CA 1
ATOM 3648 C C . ARG C 1 178 ? -67.194 56.091 31.947 1.00 118.49 159 ARG C C 1
ATOM 3649 O O . ARG C 1 178 ? -67.196 57.248 31.523 1.00 109.47 159 ARG C O 1
ATOM 3657 N N . PRO D 1 30 ? -75.612 56.398 15.737 1.00 76.00 11 PRO D N 1
ATOM 3658 C CA . PRO D 1 30 ? -76.110 56.858 14.435 1.00 85.79 11 PRO D CA 1
ATOM 3659 C C . PRO D 1 30 ? -75.685 55.918 13.318 1.00 97.26 11 PRO D C 1
ATOM 3660 O O . PRO D 1 30 ? -76.258 55.930 12.227 1.00 96.22 11 PRO D O 1
ATOM 3664 N N . TRP D 1 31 ? -74.671 55.111 13.608 1.00 97.41 12 TRP D N 1
ATOM 3665 C CA . TRP D 1 31 ? -74.215 54.073 12.697 1.00 91.29 12 TRP D CA 1
ATOM 3666 C C . TRP D 1 31 ? -74.755 52.716 13.118 1.00 86.99 12 TRP D C 1
ATOM 3667 O O . TRP D 1 31 ? -74.601 51.728 12.402 1.00 89.93 12 TRP D O 1
ATOM 3678 N N . LEU D 1 32 ? -75.395 52.670 14.283 1.00 83.13 13 LEU D N 1
ATOM 3679 C CA . LEU D 1 32 ? -75.905 51.412 14.809 1.00 73.90 13 LEU D CA 1
ATOM 3680 C C . LEU D 1 32 ? -77.112 50.892 14.035 1.00 72.59 13 LEU D C 1
ATOM 3681 O O . LEU D 1 32 ? -77.583 49.787 14.297 1.00 66.71 13 LEU D O 1
ATOM 3686 N N . TRP D 1 33 ? -77.607 51.667 13.074 1.00 73.22 14 TRP D N 1
ATOM 3687 C CA . TRP D 1 33 ? -78.711 51.183 12.260 1.00 70.40 14 TRP D CA 1
ATOM 3688 C C . TRP D 1 33 ? -78.226 50.061 11.346 1.00 66.48 14 TRP D C 1
ATOM 3689 O O . TRP D 1 33 ? -79.005 49.205 10.935 1.00 62.00 14 TRP D O 1
ATOM 3700 N N . ILE D 1 34 ? -76.935 50.066 11.033 1.00 61.49 15 ILE D N 1
ATOM 3701 C CA . ILE D 1 34 ? -76.334 48.967 10.291 1.00 62.73 15 ILE D CA 1
ATOM 3702 C C . ILE D 1 34 ? -76.300 47.722 11.168 1.00 65.60 15 ILE D C 1
ATOM 3703 O O . ILE D 1 34 ? -76.624 46.621 10.721 1.00 66.48 15 ILE D O 1
ATOM 3708 N N . THR D 1 35 ? -75.916 47.914 12.425 1.00 62.36 16 THR D N 1
ATOM 3709 C CA . THR D 1 35 ? -75.898 46.842 13.412 1.00 57.73 16 THR D CA 1
ATOM 3710 C C . THR D 1 35 ? -77.277 46.235 13.638 1.00 63.00 16 THR D C 1
ATOM 3711 O O . THR D 1 35 ? -77.431 45.011 13.681 1.00 66.20 16 THR D O 1
ATOM 3715 N N . VAL D 1 36 ? -78.275 47.101 13.786 1.00 65.63 17 VAL D N 1
ATOM 3716 C CA . VAL D 1 36 ? -79.658 46.668 13.954 1.00 69.17 17 VAL D CA 1
ATOM 3717 C C . VAL D 1 36 ? -80.164 45.893 12.737 1.00 60.87 17 VAL D C 1
ATOM 3718 O O . VAL D 1 36 ? -80.780 44.836 12.878 1.00 58.21 17 VAL D O 1
ATOM 3722 N N . LEU D 1 37 ? -79.900 46.417 11.546 1.00 56.11 18 LEU D N 1
ATOM 3723 C CA . LEU D 1 37 ? -80.355 45.766 10.320 1.00 65.92 18 LEU D CA 1
ATOM 3724 C C . LEU D 1 37 ? -79.687 44.412 10.095 1.00 59.30 18 LEU D C 1
ATOM 3725 O O . LEU D 1 37 ? -80.352 43.436 9.746 1.00 58.15 18 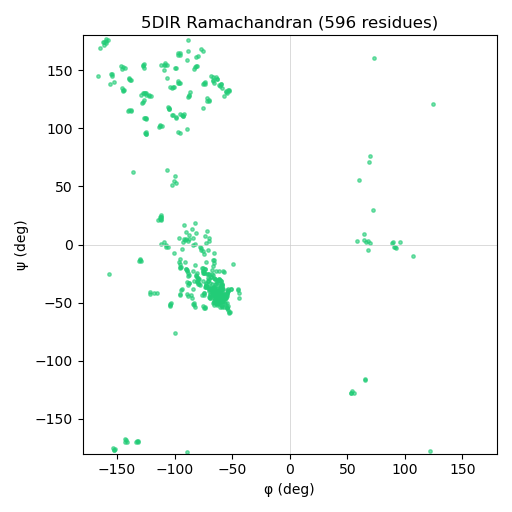LEU D O 1
ATOM 3730 N N . VAL D 1 38 ? -78.380 44.346 10.324 1.00 56.96 19 VAL D N 1
ATOM 3731 C CA . VAL D 1 38 ? -77.660 43.089 10.178 1.00 55.94 19 VAL D CA 1
ATOM 3732 C C . VAL D 1 38 ? -78.208 42.054 11.156 1.00 64.13 19 VAL D C 1
ATOM 3733 O O . VAL D 1 38 ? -78.485 40.920 10.766 1.00 67.57 19 VAL D O 1
ATOM 3737 N N . PHE D 1 39 ? -78.377 42.446 12.417 1.00 61.02 20 PHE D N 1
ATOM 3738 C CA . PHE D 1 39 ? -78.901 41.538 13.433 1.00 50.59 20 PHE D CA 1
ATOM 3739 C C . PHE D 1 39 ? -80.258 40.956 13.047 1.00 55.96 20 PHE D C 1
ATOM 3740 O O . PHE D 1 39 ? -80.457 39.743 13.101 1.00 62.18 20 PHE D O 1
ATOM 3748 N N . VAL D 1 40 ? -81.192 41.830 12.683 1.00 60.59 21 VAL D N 1
ATOM 3749 C CA . VAL D 1 40 ? -82.554 41.417 12.357 1.00 57.07 21 VAL D CA 1
ATOM 3750 C C . VAL D 1 40 ? -82.633 40.543 11.106 1.00 64.65 21 VAL D C 1
ATOM 3751 O O . VAL D 1 40 ? -83.214 39.457 11.140 1.00 63.64 21 VAL D O 1
ATOM 3755 N N . LEU D 1 41 ? -82.037 41.011 10.012 1.00 60.76 22 LEU D N 1
ATOM 3756 C CA . LEU D 1 41 ? -82.034 40.256 8.762 1.00 57.10 22 LEU D CA 1
ATOM 3757 C C . LEU D 1 41 ? -81.383 38.898 8.967 1.00 63.48 22 LEU D C 1
ATOM 3758 O O . LEU D 1 41 ? -81.779 37.907 8.354 1.00 65.74 22 LEU D O 1
ATOM 3763 N N . ASP D 1 42 ? -80.376 38.858 9.831 1.00 62.85 23 ASP D N 1
ATOM 3764 C CA . ASP D 1 42 ? -79.739 37.601 10.183 1.00 62.63 23 ASP D CA 1
ATOM 3765 C C . ASP D 1 42 ? -80.724 36.668 10.886 1.00 61.31 23 ASP D C 1
ATOM 3766 O O . ASP D 1 42 ? -80.799 35.481 10.571 1.00 63.08 23 ASP D O 1
ATOM 3771 N N . GLN D 1 43 ? -81.511 37.219 11.804 1.00 50.49 24 GLN D N 1
ATOM 3772 C CA . GLN D 1 43 ? -82.437 36.413 12.593 1.00 59.31 24 GLN D CA 1
ATOM 3773 C C . GLN D 1 43 ? -83.705 36.074 11.815 1.00 62.11 24 GLN D C 1
ATOM 3774 O O . GLN D 1 43 ? -84.301 35.020 12.036 1.00 66.58 24 GLN D O 1
ATOM 3780 N N . VAL D 1 44 ? -84.132 36.967 10.926 1.00 58.49 25 VAL D N 1
ATOM 3781 C CA . VAL D 1 44 ? -85.246 36.661 10.031 1.00 57.85 25 VAL D CA 1
ATOM 3782 C C . VAL D 1 44 ? -84.881 35.513 9.083 1.00 57.02 25 VAL D C 1
ATOM 3783 O O . VAL D 1 44 ? -85.693 34.615 8.846 1.00 55.06 25 VAL D O 1
ATOM 3787 N N . SER D 1 45 ? -83.666 35.556 8.539 1.00 58.30 26 SER D N 1
ATOM 3788 C CA . SER D 1 45 ? -83.134 34.471 7.711 1.00 55.72 26 SER D CA 1
ATOM 3789 C C . SER D 1 45 ? -83.206 33.130 8.428 1.00 59.89 26 SER D C 1
ATOM 3790 O O . SER D 1 45 ? -83.774 32.164 7.916 1.00 61.83 26 SER D O 1
ATOM 3793 N N . LYS D 1 46 ? -82.603 33.081 9.611 1.00 57.20 27 LYS D N 1
ATOM 3794 C CA . LYS D 1 46 ? -82.542 31.866 10.410 1.00 57.08 27 LYS D CA 1
ATOM 3795 C C . LYS D 1 46 ? -83.939 31.339 10.715 1.00 63.49 27 LYS D C 1
ATOM 3796 O O . LYS D 1 46 ? -84.184 30.134 10.649 1.00 73.88 27 LYS D O 1
ATOM 3802 N N . ALA D 1 47 ? -84.844 32.240 11.073 1.00 61.00 28 ALA D N 1
ATOM 3803 C CA . ALA D 1 47 ? -86.220 31.855 11.337 1.00 67.35 28 ALA D CA 1
ATOM 3804 C C . ALA D 1 47 ? -86.822 31.197 10.100 1.00 58.96 28 ALA D C 1
ATOM 3805 O O . ALA D 1 47 ? -87.483 30.162 10.197 1.00 64.81 28 ALA D O 1
ATOM 3807 N N . PHE D 1 48 ? -86.556 31.793 8.939 1.00 56.17 29 PHE D N 1
ATOM 3808 C CA . PHE D 1 48 ? -87.090 31.320 7.660 1.00 53.83 29 PHE D CA 1
ATOM 3809 C C . PHE D 1 48 ? -86.667 29.893 7.330 1.00 59.00 29 PHE D C 1
ATOM 3810 O O . PHE D 1 48 ? -87.500 29.053 6.987 1.00 60.45 29 PHE D O 1
ATOM 3818 N N . PHE D 1 49 ? -85.365 29.634 7.386 1.00 55.26 30 PHE D N 1
ATOM 3819 C CA . PHE D 1 49 ? -84.851 28.325 7.007 1.00 57.35 30 PHE D CA 1
ATOM 3820 C C . PHE D 1 49 ? -85.115 27.241 8.055 1.00 58.49 30 PHE D C 1
ATOM 3821 O O . PHE D 1 49 ? -85.176 26.059 7.723 1.00 61.56 30 PHE D O 1
ATOM 3829 N N . GLN D 1 50 ? -85.281 27.629 9.314 1.00 64.23 31 GLN D N 1
ATOM 3830 C CA . GLN D 1 50 ? -85.731 26.676 10.324 1.00 61.96 31 GLN D CA 1
ATOM 3831 C C . GLN D 1 50 ? -87.158 26.205 10.060 1.00 54.91 31 GLN D C 1
ATOM 3832 O O . GLN D 1 50 ? -87.524 25.090 10.418 1.00 57.40 31 GLN D O 1
ATOM 3838 N N . ALA D 1 51 ? -87.955 27.062 9.429 1.00 56.08 32 ALA D N 1
ATOM 3839 C CA . ALA D 1 51 ? -89.364 26.772 9.173 1.00 64.30 32 ALA D CA 1
ATOM 3840 C C . ALA D 1 51 ? -89.566 26.012 7.858 1.00 72.82 32 ALA D C 1
ATOM 3841 O O . ALA D 1 51 ? -90.474 25.188 7.736 1.00 77.64 32 ALA D O 1
ATOM 3843 N N . GLU D 1 52 ? -88.714 26.293 6.879 1.00 75.34 33 GLU D N 1
ATOM 3844 C CA . GLU D 1 52 ? -88.889 25.767 5.532 1.00 73.42 33 GLU D CA 1
ATOM 3845 C C . GLU D 1 52 ? -88.101 24.474 5.312 1.00 67.90 33 GLU D C 1
ATOM 3846 O O . GLU D 1 52 ? -88.387 23.718 4.389 1.00 81.87 33 GLU D O 1
ATOM 3852 N N . LEU D 1 53 ? -87.104 24.228 6.155 1.00 62.20 34 LEU D N 1
ATOM 3853 C CA . LEU D 1 53 ? -86.219 23.077 5.981 1.00 61.76 34 LEU D CA 1
ATOM 3854 C C . LEU D 1 53 ? -86.087 22.199 7.226 1.00 50.85 34 LEU D C 1
ATOM 3855 O O . LEU D 1 53 ? -86.268 22.652 8.354 1.00 60.80 34 LEU D O 1
ATOM 3860 N N . SER D 1 54 ? -85.772 20.932 6.999 1.00 49.63 35 SER D N 1
ATOM 3861 C CA . SER D 1 54 ? -85.400 20.027 8.072 1.00 51.08 35 SER D CA 1
ATOM 3862 C C . SER D 1 54 ? -83.879 19.963 8.164 1.00 48.97 35 SER D C 1
ATOM 3863 O O . SER D 1 54 ? -83.186 20.371 7.236 1.00 53.10 35 SER D O 1
ATOM 3866 N N . MET D 1 55 ? -83.359 19.478 9.286 1.00 48.46 36 MET D N 1
ATOM 3867 C CA . MET D 1 55 ? -81.915 19.435 9.490 1.00 58.18 36 MET D CA 1
ATOM 3868 C C . MET D 1 55 ? -81.217 18.601 8.411 1.00 59.91 36 MET D C 1
ATOM 3869 O O . MET D 1 55 ? -81.681 17.520 8.055 1.00 61.00 36 MET D O 1
ATOM 3874 N N . TYR D 1 56 ? -80.119 19.147 7.890 1.00 61.76 37 TYR D N 1
ATOM 3875 C CA . TYR D 1 56 ? -79.281 18.530 6.856 1.00 56.55 37 TYR D CA 1
ATOM 3876 C C . TYR D 1 56 ? -79.941 18.445 5.480 1.00 56.26 37 TYR D C 1
ATOM 3877 O O . TYR D 1 56 ? -79.337 17.925 4.539 1.00 68.49 37 TYR D O 1
ATOM 3886 N N . GLN D 1 57 ? -81.165 18.954 5.354 1.00 48.13 38 GLN D N 1
ATOM 3887 C CA . GLN D 1 57 ? -81.815 19.060 4.047 1.00 47.99 38 GLN D CA 1
ATOM 3888 C C . GLN D 1 57 ? -81.105 20.097 3.192 1.00 56.25 38 GLN D C 1
ATOM 3889 O O . GLN D 1 57 ? -80.635 21.110 3.714 1.00 58.32 38 GLN D O 1
ATOM 3895 N N . GLN D 1 58 ? -81.034 19.856 1.884 1.00 54.27 39 GLN D N 1
ATOM 3896 C CA . GLN D 1 58 ? -80.353 20.775 0.976 1.00 46.59 39 GLN D CA 1
ATOM 3897 C C . GLN D 1 58 ? -81.243 21.197 -0.189 1.00 43.14 39 GLN D C 1
ATOM 3898 O O . GLN D 1 58 ? -81.784 20.355 -0.895 1.00 55.22 39 GLN D O 1
ATOM 3904 N N . ILE D 1 59 ? -81.429 22.501 -0.368 1.00 44.51 40 ILE D N 1
ATOM 3905 C CA . ILE D 1 59 ? -82.084 23.006 -1.571 1.00 53.97 40 ILE D CA 1
ATOM 3906 C C . ILE D 1 59 ? -81.039 23.542 -2.554 1.00 48.52 40 ILE D C 1
ATOM 3907 O O . ILE D 1 59 ? -80.397 24.558 -2.298 1.00 56.09 40 ILE D O 1
ATOM 3912 N N . VAL D 1 60 ? -80.873 22.852 -3.677 1.00 52.92 41 VAL D N 1
ATOM 3913 C CA . VAL D 1 60 ? -79.867 23.214 -4.672 1.00 54.21 41 VAL D CA 1
ATOM 3914 C C . VAL D 1 60 ? -80.211 24.506 -5.417 1.00 54.09 41 VAL D C 1
ATOM 3915 O O . VAL D 1 60 ? -81.293 24.632 -5.992 1.00 59.97 41 VAL D O 1
ATOM 3919 N N . VAL D 1 61 ? -79.299 25.474 -5.384 1.00 52.43 42 VAL D N 1
ATOM 3920 C CA . VAL D 1 61 ? -79.461 26.705 -6.154 1.00 54.87 42 VAL D CA 1
ATOM 3921 C C . VAL D 1 61 ? -78.563 26.684 -7.390 1.00 53.05 42 VAL D C 1
ATOM 3922 O O . VAL D 1 61 ? -79.017 26.916 -8.510 1.00 62.14 42 VAL D O 1
ATOM 3926 N N . ILE D 1 62 ? -77.281 26.414 -7.172 1.00 53.42 43 ILE D N 1
ATOM 3927 C CA . ILE D 1 62 ? -76.353 26.141 -8.262 1.00 47.61 43 ILE D CA 1
ATOM 3928 C C . ILE D 1 62 ? -75.675 24.813 -7.960 1.00 55.98 43 ILE D C 1
ATOM 3929 O O . ILE D 1 62 ? -74.873 24.729 -7.026 1.00 53.01 43 ILE D O 1
ATOM 3934 N N . PRO D 1 63 ? -76.025 23.765 -8.725 1.00 55.59 44 PRO D N 1
ATOM 3935 C CA . PRO D 1 63 ? -75.608 22.373 -8.517 1.00 52.56 44 PRO D CA 1
ATOM 3936 C C . PRO D 1 63 ? -74.112 22.221 -8.210 1.00 56.38 44 PRO D C 1
ATOM 3937 O O . PRO D 1 63 ? -73.763 21.395 -7.371 1.00 58.01 44 PRO D O 1
ATOM 3941 N N . ASP D 1 64 ? -73.247 23.004 -8.853 1.00 61.10 45 ASP D N 1
ATOM 3942 C CA . ASP D 1 64 ? -71.817 22.847 -8.615 1.00 58.84 45 ASP D CA 1
ATOM 3943 C C . ASP D 1 64 ? -71.363 23.548 -7.344 1.00 53.28 45 ASP D C 1
ATOM 3944 O O . ASP D 1 64 ? -70.458 23.067 -6.665 1.00 49.39 45 ASP D O 1
ATOM 3949 N N . LEU D 1 65 ? -72.011 24.661 -7.009 1.00 49.02 46 LEU D N 1
ATOM 3950 C CA . LEU D 1 65 ? -71.439 25.596 -6.040 1.00 49.35 46 LEU D CA 1
ATOM 3951 C C . LEU D 1 65 ? -72.237 25.906 -4.777 1.00 52.15 46 LEU D C 1
ATOM 3952 O O . LEU D 1 65 ? -71.664 26.015 -3.691 1.00 51.62 46 LEU D O 1
ATOM 3957 N N . PHE D 1 66 ? -73.548 26.065 -4.904 1.00 53.04 47 PHE D N 1
ATOM 3958 C CA . PHE D 1 66 ? -74.288 26.695 -3.818 1.00 52.45 47 PHE D CA 1
ATOM 3959 C C . PHE D 1 66 ? -75.684 26.131 -3.572 1.00 55.66 47 PHE D C 1
ATOM 3960 O O . PHE D 1 66 ? -76.474 25.959 -4.500 1.00 53.73 47 PHE D O 1
ATOM 3968 N N . SER D 1 67 ? -75.974 25.872 -2.297 1.00 52.51 48 SER D N 1
ATOM 3969 C CA . SER D 1 67 ? -77.257 25.325 -1.860 1.00 48.26 48 SER D CA 1
ATOM 3970 C C . SER D 1 67 ? -77.665 25.928 -0.528 1.00 48.14 48 SER D C 1
ATOM 3971 O O . SER D 1 67 ? -76.808 26.327 0.265 1.00 49.70 48 SER D O 1
ATOM 3974 N N . TRP D 1 68 ? -78.972 26.003 -0.285 1.00 49.67 49 TRP D N 1
ATOM 3975 C CA . TRP D 1 68 ? -79.470 26.326 1.044 1.00 43.90 49 TRP D CA 1
ATOM 3976 C C . TRP D 1 68 ? -79.485 25.032 1.851 1.00 48.75 49 TRP D C 1
ATOM 3977 O O . TRP D 1 68 ? -79.650 23.949 1.289 1.00 44.67 49 TRP D O 1
ATOM 3988 N N . THR D 1 69 ? -79.324 25.136 3.163 1.00 48.83 50 THR D N 1
ATOM 3989 C CA . THR D 1 69 ? -79.400 23.960 4.024 1.00 56.20 50 THR D CA 1
ATOM 3990 C C . THR D 1 69 ? -79.824 24.347 5.443 1.00 53.55 50 THR D C 1
ATOM 3991 O O . THR D 1 69 ? -80.146 25.505 5.708 1.00 43.76 50 THR D O 1
ATOM 3995 N N . LEU D 1 70 ? -79.841 23.377 6.351 1.00 45.46 51 LEU D N 1
ATOM 3996 C CA . LEU D 1 70 ? -80.119 23.677 7.749 1.00 52.91 51 LEU D CA 1
ATOM 3997 C C . LEU D 1 70 ? -79.188 22.894 8.663 1.00 54.95 51 LEU D C 1
ATOM 3998 O O . LEU D 1 70 ? -79.227 21.663 8.704 1.00 47.72 51 LEU D O 1
ATOM 4003 N N . ALA D 1 71 ? -78.354 23.622 9.399 1.00 42.26 52 ALA D N 1
ATOM 4004 C CA . ALA D 1 71 ? -77.370 23.001 10.261 1.00 43.05 52 ALA D CA 1
ATOM 4005 C C . ALA D 1 71 ? -77.281 23.717 11.594 1.00 51.08 52 ALA D C 1
ATOM 4006 O O . ALA D 1 71 ? -77.383 24.939 11.667 1.00 59.14 52 ALA D O 1
ATOM 4008 N N . TYR D 1 72 ? -77.110 22.936 12.653 1.00 59.70 53 TYR D N 1
ATOM 4009 C CA . TYR D 1 72 ? -76.904 23.481 13.981 1.00 55.12 53 TYR D CA 1
ATOM 4010 C C . TYR D 1 72 ? -75.437 23.313 14.327 1.00 55.52 53 TYR D C 1
ATOM 4011 O O . TYR D 1 72 ? -74.922 22.198 14.390 1.00 63.02 53 TYR D O 1
ATOM 4020 N N . ASN D 1 73 ? -74.767 24.439 14.521 1.00 56.65 54 ASN D N 1
ATOM 4021 C CA . ASN D 1 73 ? -73.337 24.466 14.782 1.00 62.49 54 ASN D CA 1
ATOM 4022 C C . ASN D 1 73 ? -73.035 24.605 16.279 1.00 68.61 54 ASN D C 1
ATOM 4023 O O . ASN D 1 73 ? -73.315 25.639 16.886 1.00 73.02 54 ASN D O 1
ATOM 4028 N N . THR D 1 74 ? -72.539 23.524 16.875 1.00 67.16 55 THR D N 1
ATOM 4029 C CA . THR D 1 74 ? -72.120 23.512 18.276 1.00 68.58 55 THR D CA 1
ATOM 4030 C C . THR D 1 74 ? -70.708 24.100 18.440 1.00 75.66 55 THR D C 1
ATOM 4031 O O . THR D 1 74 ? -70.106 24.028 19.514 1.00 85.68 55 THR D O 1
ATOM 4035 N N . GLY D 1 75 ? -70.189 24.701 17.375 1.00 67.66 56 GLY D N 1
ATOM 4036 C CA . GLY D 1 75 ? -68.864 25.293 17.407 1.00 65.54 56 GLY D CA 1
ATOM 4037 C C . GLY D 1 75 ? -67.763 24.250 17.401 1.00 68.99 56 GLY D C 1
ATOM 4038 O O . GLY D 1 75 ? -67.993 23.078 17.706 1.00 74.04 56 GLY D O 1
ATOM 4039 N N . ALA D 1 76 ? -66.560 24.673 17.032 1.00 78.75 57 ALA D N 1
ATOM 4040 C CA . ALA D 1 76 ? -65.429 23.760 16.954 1.00 80.48 57 ALA D CA 1
ATOM 4041 C C . ALA D 1 76 ? -64.725 23.708 18.299 1.00 80.55 57 ALA D C 1
ATOM 4042 O O . ALA D 1 76 ? -64.865 24.616 19.116 1.00 86.87 57 ALA D O 1
ATOM 4044 N N . ALA D 1 77 ? -63.980 22.638 18.535 1.00 78.03 58 ALA D N 1
ATOM 4045 C CA . ALA D 1 77 ? -63.287 22.483 19.800 1.00 83.39 58 ALA D CA 1
ATOM 4046 C C . ALA D 1 77 ? -62.062 23.397 19.853 1.00 92.51 58 ALA D C 1
ATOM 4047 O O . ALA D 1 77 ? -61.146 23.264 19.040 1.00 95.76 58 ALA D O 1
ATOM 4049 N N . PHE D 1 78 ? -62.062 24.336 20.799 1.00 98.50 59 PHE D N 1
ATOM 4050 C CA . PHE D 1 78 ? -60.930 25.245 21.005 1.00 90.33 59 PHE D CA 1
ATOM 4051 C C . PHE D 1 78 ? -60.194 25.003 22.327 1.00 93.29 59 PHE D C 1
ATOM 4052 O O . PHE D 1 78 ? -59.541 25.912 22.843 1.00 106.66 59 PHE D O 1
ATOM 4060 N N . SER D 1 79 ? -60.302 23.797 22.882 1.00 95.47 60 SER D N 1
ATOM 4061 C CA . SER D 1 79 ? -59.586 23.482 24.119 1.00 94.16 60 SER D CA 1
ATOM 4062 C C . SER D 1 79 ? -59.332 21.985 24.349 1.00 102.41 60 SER D C 1
ATOM 4063 O O . SER D 1 79 ? -58.374 21.651 25.056 1.00 97.87 60 SER D O 1
ATOM 4066 N N . PHE D 1 80 ? -60.187 21.137 23.748 1.00 87.78 61 PHE D N 1
ATOM 4067 C CA . PHE D 1 80 ? -60.183 19.645 23.771 1.00 88.40 61 PHE D CA 1
ATOM 4068 C C . PHE D 1 80 ? -61.517 19.069 24.265 1.00 94.51 61 PHE D C 1
ATOM 4069 O O . PHE D 1 80 ? -61.949 19.353 25.383 1.00 99.61 61 PHE D O 1
ATOM 4077 N N . LEU D 1 81 ? -62.156 18.260 23.415 1.00 94.25 62 LEU D N 1
ATOM 4078 C CA . LEU D 1 81 ? -63.454 17.623 23.689 1.00 91.78 62 LEU D CA 1
ATOM 4079 C C . LEU D 1 81 ? -64.571 18.627 23.979 1.00 100.19 62 LEU D C 1
ATOM 4080 O O . LEU D 1 81 ? -65.699 18.241 24.290 1.00 104.59 62 LEU D O 1
ATOM 4085 N N . ALA D 1 82 ? -64.244 19.911 23.884 1.00 102.43 63 ALA D N 1
ATOM 4086 C CA . ALA D 1 82 ? -65.134 20.992 24.289 1.00 101.62 63 ALA D CA 1
ATOM 4087 C C . ALA D 1 82 ? -66.399 21.135 23.441 1.00 104.03 63 ALA D C 1
ATOM 4088 O O . ALA D 1 82 ? -67.366 21.759 23.877 1.00 107.85 63 ALA D O 1
ATOM 4090 N N . ASP D 1 83 ? -66.405 20.557 22.244 1.00 105.05 64 ASP D N 1
ATOM 4091 C CA . ASP D 1 83 ? -67.612 20.566 21.420 1.00 106.47 64 ASP D CA 1
ATOM 4092 C C . ASP D 1 83 ? -68.637 19.5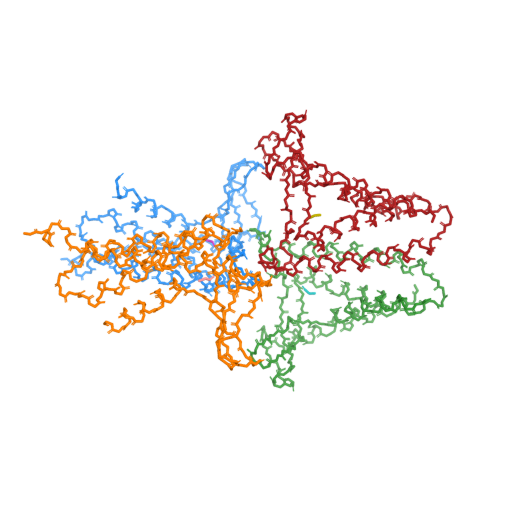42 21.917 1.00 106.52 64 ASP D C 1
ATOM 4093 O O . ASP D 1 83 ? -69.756 19.466 21.405 1.00 107.15 64 ASP D O 1
ATOM 4098 N N . SER D 1 84 ? -68.246 18.766 22.924 1.00 105.84 65 SER D N 1
ATOM 4099 C CA . SER D 1 84 ? -69.151 17.835 23.591 1.00 111.89 65 SER D CA 1
ATOM 4100 C C . SER D 1 84 ? -69.485 18.328 24.999 1.00 106.99 65 SER D C 1
ATOM 4101 O O . SER D 1 84 ? -70.201 17.666 25.748 1.00 112.20 65 SER D O 1
ATOM 4104 N N . SER D 1 85 ? -68.960 19.499 25.346 1.00 103.02 66 SER D N 1
ATOM 4105 C CA . SER D 1 85 ? -69.311 20.168 26.594 1.00 99.80 66 SER D CA 1
ATOM 4106 C C . SER D 1 85 ? -70.180 21.375 26.280 1.00 104.98 66 SER D C 1
ATOM 4107 O O . SER D 1 85 ? -70.131 21.913 25.175 1.00 127.67 66 SER D O 1
ATOM 4110 N N . GLY D 1 86 ? -70.976 21.802 27.251 1.00 92.05 67 GLY D N 1
ATOM 4111 C CA . GLY D 1 86 ? -71.821 22.961 27.058 1.00 79.96 67 GLY D CA 1
ATOM 4112 C C . GLY D 1 86 ? -71.179 24.295 27.389 1.00 89.87 67 GLY D C 1
ATOM 4113 O O . GLY D 1 86 ? -71.858 25.319 27.338 1.00 96.38 67 GLY D O 1
ATOM 4114 N N . TRP D 1 87 ? -69.890 24.308 27.726 1.00 90.64 68 TRP D N 1
ATOM 4115 C CA . TRP D 1 87 ? -69.265 25.569 28.122 1.00 92.03 68 TRP D CA 1
ATOM 4116 C C . TRP D 1 87 ? -68.832 26.450 26.949 1.00 93.60 68 TRP D C 1
ATOM 4117 O O . TRP D 1 87 ? -68.769 27.674 27.098 1.00 93.93 68 TRP D O 1
ATOM 4128 N N . GLN D 1 88 ? -68.529 25.853 25.796 1.00 94.68 69 GLN D N 1
ATOM 4129 C CA . GLN D 1 88 ? -68.187 26.658 24.621 1.00 85.08 69 GLN D CA 1
ATOM 4130 C C . GLN D 1 88 ? -69.353 27.550 24.240 1.00 78.37 69 GLN D C 1
ATOM 4131 O O . GLN D 1 88 ? -69.156 28.672 23.774 1.00 73.70 69 GLN D O 1
ATOM 4137 N N . ARG D 1 89 ? -70.563 27.037 24.444 1.00 76.20 70 ARG D N 1
ATOM 4138 C CA . ARG D 1 89 ? -71.778 27.803 24.200 1.00 76.48 70 ARG D CA 1
ATOM 4139 C C . ARG D 1 89 ? -71.659 29.145 24.921 1.00 80.66 70 ARG D C 1
ATOM 4140 O O . ARG D 1 89 ? -72.040 30.182 24.387 1.00 79.94 70 ARG D O 1
ATOM 4148 N N . TRP D 1 90 ? -71.068 29.124 26.113 1.00 79.58 71 TRP D N 1
ATOM 4149 C CA . TRP D 1 90 ? -70.938 30.315 26.949 1.00 77.15 71 TRP D CA 1
ATOM 4150 C C . TRP D 1 90 ? -69.604 31.027 26.741 1.00 78.87 71 TRP D C 1
ATOM 4151 O O . TRP D 1 90 ? -69.552 32.256 26.771 1.00 85.33 71 TRP D O 1
ATOM 4162 N N . LEU D 1 91 ? -68.531 30.266 26.555 1.00 77.24 72 LEU D N 1
ATOM 4163 C CA . LEU D 1 91 ? -67.227 30.863 26.284 1.00 80.51 72 LEU D CA 1
ATOM 4164 C C . LEU D 1 91 ? -67.346 31.774 25.068 1.00 83.49 72 LEU D C 1
ATOM 4165 O O . LEU D 1 91 ? -66.835 32.894 25.064 1.00 80.62 72 LEU D O 1
ATOM 4170 N N . PHE D 1 92 ? -68.042 31.281 24.046 1.00 79.62 73 PHE D N 1
ATOM 4171 C CA . PHE D 1 92 ? -68.260 32.030 22.815 1.00 77.28 73 PHE D CA 1
ATOM 4172 C C . PHE D 1 92 ? -69.255 33.159 23.058 1.00 82.10 73 PHE D C 1
ATOM 4173 O O . PHE D 1 92 ? -69.138 34.241 22.482 1.00 78.85 73 PHE D O 1
ATOM 4181 N N . ALA D 1 93 ? -70.236 32.890 23.916 1.00 81.89 74 ALA D N 1
ATOM 4182 C CA . ALA D 1 93 ? -71.184 33.907 24.354 1.00 80.67 74 ALA D CA 1
ATOM 4183 C C . ALA D 1 93 ? -70.440 34.981 25.127 1.00 77.09 74 ALA D C 1
ATOM 4184 O O . ALA D 1 93 ? -70.710 36.170 24.970 1.00 72.56 74 ALA D O 1
ATOM 4186 N N . LEU D 1 94 ? -69.506 34.550 25.969 1.00 78.29 75 LEU D N 1
ATOM 4187 C CA . LEU D 1 94 ? -68.701 35.476 26.751 1.00 78.62 75 LEU D CA 1
ATOM 4188 C C . LEU D 1 94 ? -67.896 36.389 25.845 1.00 77.99 75 LEU D C 1
ATOM 4189 O O . LEU D 1 94 ? -67.927 37.611 25.992 1.00 77.09 75 LEU D O 1
ATOM 4194 N N . ILE D 1 95 ? -67.190 35.780 24.896 1.00 69.36 76 ILE D N 1
ATOM 4195 C CA . ILE D 1 95 ? -66.335 36.518 23.979 1.00 66.71 76 ILE D CA 1
ATOM 4196 C C . ILE D 1 95 ? -67.144 37.478 23.111 1.00 64.84 76 ILE D C 1
ATOM 4197 O O . ILE D 1 95 ? -66.705 38.594 22.839 1.00 64.88 76 ILE D O 1
ATOM 4202 N N . ALA D 1 96 ? -68.338 37.058 22.707 1.00 67.15 77 ALA D N 1
ATOM 4203 C CA . ALA D 1 96 ? -69.197 37.912 21.893 1.00 71.61 77 ALA D CA 1
ATOM 4204 C C . ALA D 1 96 ? -69.604 39.150 22.678 1.00 74.35 77 ALA D C 1
ATOM 4205 O O . ALA D 1 96 ? -69.517 40.266 22.169 1.00 69.75 77 ALA D O 1
ATOM 4207 N N . ILE D 1 97 ? -70.046 38.940 23.915 1.00 69.15 78 ILE D N 1
ATOM 4208 C CA . ILE D 1 97 ? -70.447 40.029 24.800 1.00 69.28 78 ILE D CA 1
ATOM 4209 C C . ILE D 1 97 ? -69.292 41.003 25.044 1.00 69.78 78 ILE D C 1
ATOM 4210 O O . ILE D 1 97 ? -69.464 42.223 24.964 1.00 58.86 78 ILE D O 1
ATOM 4215 N N . VAL D 1 98 ? -68.120 40.455 25.353 1.00 75.86 79 VAL D N 1
ATOM 4216 C CA . VAL D 1 98 ? -66.930 41.262 25.611 1.00 70.37 79 VAL D CA 1
ATOM 4217 C C . VAL D 1 98 ? -66.493 42.065 24.393 1.00 65.70 79 VAL D C 1
ATOM 4218 O O . VAL D 1 98 ? -66.274 43.274 24.486 1.00 66.91 79 VAL D O 1
ATOM 4222 N N . VAL D 1 99 ? -66.370 41.390 23.253 1.00 70.52 80 VAL D N 1
ATOM 4223 C CA . VAL D 1 99 ? -65.932 42.043 22.020 1.00 64.17 80 VAL D CA 1
ATOM 4224 C C . VAL D 1 99 ? -66.993 43.037 21.525 1.00 68.47 80 VAL D C 1
ATOM 4225 O O . VAL D 1 99 ? -66.654 44.060 20.935 1.00 63.74 80 VAL D O 1
ATOM 4229 N N . SER D 1 100 ? -68.271 42.727 21.742 1.00 71.85 81 SER D N 1
ATOM 4230 C CA . SER D 1 100 ? -69.350 43.647 21.388 1.00 69.23 81 SER D CA 1
ATOM 4231 C C . SER D 1 100 ? -69.217 44.946 22.173 1.00 75.33 81 SER D C 1
ATOM 4232 O O . SER D 1 100 ? -69.288 46.033 21.602 1.00 77.29 81 SE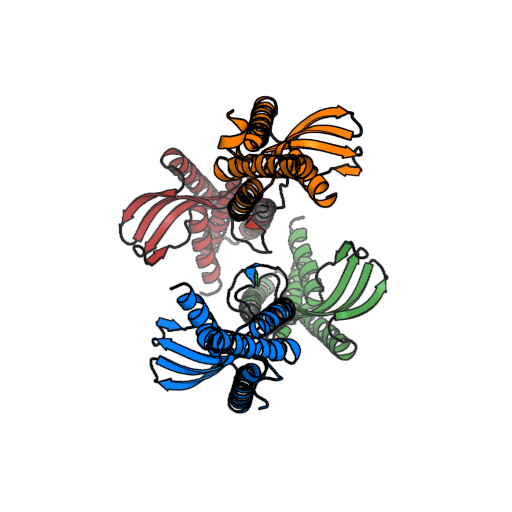R D O 1
ATOM 4235 N N . ALA D 1 101 ? -69.033 44.816 23.485 1.00 70.02 82 ALA D N 1
ATOM 4236 C CA . ALA D 1 101 ? -68.843 45.963 24.363 1.00 75.71 82 ALA D CA 1
ATOM 4237 C C . ALA D 1 101 ? -67.698 46.854 23.881 1.00 75.92 82 ALA D C 1
ATOM 4238 O O . ALA D 1 101 ? -67.881 48.056 23.679 1.00 71.64 82 ALA D O 1
ATOM 4240 N N . SER D 1 102 ? -66.524 46.260 23.692 1.00 66.92 83 SER D N 1
ATOM 4241 C CA . SER D 1 102 ? -65.358 47.007 23.233 1.00 71.85 83 SER D CA 1
ATOM 4242 C C . SER D 1 102 ? -65.605 47.624 21.856 1.00 78.05 83 SER D C 1
ATOM 4243 O O . SER D 1 102 ? -65.059 48.678 21.537 1.00 79.32 83 SER D O 1
ATOM 4246 N N . LEU D 1 103 ? -66.425 46.961 21.045 1.00 82.96 84 LEU D N 1
ATOM 4247 C CA . LEU D 1 103 ? -66.749 47.461 19.713 1.00 73.39 84 LEU D CA 1
ATOM 4248 C C . LEU D 1 103 ? -67.686 48.659 19.791 1.00 78.00 84 LEU D C 1
ATOM 4249 O O . LEU D 1 103 ? -67.571 49.594 19.004 1.00 80.59 84 LEU D O 1
ATOM 4254 N N . VAL D 1 104 ? -68.612 48.629 20.744 1.00 78.58 85 VAL D N 1
ATOM 4255 C CA . VAL D 1 104 ? -69.524 49.748 20.953 1.00 80.06 85 VAL D CA 1
ATOM 4256 C C . VAL D 1 104 ? -68.751 50.970 21.435 1.00 86.72 85 VAL D C 1
ATOM 4257 O O . VAL D 1 104 ? -68.911 52.068 20.900 1.00 88.65 85 VAL D O 1
ATOM 4261 N N . VAL D 1 105 ? -67.919 50.765 22.454 1.00 87.86 86 VAL D N 1
ATOM 4262 C CA . VAL D 1 105 ? -67.070 51.821 22.997 1.00 83.93 86 VAL D CA 1
ATOM 4263 C C . VAL D 1 105 ? -66.149 52.407 21.931 1.00 85.93 86 VAL D C 1
ATOM 4264 O O . VAL D 1 105 ? -65.991 53.623 21.839 1.00 93.17 86 VAL D O 1
ATOM 4268 N N . TRP D 1 106 ? -65.552 51.543 21.118 1.00 85.64 87 TRP D N 1
ATOM 4269 C CA . TRP D 1 106 ? -64.612 51.999 20.100 1.00 92.20 87 TRP D CA 1
ATOM 4270 C C . TRP D 1 106 ? -65.399 52.622 18.944 1.00 91.37 87 TRP D C 1
ATOM 4271 O O . TRP D 1 106 ? -64.872 53.428 18.186 1.00 89.39 87 TRP D O 1
ATOM 4282 N N . LEU D 1 107 ? -66.681 52.287 18.841 1.00 92.80 88 LEU D N 1
ATOM 4283 C CA . LEU D 1 107 ? -67.526 52.895 17.819 1.00 86.94 88 LEU D CA 1
ATOM 4284 C C . LEU D 1 107 ? -67.921 54.327 18.193 1.00 90.12 88 LEU D C 1
ATOM 4285 O O . LEU D 1 107 ? -67.881 55.225 17.351 1.00 92.83 88 LEU D O 1
ATOM 4290 N N . LYS D 1 108 ? -68.291 54.541 19.455 1.00 85.68 89 LYS D N 1
ATOM 4291 C CA . LYS D 1 108 ? -68.677 55.871 19.930 1.00 88.91 89 LYS D CA 1
ATOM 4292 C C . LYS D 1 108 ? -67.535 56.894 19.853 1.00 94.06 89 LYS D C 1
ATOM 4293 O O . LYS D 1 108 ? -67.733 58.028 19.411 1.00 88.53 89 LYS D O 1
ATOM 4299 N N . ARG D 1 109 ? -66.346 56.481 20.286 1.00 92.65 90 ARG D N 1
ATOM 4300 C CA . ARG D 1 109 ? -65.170 57.353 20.333 1.00 90.32 90 ARG D CA 1
ATOM 4301 C C . ARG D 1 109 ? -64.559 57.647 18.956 1.00 95.85 90 ARG D C 1
ATOM 4302 O O . ARG D 1 109 ? -63.486 58.246 18.864 1.00 99.58 90 ARG D O 1
ATOM 4310 N N . LEU D 1 110 ? -65.237 57.219 17.895 1.00 93.78 91 LEU D N 1
ATOM 4311 C CA . LEU D 1 110 ? -64.764 57.442 16.529 1.00 101.93 91 LEU D CA 1
ATOM 4312 C C . LEU D 1 110 ? -64.972 58.881 16.076 1.00 107.03 91 LEU D C 1
ATOM 4313 O O . LEU D 1 110 ? -65.697 59.649 16.708 1.00 107.13 91 LEU D O 1
ATOM 4318 N N . LYS D 1 111 ? -64.334 59.235 14.966 1.00 103.71 92 LYS D N 1
ATOM 4319 C CA . LYS D 1 111 ? -64.460 60.573 14.417 1.00 109.51 92 LYS D CA 1
ATOM 4320 C C . LYS D 1 111 ? -65.452 60.545 13.278 1.00 115.52 92 LYS D C 1
ATOM 4321 O O . LYS D 1 111 ? -65.613 59.516 12.618 1.00 115.26 92 LYS D O 1
ATOM 4327 N N . LYS D 1 112 ? -66.124 61.665 13.040 1.00 119.23 93 LYS D N 1
ATOM 4328 C CA . LYS D 1 112 ? -66.885 61.788 11.812 1.00 117.91 93 LYS D CA 1
ATOM 4329 C C . LYS D 1 112 ? -65.862 61.797 10.682 1.00 118.95 93 LYS D C 1
ATOM 4330 O O . LYS D 1 112 ? -64.798 62.404 10.805 1.00 121.90 93 LYS D O 1
ATOM 4336 N N . GLY D 1 113 ? -66.188 61.130 9.584 1.00 115.61 94 GLY D N 1
ATOM 4337 C CA . GLY D 1 113 ? -65.270 60.997 8.468 1.00 118.42 94 GLY D CA 1
ATOM 4338 C C . GLY D 1 113 ? -64.403 59.748 8.505 1.00 115.36 94 GLY D C 1
ATOM 4339 O O . GLY D 1 113 ? -63.617 59.513 7.585 1.00 121.65 94 GLY D O 1
ATOM 4340 N N . GLU D 1 114 ? -64.524 58.951 9.565 1.00 108.12 95 GLU D N 1
ATOM 4341 C CA . GLU D 1 114 ? -63.978 57.597 9.537 1.00 105.91 95 GLU D CA 1
ATOM 4342 C C . GLU D 1 114 ? -65.131 56.639 9.306 1.00 99.14 95 GLU D C 1
ATOM 4343 O O . GLU D 1 114 ? -65.312 55.665 10.040 1.00 92.71 95 GLU D O 1
ATOM 4349 N N . THR D 1 115 ? -65.906 56.933 8.270 1.00 94.20 96 THR D N 1
ATOM 4350 C CA . THR D 1 115 ? -67.157 56.242 8.013 1.00 96.16 96 THR D CA 1
ATOM 4351 C C . THR D 1 115 ? -66.903 54.833 7.507 1.00 86.33 96 THR D C 1
ATOM 4352 O O . THR D 1 115 ? -67.645 53.903 7.819 1.00 81.09 96 THR D O 1
ATOM 4356 N N . TRP D 1 116 ? -65.844 54.695 6.718 1.00 86.14 97 TRP D N 1
ATOM 4357 C CA . TRP D 1 116 ? -65.451 53.412 6.162 1.00 82.89 97 TRP D CA 1
ATOM 4358 C C . TRP D 1 116 ? -65.195 52.469 7.332 1.00 85.35 97 TRP D C 1
ATOM 4359 O O . TRP D 1 116 ? -65.636 51.318 7.336 1.00 79.30 97 TRP D O 1
ATOM 4370 N N . LEU D 1 117 ? -64.484 52.985 8.329 1.00 84.25 98 LEU D N 1
ATOM 4371 C CA . LEU D 1 117 ? -64.170 52.231 9.534 1.00 79.37 98 LEU D CA 1
ATOM 4372 C C . LEU D 1 117 ? -65.426 51.971 10.354 1.00 72.90 98 LEU D C 1
ATOM 4373 O O . LEU D 1 117 ? -65.583 50.899 10.936 1.00 77.47 98 LEU D O 1
ATOM 4378 N N . ALA D 1 118 ? -66.314 52.959 10.398 1.00 77.98 99 ALA D N 1
ATOM 4379 C CA . ALA D 1 118 ? -67.549 52.862 11.178 1.00 84.36 99 ALA D CA 1
ATOM 4380 C C . ALA D 1 118 ? -68.416 51.695 10.713 1.00 78.94 99 ALA D C 1
ATOM 4381 O O . ALA D 1 118 ? -68.972 50.953 11.524 1.00 73.81 99 ALA D O 1
ATOM 4383 N N . ILE D 1 119 ? -68.524 51.545 9.399 1.00 82.30 100 ILE D N 1
ATOM 4384 C CA . ILE D 1 119 ? -69.319 50.485 8.801 1.00 74.42 100 ILE D CA 1
ATOM 4385 C C . ILE D 1 119 ? -68.772 49.118 9.196 1.00 69.87 100 ILE D C 1
ATOM 4386 O O . ILE D 1 119 ? -69.532 48.218 9.551 1.00 70.12 100 ILE D O 1
ATOM 4391 N N . ALA D 1 120 ? -67.449 48.980 9.158 1.00 72.29 101 ALA D N 1
ATOM 4392 C CA . ALA D 1 120 ? -66.797 47.707 9.447 1.00 62.64 101 ALA D CA 1
ATOM 4393 C C . ALA D 1 120 ? -67.099 47.210 10.856 1.00 63.36 101 ALA D C 1
ATOM 4394 O O . ALA D 1 120 ? -67.343 46.021 11.054 1.00 69.73 101 ALA D O 1
ATOM 4396 N N . LEU D 1 121 ? -67.099 48.118 11.829 1.00 64.85 102 LEU D N 1
ATOM 4397 C CA . LEU D 1 121 ? -67.399 47.754 13.214 1.00 69.20 102 LEU D CA 1
ATOM 4398 C C . LEU D 1 121 ? -68.871 47.384 13.385 1.00 68.68 102 LEU D C 1
ATOM 4399 O O . LEU D 1 121 ? -69.199 46.382 14.024 1.00 65.96 102 LEU D O 1
ATOM 4404 N N . ALA D 1 122 ? -69.753 48.196 12.811 1.00 66.04 103 ALA D N 1
ATOM 4405 C CA . ALA D 1 122 ? -71.184 47.935 12.880 1.00 63.72 103 ALA D CA 1
ATOM 4406 C C . ALA D 1 122 ? -71.523 46.569 12.278 1.00 67.33 103 ALA D C 1
ATOM 4407 O O . ALA D 1 122 ? -72.387 45.857 12.791 1.00 65.40 103 ALA D O 1
ATOM 4409 N N . LEU D 1 123 ? -70.835 46.205 11.198 1.00 57.09 104 LEU D N 1
ATOM 4410 C CA . LEU D 1 123 ? -71.042 44.907 10.567 1.00 61.64 104 LEU D CA 1
ATOM 4411 C C . LEU D 1 123 ? -70.661 43.784 11.521 1.00 63.36 104 LEU D C 1
ATOM 4412 O O . LEU D 1 123 ? -71.401 42.813 11.678 1.00 62.12 104 LEU D O 1
ATOM 4417 N N . VAL D 1 124 ? -69.497 43.922 12.148 1.00 60.15 105 VAL D N 1
ATOM 4418 C CA . VAL D 1 124 ? -69.002 42.908 13.069 1.00 63.37 105 VAL D CA 1
ATOM 4419 C C . VAL D 1 124 ? -69.885 42.828 14.307 1.00 59.39 105 VAL D C 1
ATOM 4420 O O . VAL D 1 124 ? -70.158 41.744 14.812 1.00 60.26 105 VAL D O 1
ATOM 4424 N N . LEU D 1 125 ? -70.348 43.980 14.778 1.00 59.42 106 LEU D N 1
ATOM 4425 C CA . LEU D 1 125 ? -71.208 44.030 15.954 1.00 59.61 106 LEU D CA 1
ATOM 4426 C C . LEU D 1 125 ? -72.554 43.361 15.682 1.00 60.87 106 LEU D C 1
ATOM 4427 O O . LEU D 1 125 ? -73.038 42.566 16.491 1.00 58.00 106 LEU D O 1
ATOM 4432 N N . GLY D 1 126 ? -73.140 43.682 14.531 1.00 63.03 107 GLY D N 1
ATOM 4433 C CA . GLY D 1 126 ? -74.418 43.127 14.117 1.00 59.63 107 GLY D CA 1
ATOM 4434 C C . GLY D 1 126 ? -74.359 41.622 13.957 1.00 57.46 107 GLY D C 1
ATOM 4435 O O . GLY D 1 126 ? -75.264 40.900 14.380 1.00 58.78 107 GLY D O 1
ATOM 4436 N N . GLY D 1 127 ? -73.292 41.151 13.323 1.00 48.75 108 GLY D N 1
ATOM 4437 C CA . GLY D 1 127 ? -73.065 39.728 13.168 1.00 60.07 108 GLY D CA 1
ATOM 4438 C C . GLY D 1 127 ? -72.791 39.031 14.487 1.00 52.92 108 GLY D C 1
ATOM 4439 O O . GLY D 1 127 ? -73.297 37.937 14.727 1.00 52.44 108 GLY D O 1
ATOM 4440 N N . ALA D 1 128 ? -71.995 39.669 15.342 1.00 55.45 109 ALA D N 1
ATOM 4441 C CA . ALA D 1 128 ? -71.657 39.112 16.651 1.00 49.57 109 ALA D CA 1
ATOM 4442 C C . ALA D 1 128 ? -72.905 38.899 17.495 1.00 55.36 109 ALA D C 1
ATOM 4443 O O . ALA D 1 128 ? -73.087 37.840 18.092 1.00 61.96 109 ALA D O 1
ATOM 4445 N N . LEU D 1 129 ? -73.769 39.906 17.535 1.00 50.43 110 LEU D N 1
ATOM 4446 C CA . LEU D 1 129 ? -74.982 39.808 18.330 1.00 59.35 110 LEU D CA 1
ATOM 4447 C C . LEU D 1 129 ? -75.943 38.803 17.710 1.00 61.81 110 LEU D C 1
ATOM 4448 O O . LEU D 1 129 ? -76.723 38.165 18.419 1.00 61.99 110 LEU D O 1
ATOM 4453 N N . GLY D 1 130 ? -75.882 38.665 16.389 1.00 52.54 111 GLY D N 1
ATOM 4454 C CA . GLY D 1 130 ? -76.728 37.717 15.685 1.00 54.75 111 GLY D CA 1
ATOM 4455 C C . GLY D 1 130 ? -76.481 36.291 16.145 1.00 61.09 111 GLY D C 1
ATOM 4456 O O . GLY D 1 130 ? -77.419 35.534 16.408 1.00 62.73 111 GLY D O 1
ATOM 4457 N N . ASN D 1 131 ? -75.208 35.925 16.249 1.00 52.85 112 ASN D N 1
ATOM 4458 C CA . ASN D 1 131 ? -74.836 34.593 16.706 1.00 56.93 112 ASN D CA 1
ATOM 4459 C C . ASN D 1 131 ? -74.911 34.462 18.229 1.00 63.79 112 ASN D C 1
ATOM 4460 O O . ASN D 1 131 ? -75.127 33.370 18.757 1.00 59.94 112 ASN D O 1
ATOM 4465 N N . LEU D 1 132 ? -74.701 35.573 18.931 1.00 62.67 113 LEU D N 1
ATOM 4466 C CA . LEU D 1 132 ? -74.859 35.603 20.381 1.00 57.59 113 LEU D CA 1
ATOM 4467 C C . LEU D 1 132 ? -76.291 35.259 20.792 1.00 60.22 113 LEU D C 1
ATOM 4468 O O . LEU D 1 132 ? -76.508 34.445 21.693 1.00 57.68 113 LEU D O 1
ATOM 4473 N N . TYR D 1 133 ? -77.262 35.897 20.140 1.00 59.00 114 TYR D N 1
ATOM 4474 C CA . TYR D 1 133 ? -78.672 35.601 20.379 1.00 55.94 114 TYR D CA 1
ATOM 4475 C C . TYR D 1 133 ? -78.932 34.116 20.197 1.00 60.06 114 TYR D C 1
ATOM 4476 O O . TYR D 1 133 ? -79.681 33.511 20.963 1.00 60.83 114 TYR D O 1
ATOM 4485 N N . ASP D 1 134 ? -78.333 33.536 19.162 1.00 60.68 115 ASP D N 1
ATOM 4486 C CA . ASP D 1 134 ? -78.480 32.108 18.918 1.00 62.60 115 ASP D CA 1
ATOM 4487 C C . ASP D 1 134 ? -77.889 31.273 20.041 1.00 63.68 115 ASP D C 1
ATOM 4488 O O . ASP D 1 134 ? -78.559 30.409 20.586 1.00 62.68 115 ASP D O 1
ATOM 4493 N N . ARG D 1 135 ? -76.640 31.541 20.399 1.00 60.44 116 ARG D N 1
ATOM 4494 C CA . ARG D 1 135 ? -75.973 30.744 21.421 1.00 62.10 116 ARG D CA 1
ATOM 4495 C C . ARG D 1 135 ? -76.660 30.803 22.783 1.00 63.63 116 ARG D C 1
ATOM 4496 O O . ARG D 1 135 ? -76.599 29.843 23.546 1.00 69.38 116 ARG D O 1
ATOM 4504 N N . MET D 1 136 ? -77.297 31.926 23.099 1.00 63.90 117 MET D N 1
ATOM 4505 C CA . MET D 1 136 ? -77.988 32.054 24.378 1.00 62.90 117 MET D CA 1
ATOM 4506 C C . MET D 1 136 ? -79.393 31.457 24.326 1.00 63.80 117 MET D C 1
ATOM 4507 O O . MET D 1 136 ? -79.759 30.653 25.180 1.00 70.76 117 MET D O 1
ATOM 4512 N N . VAL D 1 137 ? -80.177 31.848 23.328 1.00 61.74 118 VAL D N 1
ATOM 4513 C CA . VAL D 1 137 ? -81.562 31.394 23.230 1.00 64.52 118 VAL D CA 1
ATOM 4514 C C . VAL D 1 137 ? -81.624 29.941 22.782 1.00 63.24 118 VAL D C 1
ATOM 4515 O O . VAL D 1 137 ? -82.236 29.101 23.438 1.00 67.16 118 VAL D O 1
ATOM 4519 N N . LEU D 1 138 ? -80.986 29.658 21.653 1.00 69.95 119 LEU D N 1
ATOM 4520 C CA . LEU D 1 138 ? -80.863 28.299 21.143 1.00 67.65 119 LEU D CA 1
ATOM 4521 C C . LEU D 1 138 ? -79.600 27.697 21.756 1.00 65.94 119 LEU D C 1
ATOM 4522 O O . LEU D 1 138 ? -78.778 28.415 22.322 1.00 75.41 119 LEU D O 1
ATOM 4527 N N . GLY D 1 139 ? -79.423 26.390 21.658 1.00 47.60 120 GLY D N 1
ATOM 4528 C CA . GLY D 1 139 ? -78.219 25.801 22.208 1.00 67.86 120 GLY D CA 1
ATOM 4529 C C . GLY D 1 139 ? -77.068 25.885 21.222 1.00 70.88 120 GLY D C 1
ATOM 4530 O O . GLY D 1 139 ? -75.976 25.377 21.478 1.00 71.04 120 GLY D O 1
ATOM 4531 N N . HIS D 1 140 ? -77.303 26.571 20.107 1.00 67.25 121 HIS D N 1
ATOM 4532 C CA . HIS D 1 140 ? -76.431 26.473 18.945 1.00 60.85 121 HIS D CA 1
ATOM 4533 C C . HIS D 1 140 ? -76.611 27.634 17.977 1.00 60.41 121 HIS D C 1
ATOM 4534 O O . HIS D 1 140 ? -77.539 28.432 18.119 1.00 59.00 121 HIS D O 1
ATOM 4541 N N . VAL D 1 141 ? -75.733 27.704 16.978 1.00 53.82 122 VAL D N 1
ATOM 4542 C CA . VAL D 1 141 ? -75.842 28.711 15.930 1.00 57.35 122 VAL D CA 1
ATOM 4543 C C . VAL D 1 141 ? -76.422 28.077 14.657 1.00 58.89 122 VAL D C 1
ATOM 4544 O O . VAL D 1 141 ? -75.997 27.001 14.232 1.00 55.90 122 VAL D O 1
ATOM 4548 N N . VAL D 1 142 ? -77.377 28.765 14.040 1.00 51.43 123 VAL D N 1
ATOM 4549 C CA . VAL D 1 142 ? -78.064 28.259 12.858 1.00 48.81 123 VAL D CA 1
ATOM 4550 C C . VAL D 1 142 ? -77.303 28.615 11.577 1.00 52.21 123 VAL D C 1
ATOM 4551 O O . VAL D 1 142 ? -76.902 29.764 11.379 1.00 55.13 123 VAL D O 1
ATOM 4555 N N . ASP D 1 143 ? -77.095 27.619 10.720 1.00 51.43 124 ASP D N 1
ATOM 4556 C CA . ASP D 1 143 ? -76.340 27.794 9.485 1.00 50.82 124 ASP D CA 1
ATOM 4557 C C . ASP D 1 143 ? -77.151 27.327 8.274 1.00 53.70 124 ASP D C 1
ATOM 4558 O O . ASP D 1 143 ? -77.736 26.246 8.299 1.00 50.38 124 ASP D O 1
ATOM 4563 N N . PHE D 1 144 ? -77.241 28.151 7.234 1.00 49.57 125 PHE D N 1
ATOM 4564 C CA . PHE D 1 144 ? -78.033 27.758 6.073 1.00 49.88 125 PHE D CA 1
ATOM 4565 C C . PHE D 1 144 ? -77.338 27.920 4.715 1.00 45.08 125 PHE D C 1
ATOM 4566 O O . PHE D 1 144 ? -77.833 27.408 3.715 1.00 52.67 125 PHE D O 1
ATOM 4574 N N . ILE D 1 145 ? -76.226 28.646 4.661 1.00 46.28 126 ILE D N 1
ATOM 4575 C CA . ILE D 1 145 ? -75.526 28.855 3.387 1.00 53.97 126 ILE D CA 1
ATOM 4576 C C . ILE D 1 145 ? -74.414 27.818 3.166 1.00 51.87 126 ILE D C 1
ATOM 4577 O O . ILE D 1 145 ? -73.402 27.829 3.867 1.00 51.32 126 ILE D O 1
ATOM 4582 N N . LEU D 1 146 ? -74.591 26.928 2.193 1.00 51.74 127 LEU D N 1
ATOM 4583 C CA . LEU D 1 146 ? -73.593 25.888 1.944 1.00 47.02 127 LEU D CA 1
ATOM 4584 C C . LEU D 1 146 ? -72.888 26.070 0.596 1.00 52.29 127 LEU D C 1
ATOM 4585 O O . LEU D 1 146 ? -73.444 25.753 -0.457 1.00 47.94 127 LEU D O 1
ATOM 4590 N N . VAL D 1 147 ? -71.660 26.581 0.636 1.00 56.82 128 VAL D N 1
ATOM 4591 C CA . VAL D 1 147 ? -70.848 26.730 -0.570 1.00 47.51 128 VAL D CA 1
ATOM 4592 C C . VAL D 1 147 ? -69.935 25.516 -0.697 1.00 52.76 128 VAL D C 1
ATOM 4593 O O . VAL D 1 147 ? -69.384 25.031 0.293 1.00 54.89 128 VAL D O 1
ATOM 4597 N N . HIS D 1 148 ? -69.785 25.017 -1.917 1.00 46.94 129 HIS D N 1
ATOM 4598 C CA . HIS D 1 148 ? -69.029 23.797 -2.138 1.00 48.12 129 HIS D CA 1
ATOM 4599 C C . HIS D 1 148 ? -68.555 23.670 -3.576 1.00 53.77 129 HIS D C 1
ATOM 4600 O O . HIS D 1 148 ? -68.845 24.526 -4.413 1.00 52.75 129 HIS D O 1
ATOM 4607 N N . TRP D 1 149 ? -67.792 22.618 -3.853 1.00 52.80 130 TRP D N 1
ATOM 4608 C CA . TRP D 1 149 ? -67.472 22.275 -5.231 1.00 58.80 130 TRP D CA 1
ATOM 4609 C C . TRP D 1 149 ? -67.873 20.843 -5.541 1.00 54.04 130 TRP D C 1
ATOM 4610 O O . TRP D 1 149 ? -67.116 19.899 -5.286 1.00 44.59 130 TRP D O 1
ATOM 4621 N N . GLN D 1 150 ? -69.071 20.703 -6.101 1.00 52.43 131 GLN D N 1
ATOM 4622 C CA . GLN D 1 150 ? -69.619 19.405 -6.455 1.00 50.95 131 GLN D CA 1
ATOM 4623 C C . GLN D 1 150 ? -69.579 18.506 -5.225 1.00 49.69 131 GLN D C 1
ATOM 4624 O O . GLN D 1 150 ? -70.102 18.886 -4.177 1.00 52.14 131 GLN D O 1
ATOM 4630 N N . ASN D 1 151 ? -68.979 17.326 -5.333 1.00 51.97 132 ASN D N 1
ATOM 4631 C CA . ASN D 1 151 ? -68.815 16.477 -4.155 1.00 51.32 132 ASN D CA 1
ATOM 4632 C C . ASN D 1 151 ? -67.351 16.351 -3.736 1.00 55.97 132 ASN D C 1
ATOM 4633 O O . ASN D 1 151 ? -66.971 15.402 -3.053 1.00 53.29 132 ASN D O 1
ATOM 4638 N N . ARG D 1 152 ? -66.536 17.312 -4.161 1.00 60.08 133 ARG D N 1
ATOM 4639 C CA . ARG D 1 152 ? -65.110 17.323 -3.850 1.00 51.73 133 ARG D CA 1
ATOM 4640 C C . ARG D 1 152 ? -64.768 18.041 -2.552 1.00 53.48 133 ARG D C 1
ATOM 4641 O O . ARG D 1 152 ? -63.933 17.578 -1.780 1.00 58.84 133 ARG D O 1
ATOM 4649 N N . TRP D 1 153 ? -65.402 19.184 -2.322 1.00 53.30 134 TRP D N 1
ATOM 4650 C CA . TRP D 1 153 ? -65.102 19.982 -1.144 1.00 51.20 134 TRP D CA 1
ATOM 4651 C C . TRP D 1 153 ? -66.314 20.801 -0.727 1.00 56.62 134 TRP D C 1
ATOM 4652 O O . TRP D 1 153 ? -67.016 21.347 -1.573 1.00 59.32 134 TRP D O 1
ATOM 4663 N N . TYR D 1 154 ? -66.552 20.889 0.580 1.00 52.23 135 TYR D N 1
ATOM 4664 C CA . TYR D 1 154 ? -67.611 21.746 1.103 1.00 51.26 135 TYR D CA 1
ATOM 4665 C C . TYR D 1 154 ? -67.072 22.728 2.121 1.00 56.54 135 TYR D C 1
ATOM 4666 O O . TYR D 1 154 ? -66.387 22.340 3.061 1.00 55.47 135 TYR D O 1
ATOM 4675 N N . PHE D 1 155 ? -67.377 24.001 1.928 1.00 55.63 136 PHE D N 1
ATOM 4676 C CA . PHE D 1 155 ? -67.073 24.994 2.937 1.00 52.55 136 PHE D CA 1
ATOM 4677 C C . PHE D 1 155 ? -68.085 24.814 4.072 1.00 58.67 136 PHE D C 1
ATOM 4678 O O . PHE D 1 155 ? -69.252 24.527 3.812 1.00 57.25 136 PHE D O 1
ATOM 4686 N N . PRO D 1 156 ? -67.632 24.919 5.334 1.00 61.77 137 PRO D N 1
ATOM 4687 C CA . PRO D 1 156 ? -68.552 24.808 6.474 1.00 58.95 137 PRO D CA 1
ATOM 4688 C C . PRO D 1 156 ? -69.726 25.781 6.345 1.00 54.30 137 PRO D C 1
ATOM 4689 O O . PRO D 1 156 ? -69.513 26.948 6.018 1.00 55.71 137 PRO D O 1
ATOM 4693 N N . ALA D 1 157 ? -70.944 25.296 6.569 1.00 47.96 138 ALA D N 1
ATOM 4694 C CA . ALA D 1 157 ? -72.141 26.116 6.385 1.00 49.51 138 ALA D CA 1
ATOM 4695 C C . ALA D 1 157 ? -72.121 27.346 7.283 1.00 47.58 138 ALA D C 1
ATOM 4696 O O . ALA D 1 157 ? -71.736 27.261 8.447 1.00 56.30 138 ALA D O 1
ATOM 4698 N N . PHE D 1 158 ? -72.533 28.485 6.730 1.00 49.87 139 PHE D N 1
ATOM 4699 C CA . PHE D 1 158 ? -72.568 29.739 7.476 1.00 48.18 139 PHE D CA 1
ATOM 4700 C C . PHE D 1 158 ? -73.891 30.500 7.324 1.00 49.95 139 PHE D C 1
ATOM 4701 O O . PHE D 1 158 ? -74.874 29.957 6.819 1.00 51.90 139 PHE D O 1
ATOM 4709 N N . ASN D 1 159 ? -73.914 31.748 7.795 1.00 53.00 140 ASN D N 1
ATOM 4710 C CA . ASN D 1 159 ? -75.123 32.579 7.766 1.00 58.07 140 ASN D CA 1
ATOM 4711 C C . ASN D 1 159 ? -74.813 34.051 7.459 1.00 58.42 140 ASN D C 1
ATOM 4712 O O . ASN D 1 159 ? -73.696 34.387 7.063 1.00 61.53 140 ASN D O 1
ATOM 4717 N N . LEU D 1 160 ? -75.802 34.925 7.640 1.00 55.55 141 LEU D N 1
ATOM 4718 C CA . LEU D 1 160 ? -75.594 36.360 7.423 1.00 57.81 141 LEU D CA 1
ATOM 4719 C C . LEU D 1 160 ? -74.705 36.979 8.493 1.00 56.13 141 LEU D C 1
ATOM 4720 O O . LEU D 1 160 ? -73.881 37.845 8.201 1.00 53.45 141 LEU D O 1
ATOM 4725 N N . ALA D 1 161 ? -74.881 36.541 9.734 1.00 47.42 142 ALA D N 1
ATOM 4726 C CA . ALA D 1 161 ? -74.052 37.033 10.824 1.00 53.11 142 ALA D CA 1
ATOM 4727 C C . ALA D 1 161 ? -72.580 36.797 10.518 1.00 57.33 142 ALA D C 1
ATOM 4728 O O . ALA D 1 161 ? -71.753 37.693 10.673 1.00 56.96 142 ALA D O 1
ATOM 4730 N N . ASP D 1 162 ? -72.266 35.586 10.072 1.00 57.06 143 ASP D N 1
ATOM 4731 C CA . ASP D 1 162 ? -70.907 35.231 9.699 1.00 54.04 143 ASP D CA 1
ATOM 4732 C C . ASP D 1 162 ? -70.399 36.109 8.569 1.00 56.76 143 ASP D C 1
ATOM 4733 O O . ASP D 1 162 ? -69.263 36.581 8.591 1.00 59.93 143 ASP D O 1
ATOM 4738 N N . SER D 1 163 ? -71.259 36.322 7.581 1.00 59.81 144 SER D N 1
ATOM 4739 C CA . SER D 1 163 ? -70.910 37.112 6.409 1.00 57.59 144 SER D CA 1
ATOM 4740 C C . SER D 1 163 ? -70.600 38.562 6.763 1.00 61.37 144 SER D C 1
ATOM 4741 O O . SER D 1 163 ? -69.615 39.123 6.289 1.00 66.31 144 SER D O 1
ATOM 4744 N N . ALA D 1 164 ? -71.442 39.163 7.598 1.00 54.14 145 ALA D N 1
ATOM 4745 C CA . ALA D 1 164 ? -71.222 40.529 8.057 1.00 51.81 145 ALA D CA 1
ATOM 4746 C C . ALA D 1 164 ? -69.913 40.649 8.832 1.00 59.29 145 ALA D C 1
ATOM 4747 O O . ALA D 1 164 ? -69.154 41.599 8.641 1.00 62.98 145 ALA D O 1
ATOM 4749 N N . ILE D 1 165 ? -69.661 39.685 9.712 1.00 58.43 146 ILE D N 1
ATOM 4750 C CA . ILE D 1 165 ? -68.425 39.645 10.489 1.00 57.47 146 ILE D CA 1
ATOM 4751 C C . ILE D 1 165 ? -67.195 39.537 9.587 1.00 57.58 146 ILE D C 1
ATOM 4752 O O . ILE D 1 165 ? -66.212 40.244 9.787 1.00 61.28 146 ILE D O 1
ATOM 4757 N N . THR D 1 166 ? -67.258 38.651 8.599 1.00 65.02 147 THR D N 1
ATOM 4758 C CA . THR D 1 166 ? -66.151 38.451 7.667 1.00 56.62 147 THR D CA 1
ATOM 4759 C C . THR D 1 166 ? -65.864 39.712 6.854 1.00 64.99 147 THR D C 1
ATOM 4760 O O . THR D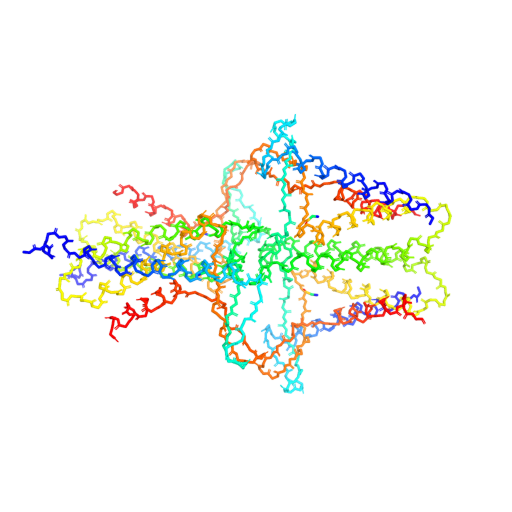 1 166 ? -64.711 40.126 6.731 1.00 70.87 147 THR D O 1
ATOM 4764 N N . VAL D 1 167 ? -66.910 40.317 6.298 1.00 67.08 148 VAL D N 1
ATOM 4765 C CA . VAL D 1 167 ? -66.754 41.551 5.5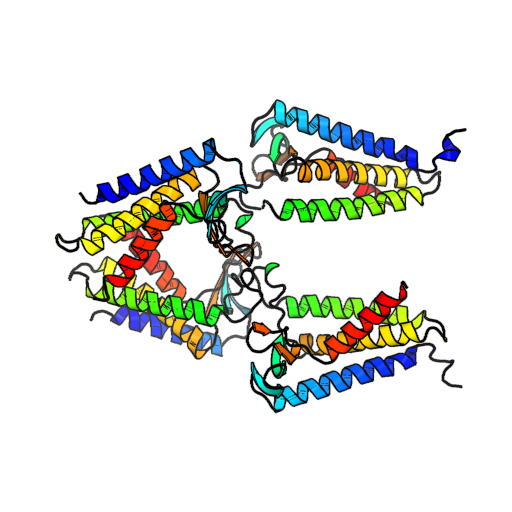29 1.00 67.26 148 VAL D CA 1
ATOM 4766 C C . VAL D 1 167 ? -66.223 42.678 6.402 1.00 63.17 148 VAL D C 1
ATOM 4767 O O . VAL D 1 167 ? -65.324 43.416 5.999 1.00 70.11 148 VAL D O 1
ATOM 4771 N N . GLY D 1 168 ? -66.773 42.790 7.605 1.00 61.47 149 GLY D N 1
ATOM 4772 C CA . GLY D 1 168 ? -66.313 43.772 8.566 1.00 61.40 149 GLY D CA 1
ATOM 4773 C C . GLY D 1 168 ? -64.843 43.544 8.847 1.00 68.11 149 GLY D C 1
ATOM 4774 O O . GLY D 1 168 ? -64.062 44.492 8.939 1.00 69.74 149 GLY D O 1
ATOM 4775 N N . ALA D 1 169 ? -64.474 42.274 8.992 1.00 65.92 150 ALA D N 1
ATOM 4776 C CA . ALA D 1 169 ? -63.096 41.894 9.273 1.00 62.51 150 ALA D CA 1
ATOM 4777 C C . ALA D 1 169 ? -62.179 42.278 8.119 1.00 63.60 150 ALA D C 1
ATOM 4778 O O . ALA D 1 169 ? -61.084 42.795 8.334 1.00 61.44 150 ALA D O 1
ATOM 4780 N N . VAL D 1 170 ? -62.634 42.035 6.894 1.00 63.66 151 VAL D N 1
ATOM 4781 C CA . VAL D 1 170 ? -61.846 42.387 5.724 1.00 58.35 151 VAL D CA 1
ATOM 4782 C C . VAL D 1 170 ? -61.700 43.901 5.647 1.00 73.95 151 VAL D C 1
ATOM 4783 O O . VAL D 1 170 ? -60.627 44.417 5.344 1.00 82.65 151 VAL D O 1
ATOM 4787 N N . MET D 1 171 ? -62.782 44.608 5.954 1.00 70.24 152 MET D N 1
ATOM 4788 C CA . MET D 1 171 ? -62.762 46.064 5.973 1.00 70.15 152 MET D CA 1
ATOM 4789 C C . MET D 1 171 ? -61.876 46.624 7.086 1.00 73.59 152 MET D C 1
ATOM 4790 O O . MET D 1 171 ? -61.128 47.570 6.868 1.00 82.47 152 MET D O 1
ATOM 4795 N N . LEU D 1 172 ? -61.943 46.030 8.274 1.00 72.61 153 LEU D N 1
ATOM 4796 C CA . LEU D 1 172 ? -61.098 46.468 9.385 1.00 68.00 153 LEU D CA 1
ATOM 4797 C C . LEU D 1 172 ? -59.617 46.311 9.067 1.00 71.54 153 LEU D C 1
ATOM 4798 O O . LEU D 1 172 ? -58.807 47.169 9.415 1.00 74.66 153 LEU D O 1
ATOM 4803 N N . ALA D 1 173 ? -59.265 45.203 8.425 1.00 72.51 154 ALA D N 1
ATOM 4804 C CA . ALA D 1 173 ? -57.878 44.942 8.080 1.00 66.23 154 ALA D CA 1
ATOM 4805 C C . ALA D 1 173 ? -57.379 45.905 7.008 1.00 81.20 154 ALA D C 1
ATOM 4806 O O . ALA D 1 173 ? -56.190 46.214 6.948 1.00 95.17 154 ALA D O 1
ATOM 4808 N N . LEU D 1 174 ? -58.289 46.385 6.166 1.00 87.39 155 LEU D N 1
ATOM 4809 C CA . LEU D 1 174 ? -57.914 47.283 5.075 1.00 87.59 155 LEU D CA 1
ATOM 4810 C C . LEU D 1 174 ? -58.011 48.761 5.446 1.00 90.06 155 LEU D C 1
ATOM 4811 O O . LEU D 1 174 ? -57.746 49.625 4.611 1.00 98.52 155 LEU D O 1
ATOM 4816 N N . ASP D 1 175 ? -58.373 49.061 6.689 1.00 87.76 156 ASP D N 1
ATOM 4817 C CA . ASP D 1 175 ? -58.502 50.459 7.094 1.00 96.05 156 ASP D CA 1
ATOM 4818 C C . ASP D 1 175 ? -57.188 51.085 7.514 1.00 105.12 156 ASP D C 1
ATOM 4819 O O . ASP D 1 175 ? -56.913 52.248 7.214 1.00 108.60 156 ASP D O 1
ATOM 4824 N N . MET D 1 176 ? -56.371 50.300 8.200 1.00 106.82 157 MET D N 1
ATOM 4825 C CA . MET D 1 176 ? -55.072 50.763 8.652 1.00 113.18 157 MET D CA 1
ATOM 4826 C C . MET D 1 176 ? -53.984 50.453 7.621 1.00 112.92 157 MET D C 1
ATOM 4827 O O . MET D 1 176 ? -52.792 50.523 7.920 1.00 111.85 157 MET D O 1
ATOM 4832 N N . PHE D 1 177 ? -54.426 50.155 6.397 1.00 109.15 158 PHE D N 1
ATOM 4833 C CA . PHE D 1 177 ? -53.561 49.973 5.226 1.00 105.23 158 PHE D CA 1
ATOM 4834 C C . PHE D 1 177 ? -54.061 50.646 3.938 1.00 105.57 158 PHE D C 1
ATOM 4835 O O . PHE D 1 177 ? -54.313 49.965 2.944 1.00 99.87 158 PHE D O 1
ATOM 4843 N N . ARG D 1 178 ? -54.180 51.972 3.937 1.00 105.81 159 ARG D N 1
ATOM 4844 C CA . ARG D 1 178 ? -54.607 52.693 2.732 1.00 97.79 159 ARG D CA 1
ATOM 4845 C C . ARG D 1 178 ? -53.814 53.978 2.538 1.00 100.95 159 ARG D C 1
ATOM 4846 O O . ARG D 1 178 ? -53.726 54.492 1.421 1.00 99.07 159 ARG D O 1
ATOM 4871 N N . SER E 2 3 ? -44.938 3.474 12.949 1.00 50.82 203 SER E N 1
ATOM 4872 C CA . SER E 2 3 ? -44.438 4.819 13.230 1.00 49.96 203 SER E CA 1
ATOM 4873 C C . SER E 2 3 ? -45.505 5.777 13.766 1.00 52.67 203 SER E C 1
ATOM 4874 O O . SER E 2 3 ? -45.322 6.358 14.834 1.00 49.09 203 SER E O 1
ATOM 4917 N N . SER F 2 3 ? -48.544 31.340 26.505 1.00 57.22 203 SER F N 1
ATOM 4918 C CA . SER F 2 3 ? -47.757 30.101 26.427 1.00 49.14 203 SER F CA 1
ATOM 4919 C C . SER F 2 3 ? -48.419 28.961 25.650 1.00 50.41 203 SER F C 1
ATOM 4920 O O . SER F 2 3 ? -47.817 28.426 24.721 1.00 51.98 203 SER F O 1
ATOM 4963 N N . SER G 2 3 ? -69.983 31.206 13.546 1.00 71.91 203 SER G N 1
ATOM 4964 C CA . SER G 2 3 ? -70.729 30.005 13.943 1.00 66.88 203 SER G CA 1
ATOM 4965 C C . SER G 2 3 ? -69.793 28.839 14.270 1.00 65.73 203 SER G C 1
ATOM 4966 O O . SER G 2 3 ? -70.048 28.069 15.191 1.00 70.66 203 SER G O 1
ATOM 5009 N N . SER H 2 3 ? -74.303 4.606 31.723 1.00 61.63 203 SER H N 1
ATOM 5010 C CA . SER H 2 3 ? -74.612 5.949 31.214 1.00 52.89 203 SER H CA 1
ATOM 5011 C C . SER H 2 3 ? -73.393 6.879 31.127 1.00 57.22 203 SER H C 1
ATOM 5012 O O . SER H 2 3 ? -73.351 7.758 30.274 1.00 64.41 203 SER H O 1
#